Protein 2YVW (pdb70)

Radius of gyration: 21.41 Å; Cα contacts (8 Å, |Δi|>4): 1040; chains: 1; bounding box: 54×56×42 Å

B-factor: mean 23.6, std 7.64, range [12.97, 97.64]

Foldseek 3Di:
DKKWKKFFADFFFAEEFEFAFAQLLLLLLLLLQLLAQAKAKEASAFDFVQNVLSVVQQVVQPKDWDAPPRMIIIRNPGDHAERDPVSCQVPVLNCLNVQSSCLQPQWHKYAAHQQALLGRDHVVLLVVQLVQQVWDWDADPRIIITGHPDGDAGEEEGPAEDASSLSSNQSNLQSGQAKYKYHNYFDAPSSVSSVVSSVQQPKDWDDDDRMIIIHHHNHTYYYYYYGAGHVLVVLLVLLLNALSQYKYKYPRHAVVNCVQSQVVCVVQAKHWDQDPRIIIIGGHGAGAAEEAEDDGPVHHHPLCQLQVLLSLQAGAAKYKYFYPDSLSPCPSVVLQVVQVGDWDDDGRMIMGHHDNATAADEGEDRALRNSSNQVSNQNTHHGMHMYIDCSSVSNRGHCVVVSSVVRPTPMDMDDD

InterPro domains:
  IPR001986 Enolpyruvate transferase domain [PF00275] (16-412)
  IPR005750 UDP-N-acetylglucosamine 1-carboxyvinyltransferase [MF_00111] (10-422)
  IPR005750 UDP-N-acetylglucosamine 1-carboxyvinyltransferase [PTHR43783] (4-423)
  IPR005750 UDP-N-acetylglucosamine 1-carboxyvinyltransferase [TIGR01072] (11-421)
  IPR005750 UDP-N-acetylglucosamine 1-carboxyvinyltransferase [cd01555] (21-405)
  IPR013792 RNA 3'-terminal phosphate cyclase/enolpyruvate transferase, alpha/beta [SSF55205] (11-423)
  IPR036968 Enolpyruvate transferase domain superfamily [G3DSA:3.65.10.10] (13-420)
  IPR036968 Enolpyruvate transferase domain superfamily [G3DSA:3.65.10.10] (30-235)

Nearest PDB structures (foldseek):
  2yvw-assembly1_A  TM=1.002E+00  e=1.195E-94  Aquifex aeolicus VF5
  3swg-assembly1_A  TM=1.002E+00  e=1.050E-93  Aquifex aeolicus VF5
  6q0a-assembly1_A  TM=9.869E-01  e=6.889E-55  Clostridioides difficile 630
  6q03-assembly1_A  TM=9.867E-01  e=1.394E-54  Clostridioides difficile 630
  6q0y-assembly1_A  TM=9.868E-01  e=1.567E-54  Clostridioides difficile 630

CATH classification: 3.65.10.10 (+1 more: 3.65.10.10)

Sequence (416 aa):
YRDYFVIRGGKPLTGKVKISGAKNAALPIMFATILTEEPCTITNVPDLLDVRNTLLLLRELGAELEFLNNTVFINPSINSFITNQEIIRRMRASVLSLGPLLGRFGRAVVGLPGGCSIGARPIDQHLKFFKEAGADVEVREGYVYVNLKEKRRVHFKFDLVTVTGTENALLYLASVPEESILENIALEPEVMDLIEVLKKMGAHVKVEGRSAYVKGSENLKGFTHSVIPDRIEAGTFMVGAVLTDGEILLENARINHLRAVVEKLKLIGGEVVEENGNLRVFRKESLRACDIETQVYPGFPTDMQAQFMALLSVAKGKSRIKENIFEHRFHHAQELNRLGANITVRGNTAYVEGVERLYGSEVYSTDLRASASLVLAGLVAQGETVVRDVYHLDRGYEKLEEKLKKLGADIERVSE

Structure (mmCIF, N/CA/C/O backbone):
data_2YVW
#
_entry.id   2YVW
#
_cell.length_a   132.004
_cell.length_b   132.004
_cell.length_c   58.165
_cell.angle_alpha   90.00
_cell.angle_beta   90.00
_cell.angle_gamma   120.00
#
_symmetry.space_group_name_H-M   'P 62'
#
loop_
_entity.id
_entity.type
_entity.pdbx_description
1 polymer 'UDP-N-acetylglucosamine 1-carboxyvinyltransferase'
2 non-polymer 'PHOSPHATE ION'
3 non-polymer 'URIDINE-DIPHOSPHATE-2(N-ACETYLGLUCOSAMINYL) BUTYRIC ACID'
4 water water
#
loop_
_atom_site.group_PDB
_atom_site.id
_atom_site.type_symbol
_atom_site.label_atom_id
_atom_site.label_alt_id
_atom_site.label_comp_id
_atom_site.label_asym_id
_atom_site.label_entity_id
_atom_site.label_seq_id
_atom_site.pdbx_PDB_ins_code
_atom_site.Cartn_x
_atom_site.Cartn_y
_atom_site.Cartn_z
_atom_site.occupancy
_atom_site.B_iso_or_equiv
_atom_site.auth_seq_id
_atom_site.auth_comp_id
_atom_site.auth_asym_id
_atom_site.auth_atom_id
_atom_site.pdbx_PDB_model_num
ATOM 1 N N . TYR A 1 9 ? 92.809 52.020 -15.724 1.00 34.75 9 TYR A N 1
ATOM 2 C CA . TYR A 1 9 ? 91.882 52.914 -16.470 1.00 32.73 9 TYR A CA 1
ATOM 3 C C . TYR A 1 9 ? 91.421 54.082 -15.605 1.00 32.35 9 TYR A C 1
ATOM 4 O O . TYR A 1 9 ? 91.508 54.029 -14.378 1.00 30.99 9 TYR A O 1
ATOM 13 N N . ARG A 1 10 ? 90.931 55.138 -16.248 1.00 30.54 10 ARG A N 1
ATOM 14 C CA . ARG A 1 10 ? 90.491 56.324 -15.524 1.00 30.34 10 ARG A CA 1
ATOM 15 C C . ARG A 1 10 ? 88.977 56.485 -15.400 1.00 26.84 10 ARG A C 1
ATOM 16 O O . ARG A 1 10 ? 88.477 57.603 -15.295 1.00 25.79 10 ARG A O 1
ATOM 24 N N . ASP A 1 11 ? 88.254 55.370 -15.404 1.00 25.08 11 ASP A N 1
ATOM 25 C CA . ASP A 1 11 ? 86.800 55.407 -15.265 1.00 23.93 11 ASP A CA 1
ATOM 26 C C . ASP A 1 11 ? 86.437 56.198 -14.011 1.00 23.44 11 ASP A C 1
ATOM 27 O O . ASP A 1 11 ? 87.212 56.242 -13.052 1.00 22.33 11 ASP A O 1
ATOM 32 N N . TYR A 1 12 ? 85.264 56.821 -14.021 1.00 21.58 12 TYR A N 1
ATOM 33 C CA . TYR A 1 12 ? 84.803 57.577 -12.862 1.00 22.51 12 TYR A CA 1
ATOM 34 C C . TYR A 1 12 ? 83.281 57.557 -12.756 1.00 21.98 12 TYR A C 1
ATOM 35 O O . TYR A 1 12 ? 82.590 57.200 -13.716 1.00 21.48 12 TYR A O 1
ATOM 44 N N . PHE A 1 13 ? 82.767 57.906 -11.579 1.00 20.66 13 PHE A N 1
ATOM 45 C CA . PHE A 1 13 ? 81.323 57.951 -11.356 1.00 20.75 13 PHE A CA 1
ATOM 46 C C . PHE A 1 13 ? 80.831 59.385 -11.290 1.00 21.16 13 PHE A C 1
ATOM 47 O O . PHE A 1 13 ? 81.550 60.292 -10.865 1.00 20.94 13 PHE A O 1
ATOM 55 N N . VAL A 1 14 ? 79.592 59.580 -11.718 1.00 20.61 14 VAL A N 1
ATOM 56 C CA . VAL A 1 14 ? 78.944 60.874 -11.632 1.00 20.61 14 VAL A CA 1
ATOM 57 C C . VAL A 1 14 ? 77.721 60.538 -10.791 1.00 20.34 14 VAL A C 1
ATOM 58 O O . VAL A 1 14 ? 76.874 59.745 -11.205 1.00 21.35 14 VAL A O 1
ATOM 62 N N . ILE A 1 15 ? 77.655 61.109 -9.597 1.00 19.67 15 ILE A N 1
ATOM 63 C CA . ILE A 1 15 ? 76.545 60.852 -8.697 1.00 19.04 15 ILE A CA 1
ATOM 64 C C . ILE A 1 15 ? 75.747 62.128 -8.479 1.00 19.36 15 ILE A C 1
ATOM 65 O O . ILE A 1 15 ? 76.265 63.129 -7.984 1.00 19.17 15 ILE A O 1
ATOM 70 N N . ARG A 1 16 ? 74.481 62.093 -8.869 1.00 18.68 16 ARG A N 1
ATOM 71 C CA . ARG A 1 16 ? 73.612 63.242 -8.697 1.00 19.62 16 ARG A CA 1
ATOM 72 C C . ARG A 1 16 ? 72.761 62.934 -7.468 1.00 20.20 16 ARG A C 1
ATOM 73 O O . ARG A 1 16 ? 71.800 62.172 -7.529 1.00 19.13 16 ARG A O 1
ATOM 81 N N . GLY A 1 17 ? 73.148 63.526 -6.343 1.00 21.03 17 GLY A N 1
ATOM 82 C CA . GLY A 1 17 ? 72.469 63.267 -5.086 1.00 21.86 17 GLY A CA 1
ATOM 83 C C . GLY A 1 17 ? 71.027 63.689 -4.909 1.00 20.92 17 GLY A C 1
ATOM 84 O O . GLY A 1 17 ? 70.454 64.395 -5.742 1.00 20.98 17 GLY A O 1
ATOM 85 N N . GLY A 1 18 ? 70.436 63.230 -3.807 1.00 20.79 18 GLY A N 1
ATOM 86 C CA . GLY A 1 18 ? 69.065 63.590 -3.498 1.00 20.35 18 GLY A CA 1
ATOM 87 C C . GLY A 1 18 ? 68.017 62.498 -3.583 1.00 19.22 18 GLY A C 1
ATOM 88 O O . GLY A 1 18 ? 66.824 62.801 -3.584 1.00 20.10 18 GLY A O 1
ATOM 89 N N . LYS A 1 19 ? 68.440 61.239 -3.656 1.00 18.94 19 LYS A N 1
ATOM 90 C CA . LYS A 1 19 ? 67.491 60.130 -3.733 1.00 18.49 19 LYS A CA 1
ATOM 91 C C . LYS A 1 19 ? 67.662 59.141 -2.586 1.00 20.13 19 LYS A C 1
ATOM 92 O O . LYS A 1 19 ? 68.780 58.778 -2.227 1.00 21.00 19 LYS A O 1
ATOM 98 N N . PRO A 1 20 ? 66.551 58.704 -1.979 1.00 20.30 20 PRO A N 1
ATOM 99 C CA . PRO A 1 20 ? 66.674 57.737 -0.887 1.00 19.78 20 PRO A CA 1
ATOM 100 C C . PRO A 1 20 ? 66.852 56.359 -1.534 1.00 20.33 20 PRO A C 1
ATOM 101 O O . PRO A 1 20 ? 66.238 56.075 -2.563 1.00 20.44 20 PRO A O 1
ATOM 105 N N . LEU A 1 21 ? 67.705 55.514 -0.964 1.00 19.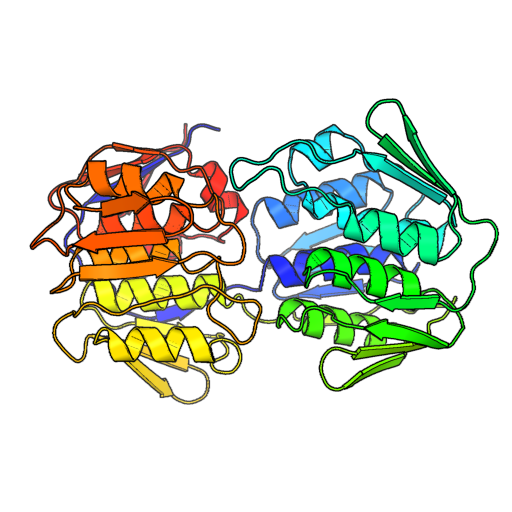09 21 LEU A N 1
ATOM 106 C CA . LEU A 1 21 ? 67.901 54.178 -1.519 1.00 20.32 21 LEU A CA 1
ATOM 107 C C . LEU A 1 21 ? 66.726 53.321 -1.057 1.00 21.01 21 LEU A C 1
ATOM 108 O O . LEU A 1 21 ? 66.434 53.253 0.137 1.00 21.73 21 LEU A O 1
ATOM 113 N N . THR A 1 22 ? 66.043 52.677 -1.996 1.00 21.16 22 THR A N 1
ATOM 114 C CA . THR A 1 22 ? 64.899 51.842 -1.642 1.00 21.94 22 THR A CA 1
ATOM 115 C C . THR A 1 22 ? 64.859 50.583 -2.488 1.00 20.30 22 THR A C 1
ATOM 116 O O . THR A 1 22 ? 65.155 50.618 -3.682 1.00 20.48 22 THR A O 1
ATOM 120 N N . GLY A 1 23 ? 64.491 49.470 -1.867 1.00 18.76 23 GLY A N 1
ATOM 121 C CA . GLY A 1 23 ? 64.410 48.224 -2.602 1.00 18.72 23 GLY A CA 1
ATOM 122 C C . GLY A 1 23 ? 65.339 47.127 -2.121 1.00 20.93 23 GLY A C 1
ATOM 123 O O . GLY A 1 23 ? 65.989 47.242 -1.075 1.00 19.37 23 GLY A O 1
ATOM 124 N N . LYS A 1 24 ? 65.394 46.055 -2.903 1.00 20.68 24 LYS A N 1
ATOM 125 C CA . LYS A 1 24 ? 66.228 44.904 -2.594 1.00 22.35 24 LYS A CA 1
ATOM 126 C C . LYS A 1 24 ? 67.596 45.004 -3.254 1.00 21.85 24 LYS A C 1
ATOM 127 O O . LYS A 1 24 ? 67.760 45.642 -4.296 1.00 20.95 24 LYS A O 1
ATOM 133 N N . VAL A 1 25 ? 68.572 44.353 -2.634 1.00 20.43 25 VAL A N 1
ATOM 134 C CA . VAL A 1 25 ? 69.931 44.295 -3.158 1.00 20.96 25 VAL A CA 1
ATOM 135 C C . VAL A 1 25 ? 70.502 42.952 -2.710 1.00 21.48 25 VAL A C 1
ATOM 136 O O . VAL A 1 25 ? 70.352 42.559 -1.552 1.00 18.88 25 VAL A O 1
ATOM 140 N N . LYS A 1 26 ? 71.132 42.243 -3.640 1.00 21.89 26 LYS A N 1
ATOM 141 C CA . LYS A 1 26 ? 71.720 40.940 -3.354 1.00 22.24 26 LYS A CA 1
ATOM 142 C C . LYS A 1 26 ? 73.204 41.121 -3.051 1.00 21.63 26 LYS A C 1
ATOM 143 O O . LYS A 1 26 ? 73.958 41.613 -3.889 1.00 20.82 26 LYS A O 1
ATOM 149 N N . ILE A 1 27 ? 73.615 40.727 -1.850 1.00 19.22 27 ILE A N 1
ATOM 150 C CA . ILE A 1 27 ? 75.006 40.853 -1.439 1.00 19.18 27 ILE A CA 1
ATOM 151 C C . ILE A 1 27 ? 75.859 39.760 -2.081 1.00 18.32 27 ILE A C 1
ATOM 152 O O . ILE A 1 27 ? 75.458 38.595 -2.137 1.00 18.67 27 ILE A O 1
ATOM 157 N N . SER A 1 28 ? 77.032 40.149 -2.569 1.00 18.26 28 SER A N 1
ATOM 158 C CA . SER A 1 28 ? 77.953 39.223 -3.223 1.00 18.01 28 SER A CA 1
ATOM 159 C C . SER A 1 28 ? 78.811 38.422 -2.245 1.00 18.46 28 SER A C 1
ATOM 160 O O . SER A 1 28 ? 78.792 38.666 -1.036 1.00 17.13 28 SER A O 1
ATOM 163 N N . GLY A 1 29 ? 79.561 37.462 -2.783 1.00 16.95 29 GLY A N 1
ATOM 164 C CA . GLY A 1 29 ? 80.436 36.649 -1.955 1.00 18.59 29 GLY A CA 1
ATOM 165 C C . GLY A 1 29 ? 81.580 37.493 -1.420 1.00 17.50 29 GLY A C 1
ATOM 166 O O . GLY A 1 29 ? 81.938 38.504 -2.021 1.00 16.40 29 GLY A O 1
ATOM 167 N N . ALA A 1 30 ? 82.158 37.076 -0.297 1.00 17.14 30 ALA A N 1
ATOM 168 C CA . ALA A 1 30 ? 83.252 37.813 0.334 1.00 16.69 30 ALA A CA 1
ATOM 169 C C . ALA A 1 30 ? 84.577 37.741 -0.417 1.00 16.11 30 ALA A C 1
ATOM 170 O O . ALA A 1 30 ? 85.182 36.678 -0.535 1.00 15.59 30 ALA A O 1
ATOM 172 N N . LYS A 1 31 ? 85.024 38.887 -0.913 1.00 17.03 31 LYS A N 1
ATOM 173 C CA . LYS A 1 31 ? 86.289 38.976 -1.631 1.00 17.73 31 LYS A CA 1
ATOM 174 C C . LYS A 1 31 ? 87.432 38.403 -0.789 1.00 17.93 31 LYS A C 1
ATOM 175 O O . LYS A 1 31 ? 88.243 37.612 -1.272 1.00 16.39 31 LYS A O 1
ATOM 181 N N . ASN A 1 32 ? 87.485 38.794 0.480 1.00 18.03 32 ASN A N 1
ATOM 182 C CA . ASN A 1 32 ? 88.567 38.342 1.341 1.00 16.93 32 ASN A CA 1
ATOM 183 C C . ASN A 1 32 ? 88.479 36.929 1.899 1.00 17.53 32 ASN A C 1
ATOM 184 O O . ASN A 1 32 ? 89.346 36.495 2.666 1.00 15.83 32 ASN A O 1
ATOM 189 N N . ALA A 1 33 ? 87.437 36.207 1.496 1.00 17.18 33 ALA A N 1
ATOM 190 C CA . ALA A 1 33 ? 87.288 34.809 1.879 1.00 17.01 33 ALA A CA 1
ATOM 191 C C . ALA A 1 33 ? 87.707 34.048 0.617 1.00 17.12 33 ALA A C 1
ATOM 192 O O . ALA A 1 33 ? 88.444 33.067 0.673 1.00 17.07 33 ALA A O 1
ATOM 194 N N . ALA A 1 34 ? 87.251 34.539 -0.531 1.00 17.54 34 ALA A N 1
ATOM 195 C CA . ALA A 1 34 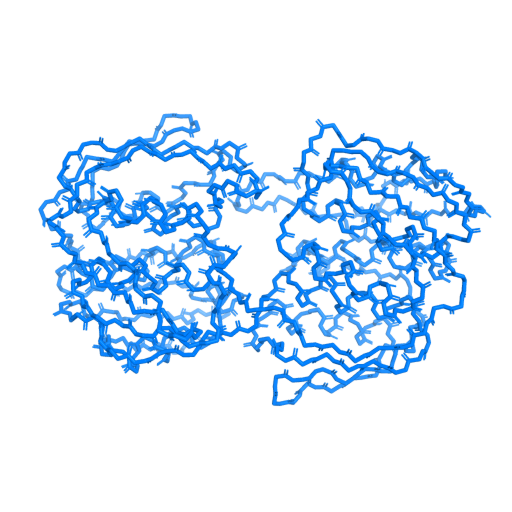? 87.565 33.916 -1.813 1.00 17.36 34 ALA A CA 1
ATOM 196 C C . ALA A 1 34 ? 89.067 33.891 -2.098 1.00 18.57 34 ALA A C 1
ATOM 197 O O . ALA A 1 34 ? 89.585 32.910 -2.636 1.00 17.86 34 ALA A O 1
ATOM 199 N N . LEU A 1 35 ? 89.764 34.968 -1.742 1.00 16.84 35 LEU A N 1
ATOM 200 C CA . LEU A 1 35 ? 91.200 35.042 -1.982 1.00 17.54 35 LEU A CA 1
ATOM 201 C C . LEU A 1 35 ? 91.977 33.916 -1.297 1.00 17.20 35 LEU A C 1
ATOM 202 O O . LEU A 1 35 ? 92.640 33.126 -1.965 1.00 17.27 35 LEU A O 1
ATOM 207 N N . PRO A 1 36 ? 91.911 33.826 0.042 1.00 16.38 36 PRO A N 1
ATOM 208 C CA . PRO A 1 36 ? 92.657 32.746 0.697 1.00 16.69 36 PRO A CA 1
ATOM 209 C C . PRO A 1 36 ? 92.191 31.346 0.291 1.00 17.04 36 PRO A C 1
ATOM 210 O O . PRO A 1 36 ? 92.996 30.417 0.214 1.00 17.86 36 PRO A O 1
ATOM 214 N N . ILE A 1 37 ? 90.897 31.202 0.035 1.00 17.12 37 ILE A N 1
ATOM 215 C CA . ILE A 1 37 ? 90.339 29.913 -0.369 1.00 17.97 37 ILE A CA 1
ATOM 216 C C . ILE A 1 37 ? 90.899 29.498 -1.730 1.00 17.76 37 ILE A C 1
ATOM 217 O O . ILE A 1 37 ? 91.190 28.324 -1.958 1.00 17.52 37 ILE A O 1
ATOM 222 N N . MET A 1 38 ? 91.052 30.459 -2.636 1.00 18.12 38 MET A N 1
ATOM 223 C CA . MET A 1 38 ? 91.607 30.149 -3.948 1.00 18.22 38 MET A CA 1
ATOM 224 C C . MET A 1 38 ? 93.070 29.737 -3.809 1.00 17.83 38 MET A C 1
ATOM 225 O O . MET A 1 38 ? 93.527 28.808 -4.473 1.00 18.24 38 MET A O 1
ATOM 230 N N . PHE A 1 39 ? 93.809 30.417 -2.940 1.00 17.64 39 PHE A N 1
ATOM 231 C CA . PHE A 1 39 ? 95.212 30.066 -2.750 1.00 18.33 39 PHE A CA 1
ATOM 232 C C . PHE A 1 39 ? 95.342 28.689 -2.112 1.00 17.64 39 PHE A C 1
ATOM 233 O O . PHE A 1 39 ? 96.339 27.999 -2.308 1.00 18.55 39 PHE A O 1
ATOM 241 N N . ALA A 1 40 ? 94.318 28.281 -1.369 1.00 18.32 40 ALA A N 1
ATOM 242 C CA . ALA A 1 40 ? 94.327 26.973 -0.719 1.00 18.38 40 ALA A CA 1
ATOM 243 C C . ALA A 1 40 ? 94.334 25.832 -1.740 1.00 17.64 40 ALA A C 1
ATOM 244 O O . ALA A 1 40 ? 94.806 24.737 -1.437 1.00 18.43 40 ALA A O 1
ATOM 246 N N . THR A 1 41 ? 93.821 26.084 -2.944 1.00 19.14 41 THR A N 1
ATOM 247 C CA . THR A 1 41 ? 93.783 25.045 -3.973 1.00 19.24 41 THR A CA 1
ATOM 248 C C . THR A 1 41 ? 95.186 24.583 -4.353 1.00 20.07 41 THR A C 1
ATOM 249 O O . THR A 1 41 ? 95.372 23.471 -4.844 1.00 20.01 41 THR A O 1
ATOM 253 N N . ILE A 1 42 ? 96.175 25.435 -4.113 1.00 20.57 42 ILE A N 1
ATOM 254 C CA . ILE A 1 42 ? 97.562 25.094 -4.415 1.00 20.34 42 ILE A CA 1
ATOM 255 C C . ILE A 1 42 ? 98.010 23.882 -3.592 1.00 21.22 42 ILE A C 1
ATOM 256 O O . ILE A 1 42 ? 98.903 23.137 -4.001 1.00 21.72 42 ILE A O 1
ATOM 261 N N . LEU A 1 43 ? 97.370 23.686 -2.442 1.00 20.59 43 LEU A N 1
ATOM 262 C CA . LEU A 1 43 ? 97.702 22.589 -1.535 1.00 20.59 43 LEU A CA 1
ATOM 263 C C . LEU A 1 43 ? 97.348 21.190 -2.033 1.00 21.48 43 LEU A C 1
ATOM 264 O O . LEU A 1 43 ? 97.811 20.198 -1.470 1.00 22.52 43 LEU A O 1
ATOM 269 N N . THR A 1 44 ? 96.533 21.098 -3.078 1.00 21.93 44 THR A N 1
ATOM 270 C CA . THR A 1 44 ? 96.138 19.789 -3.596 1.00 22.47 44 THR A CA 1
ATOM 271 C C . THR A 1 44 ? 96.362 19.679 -5.098 1.00 23.93 44 THR A C 1
ATOM 272 O O . THR A 1 44 ? 96.559 20.683 -5.776 1.00 23.81 44 THR A O 1
ATOM 276 N N . GLU A 1 45 ? 96.355 18.453 -5.612 1.00 26.13 45 GLU A N 1
ATOM 277 C CA . GLU A 1 45 ? 96.528 18.237 -7.044 1.00 28.15 45 GLU A CA 1
ATOM 278 C C . GLU A 1 45 ? 95.150 17.940 -7.615 1.00 27.33 45 GLU A C 1
ATOM 279 O O . GLU A 1 45 ? 94.965 17.869 -8.830 1.00 26.62 45 GLU A O 1
ATOM 285 N N . GLU A 1 46 ? 94.186 17.767 -6.717 1.00 25.84 46 GLU A N 1
ATOM 286 C CA . GLU A 1 46 ? 92.817 17.455 -7.099 1.00 26.55 46 GLU A CA 1
ATOM 287 C C . GLU A 1 46 ? 91.981 18.682 -7.450 1.00 25.36 46 GLU A C 1
ATOM 288 O O . GLU A 1 46 ? 92.200 19.776 -6.925 1.00 23.82 46 GLU A O 1
ATOM 294 N N . PRO A 1 47 ? 91.011 18.510 -8.361 1.00 25.25 47 PRO A N 1
ATOM 295 C CA . PRO A 1 47 ? 90.123 19.589 -8.807 1.00 24.54 47 PRO A CA 1
ATOM 296 C C . PRO A 1 47 ? 89.301 20.191 -7.667 1.00 23.66 47 PRO A C 1
ATOM 297 O O . PRO A 1 47 ? 88.863 19.479 -6.763 1.00 23.28 47 PRO A O 1
ATOM 301 N N . CYS A 1 48 ? 89.098 21.504 -7.718 1.00 22.66 48 CYS A N 1
ATOM 302 C CA . CYS A 1 48 ? 88.315 22.192 -6.696 1.00 22.22 48 CYS A CA 1
ATOM 303 C C . CYS A 1 48 ? 87.273 23.086 -7.346 1.00 21.70 48 CYS A C 1
ATOM 304 O O . CYS A 1 48 ? 87.471 23.576 -8.458 1.00 21.05 48 CYS A O 1
ATOM 307 N N . THR A 1 49 ? 86.165 23.297 -6.644 1.00 21.14 49 THR A N 1
ATOM 308 C CA . THR A 1 49 ? 85.099 24.153 -7.144 1.00 21.45 49 THR A CA 1
ATOM 309 C C . THR A 1 49 ? 84.727 25.141 -6.045 1.00 20.94 49 THR A C 1
ATOM 310 O O . THR A 1 49 ? 84.399 24.750 -4.926 1.00 19.62 49 THR A O 1
ATOM 314 N N . ILE A 1 50 ? 84.792 26.423 -6.373 1.00 19.61 50 ILE A N 1
ATOM 315 C CA . ILE A 1 50 ? 84.481 27.471 -5.415 1.00 20.21 50 ILE A CA 1
ATOM 316 C C . ILE A 1 50 ? 83.364 28.341 -5.967 1.00 20.30 50 ILE A C 1
ATOM 317 O O . ILE A 1 50 ? 83.528 28.976 -7.007 1.00 19.83 50 ILE A O 1
ATOM 322 N N . THR A 1 51 ? 82.229 28.376 -5.277 1.00 20.45 51 THR A N 1
ATOM 323 C CA . THR A 1 51 ? 81.117 29.182 -5.755 1.00 21.93 51 THR A CA 1
ATOM 324 C C . THR A 1 51 ? 80.872 30.410 -4.884 1.00 22.22 51 THR A C 1
ATOM 325 O O . THR A 1 51 ? 81.429 30.536 -3.791 1.00 20.66 51 THR A O 1
ATOM 329 N N . ASN A 1 52 ? 80.025 31.303 -5.388 1.00 20.32 52 ASN A N 1
ATOM 330 C CA . ASN A 1 52 ? 79.694 32.571 -4.740 1.00 20.16 52 ASN A CA 1
ATOM 331 C C . ASN A 1 52 ? 80.934 33.454 -4.680 1.00 19.50 52 ASN A C 1
ATOM 332 O O . ASN A 1 52 ? 81.120 34.235 -3.746 1.00 20.07 52 ASN A O 1
ATOM 337 N N . VAL A 1 53 ? 81.786 33.321 -5.689 1.00 19.74 53 VAL A N 1
ATOM 338 C CA . VAL A 1 53 ? 82.998 34.122 -5.778 1.00 18.88 53 VAL A CA 1
ATOM 339 C C . VAL A 1 53 ? 82.649 35.372 -6.584 1.00 19.17 53 VAL A C 1
ATOM 340 O O . VAL A 1 53 ? 82.169 35.280 -7.713 1.00 19.12 53 VAL A O 1
ATOM 344 N N . PRO A 1 54 ? 82.883 36.563 -6.008 1.00 19.09 54 PRO A N 1
ATOM 345 C CA . PRO A 1 54 ? 82.571 37.815 -6.699 1.00 18.93 54 PRO A CA 1
ATOM 346 C C . PRO A 1 54 ? 83.479 38.129 -7.873 1.00 20.21 54 PRO A C 1
ATOM 347 O O . PRO A 1 54 ? 84.679 37.853 -7.838 1.00 19.97 54 PRO A O 1
ATOM 351 N N . ASP A 1 55 ? 82.898 38.705 -8.919 1.00 20.22 55 ASP A N 1
ATOM 352 C CA . ASP A 1 55 ? 83.681 39.081 -10.080 1.00 20.97 55 ASP A CA 1
ATOM 353 C C . ASP A 1 55 ? 84.150 40.515 -9.881 1.00 20.65 55 ASP A C 1
ATOM 354 O O . ASP A 1 55 ? 83.445 41.472 -10.197 1.00 21.42 55 ASP A O 1
ATOM 359 N N . LEU A 1 56 ? 85.341 40.645 -9.315 1.00 20.30 56 LEU A N 1
ATOM 360 C CA . LEU A 1 56 ? 85.953 41.936 -9.065 1.00 20.11 56 LEU A CA 1
ATOM 361 C C . LEU A 1 56 ? 87.449 41.759 -9.290 1.00 18.86 56 LEU A C 1
ATOM 362 O O . LEU A 1 56 ? 87.959 40.642 -9.238 1.00 18.52 56 LEU A O 1
ATOM 367 N N . LEU A 1 57 ? 88.141 42.859 -9.554 1.00 20.23 57 LEU A N 1
ATOM 368 C CA . LEU A 1 57 ? 89.568 42.829 -9.865 1.00 19.51 57 LEU A CA 1
ATOM 369 C C . LEU A 1 57 ? 90.501 41.984 -9.002 1.00 18.58 57 LEU A C 1
ATOM 370 O O . LEU A 1 57 ? 91.377 41.313 -9.540 1.00 17.43 57 LEU A O 1
ATOM 375 N N . ASP A 1 58 ? 90.336 42.001 -7.683 1.00 18.47 58 ASP A N 1
ATOM 376 C CA . ASP A 1 58 ? 91.213 41.197 -6.830 1.00 18.41 58 ASP A CA 1
ATOM 377 C C . ASP A 1 58 ? 91.063 39.709 -7.126 1.00 17.92 58 ASP A C 1
ATOM 378 O O . ASP A 1 58 ? 92.047 38.967 -7.135 1.00 18.15 58 ASP A O 1
ATOM 383 N N . VAL A 1 59 ? 89.833 39.268 -7.364 1.00 17.82 59 VAL A N 1
ATOM 384 C CA . VAL A 1 59 ? 89.601 37.869 -7.686 1.00 18.59 59 VAL A CA 1
ATOM 385 C C . VAL A 1 59 ? 90.248 37.562 -9.033 1.00 18.56 59 VAL A C 1
ATOM 386 O O . VAL A 1 59 ? 90.933 36.553 -9.184 1.00 19.82 59 VAL A O 1
ATOM 390 N N . ARG A 1 60 ? 90.045 38.439 -10.009 1.00 20.05 60 ARG A N 1
ATOM 391 C CA . ARG A 1 60 ? 90.631 38.212 -11.321 1.00 21.82 60 ARG A CA 1
ATOM 392 C C . ARG A 1 60 ? 92.156 38.184 -11.275 1.00 21.94 60 ARG A C 1
ATOM 393 O O . ARG A 1 60 ? 92.779 37.366 -11.948 1.00 22.29 60 ARG A O 1
ATOM 401 N N . ASN A 1 61 ? 92.766 39.052 -10.474 1.00 21.75 61 ASN A N 1
ATOM 402 C CA . ASN A 1 61 ? 94.222 39.039 -10.371 1.00 22.09 61 ASN A CA 1
ATOM 403 C C . ASN A 1 61 ? 94.714 37.762 -9.697 1.00 21.14 61 ASN A C 1
ATOM 404 O O . ASN A 1 61 ? 95.779 37.247 -10.031 1.00 21.63 61 ASN A O 1
ATOM 409 N N . THR A 1 62 ? 93.938 37.245 -8.752 1.00 21.04 62 THR A N 1
ATOM 410 C CA . THR A 1 62 ? 94.313 36.012 -8.069 1.00 20.03 62 THR A CA 1
ATOM 411 C C . THR A 1 62 ? 94.274 34.863 -9.078 1.00 20.86 62 THR A C 1
ATOM 412 O O . THR A 1 62 ? 95.162 34.012 -9.101 1.00 19.99 62 THR A O 1
ATOM 416 N N . LEU A 1 63 ? 93.240 34.849 -9.913 1.00 20.43 63 LEU A N 1
ATOM 417 C CA . LEU A 1 63 ? 93.095 33.800 -10.917 1.00 23.56 63 LEU A CA 1
ATOM 418 C C . LEU A 1 63 ? 94.232 33.878 -11.926 1.00 24.67 63 LEU A C 1
ATOM 419 O O . LEU A 1 63 ? 94.711 32.856 -12.414 1.00 26.07 63 LEU A O 1
ATOM 424 N N . LEU A 1 64 ? 94.667 35.096 -12.232 1.00 24.76 64 LEU A N 1
ATOM 425 C CA . LEU A 1 64 ? 95.768 35.295 -13.169 1.00 25.48 64 LEU A CA 1
ATOM 426 C C . LEU A 1 64 ? 97.042 34.695 -12.572 1.00 24.88 64 LEU A C 1
ATOM 427 O O . LEU A 1 64 ? 97.810 34.026 -13.266 1.00 24.37 64 LEU A O 1
ATOM 432 N N . LEU A 1 65 ? 97.261 34.933 -11.281 1.00 22.98 65 LEU A N 1
ATOM 433 C CA . LEU A 1 65 ? 98.435 34.403 -10.598 1.00 22.09 65 LEU A CA 1
ATOM 434 C C . LEU A 1 65 ? 98.423 32.878 -10.604 1.00 22.57 65 LEU A C 1
ATOM 435 O O . LEU A 1 65 ? 99.444 32.240 -10.883 1.00 22.63 65 LEU A O 1
ATOM 440 N N . LEU A 1 66 ? 97.270 32.291 -10.299 1.00 21.99 66 LEU A N 1
ATOM 441 C CA . LEU A 1 66 ? 97.161 30.841 -10.276 1.00 21.65 66 LEU A CA 1
ATOM 442 C C . LEU A 1 66 ? 97.471 30.260 -11.653 1.00 22.17 66 LEU A C 1
ATOM 443 O O . LEU A 1 66 ? 98.128 29.226 -11.757 1.00 22.04 66 LEU A O 1
ATOM 448 N N . ARG A 1 67 ? 97.009 30.927 -12.708 1.00 24.53 67 ARG A N 1
ATOM 449 C CA . ARG A 1 67 ? 97.284 30.461 -14.066 1.00 26.22 67 ARG A CA 1
ATOM 450 C C . ARG A 1 67 ? 98.779 30.567 -14.341 1.00 26.53 67 ARG A C 1
ATOM 451 O O . ARG A 1 67 ? 99.368 29.686 -14.972 1.00 26.59 67 ARG A O 1
ATOM 459 N N . GLU A 1 68 ? 99.391 31.648 -13.864 1.00 26.08 68 GLU A N 1
ATOM 460 C CA . GLU A 1 68 ? 100.822 31.849 -14.044 1.00 26.81 68 GLU A CA 1
ATOM 461 C C . GLU A 1 68 ? 101.589 30.746 -13.316 1.00 25.25 68 GLU A C 1
ATOM 462 O O . GLU A 1 68 ? 102.653 30.317 -13.763 1.00 23.71 68 GLU A O 1
ATOM 468 N N . LEU A 1 69 ? 101.043 30.286 -12.194 1.00 23.60 69 LEU A N 1
ATOM 469 C CA . LEU A 1 69 ? 101.682 29.233 -11.416 1.00 23.87 69 LEU A CA 1
ATOM 470 C C . LEU A 1 69 ? 101.483 27.852 -12.044 1.00 23.85 69 LEU A C 1
ATOM 471 O O . LEU A 1 69 ? 102.039 26.864 -11.566 1.00 24.62 69 LEU A O 1
ATOM 476 N N . GLY A 1 70 ? 100.684 27.786 -13.106 1.00 24.60 70 GLY A N 1
ATOM 477 C CA . GLY A 1 70 ? 100.471 26.519 -13.788 1.00 24.10 70 GLY A CA 1
ATOM 478 C C . GLY A 1 70 ? 99.077 25.925 -13.740 1.00 25.32 70 GLY A C 1
ATOM 479 O O . GLY A 1 70 ? 98.795 24.945 -14.431 1.00 24.81 70 GLY A O 1
ATOM 480 N N . ALA A 1 71 ? 98.195 26.510 -12.937 1.00 24.83 71 ALA A N 1
ATOM 481 C CA . ALA A 1 71 ? 96.839 25.993 -12.817 1.00 25.13 71 ALA A CA 1
ATOM 482 C C . ALA A 1 71 ? 95.987 26.217 -14.063 1.00 26.11 71 ALA A C 1
ATOM 483 O O . ALA A 1 71 ? 96.202 27.159 -14.827 1.00 27.54 71 ALA A O 1
ATOM 485 N N . GLU A 1 72 ? 95.023 25.323 -14.254 1.00 26.74 72 GLU A N 1
ATOM 486 C CA . GLU A 1 72 ? 94.079 25.378 -15.363 1.00 27.92 72 GLU A CA 1
ATOM 487 C C . GLU A 1 72 ? 92.743 25.709 -14.707 1.00 26.43 72 GLU A C 1
ATOM 488 O O . GLU A 1 72 ? 92.293 24.977 -13.828 1.00 26.59 72 GLU A O 1
ATOM 494 N N . LEU A 1 73 ? 92.104 26.797 -15.123 1.00 25.06 73 LEU A N 1
ATOM 495 C CA . LEU A 1 73 ? 90.848 27.181 -14.490 1.00 26.14 73 LEU A CA 1
ATOM 496 C C . LEU A 1 73 ? 89.876 27.965 -15.357 1.00 26.23 73 LEU A C 1
ATOM 497 O O . LEU A 1 73 ? 90.227 28.466 -16.427 1.00 25.21 73 LEU A O 1
ATOM 502 N N . GLU A 1 74 ? 88.644 28.060 -14.867 1.00 26.04 74 GLU A N 1
ATOM 503 C CA . GLU A 1 74 ? 87.587 28.807 -15.531 1.00 26.89 74 GLU A CA 1
ATOM 504 C C . GLU A 1 74 ? 86.786 29.541 -14.469 1.00 25.68 74 GLU A C 1
ATOM 505 O O . GLU A 1 74 ? 86.603 29.043 -13.357 1.00 25.52 74 GLU A O 1
ATOM 511 N N . PHE A 1 75 ? 86.309 30.726 -14.822 1.00 24.19 75 PHE A N 1
ATOM 512 C CA . PHE A 1 75 ? 85.522 31.541 -13.910 1.00 25.06 75 PHE A CA 1
ATOM 513 C C . PHE A 1 75 ? 84.231 31.909 -14.627 1.00 25.44 75 PHE A C 1
ATOM 514 O O . PHE A 1 75 ? 84.221 32.776 -15.501 1.00 27.23 75 PHE A O 1
ATOM 522 N N . LEU A 1 76 ? 83.147 31.233 -14.254 1.00 27.44 76 LEU A N 1
ATOM 523 C CA . LEU A 1 76 ? 81.841 31.457 -14.868 1.00 28.03 76 LEU A CA 1
ATOM 524 C C . LEU A 1 76 ? 80.717 31.425 -13.835 1.00 27.84 76 LEU A C 1
ATOM 525 O O . LEU A 1 76 ? 80.719 30.587 -12.935 1.00 26.21 76 LEU A O 1
ATOM 530 N N . ASN A 1 77 ? 79.759 32.337 -13.981 1.00 27.91 77 ASN A N 1
ATOM 531 C CA . ASN A 1 77 ? 78.616 32.424 -13.074 1.00 28.75 77 ASN A CA 1
ATOM 532 C C . ASN A 1 77 ? 79.047 32.466 -11.611 1.00 27.04 77 ASN A C 1
ATOM 533 O O . ASN A 1 77 ? 78.493 31.754 -10.769 1.00 25.20 77 ASN A O 1
ATOM 538 N N . ASN A 1 78 ? 80.035 33.308 -11.320 1.00 25.02 78 ASN A N 1
ATOM 539 C CA . ASN A 1 78 ? 80.561 33.458 -9.967 1.00 24.21 78 ASN A CA 1
ATOM 540 C C . ASN A 1 78 ? 81.053 32.144 -9.382 1.00 23.01 78 ASN A C 1
ATOM 541 O O . ASN A 1 78 ? 80.959 31.912 -8.175 1.00 21.58 78 ASN A O 1
ATOM 546 N N . THR A 1 79 ? 81.582 31.283 -10.244 1.00 21.82 79 THR A N 1
ATOM 547 C CA . THR A 1 79 ? 82.102 29.997 -9.803 1.00 22.68 79 THR A CA 1
ATOM 548 C C . THR A 1 79 ? 83.473 29.739 -10.409 1.00 23.28 79 THR A C 1
ATOM 549 O O . THR A 1 79 ? 83.675 29.909 -11.615 1.00 22.95 79 THR A O 1
ATOM 553 N N . VAL A 1 80 ? 84.413 29.334 -9.560 1.00 22.86 80 VAL A N 1
ATOM 554 C CA . VAL A 1 80 ? 85.768 29.033 -10.000 1.00 24.05 80 VAL A CA 1
ATOM 555 C C . VAL A 1 80 ? 85.944 27.521 -10.067 1.00 24.14 80 VAL A C 1
ATOM 556 O O . VAL A 1 80 ? 85.725 26.815 -9.082 1.00 24.20 80 VAL A O 1
ATOM 560 N N . PHE A 1 81 ? 86.324 27.038 -11.245 1.00 24.52 81 PHE A N 1
ATOM 561 C CA . PHE A 1 81 ? 86.563 25.618 -11.486 1.00 25.02 81 PHE A CA 1
ATOM 562 C C . PHE A 1 81 ? 88.066 25.524 -11.702 1.00 24.54 81 PHE A C 1
ATOM 563 O O . PHE A 1 81 ? 88.583 26.038 -12.691 1.00 25.57 81 PHE A O 1
ATOM 571 N N . ILE A 1 82 ? 88.773 24.868 -10.790 1.00 23.58 82 ILE A N 1
ATOM 572 C CA . ILE A 1 82 ? 90.217 24.800 -10.924 1.00 25.82 82 ILE A CA 1
ATOM 573 C C . ILE A 1 82 ? 90.894 23.438 -10.820 1.00 25.17 82 ILE A C 1
ATOM 574 O O . ILE A 1 82 ? 90.558 22.612 -9.969 1.00 24.50 82 ILE A O 1
ATOM 579 N N . ASN A 1 83 ? 91.850 23.230 -11.720 1.00 24.25 83 ASN A N 1
ATOM 580 C CA . ASN A 1 83 ? 92.679 22.034 -11.745 1.00 26.09 83 ASN A CA 1
ATOM 581 C C . ASN A 1 83 ? 94.025 22.587 -11.289 1.00 26.02 83 ASN A C 1
ATOM 582 O O . ASN A 1 83 ? 94.764 23.176 -12.085 1.00 24.82 83 ASN A O 1
ATOM 587 N N . PRO A 1 84 ? 94.352 22.418 -9.994 1.00 26.12 84 PRO A N 1
ATOM 588 C CA . PRO A 1 84 ? 95.596 22.901 -9.388 1.00 26.62 84 PRO A CA 1
ATOM 589 C C . PRO A 1 84 ? 96.884 22.241 -9.861 1.00 26.60 84 PRO A C 1
ATOM 590 O O . PRO A 1 84 ? 97.640 21.700 -9.056 1.00 26.03 84 PRO A O 1
ATOM 594 N N . SER A 1 85 ? 97.136 22.308 -11.164 1.00 26.32 85 SER A N 1
ATOM 595 C CA . SER A 1 85 ? 98.343 21.730 -11.739 1.00 26.67 85 SER A CA 1
ATOM 596 C C . SER A 1 85 ? 99.491 22.733 -11.619 1.00 27.11 85 SER A C 1
ATOM 597 O O . SER A 1 85 ? 100.055 23.170 -12.622 1.00 26.13 85 SER A O 1
ATOM 600 N N . ILE A 1 86 ? 99.821 23.102 -10.383 1.00 26.32 86 ILE A N 1
ATOM 601 C CA . ILE A 1 86 ? 100.893 24.062 -10.127 1.00 26.76 86 ILE A CA 1
ATOM 602 C C . ILE A 1 86 ? 102.250 23.465 -10.482 1.00 26.00 86 ILE A C 1
ATOM 603 O O . ILE A 1 86 ? 102.580 22.362 -10.058 1.00 26.01 86 ILE A O 1
ATOM 608 N N . ASN A 1 87 ? 103.041 24.200 -11.256 1.00 26.51 87 ASN A N 1
ATOM 609 C CA . ASN A 1 87 ? 104.350 23.707 -11.667 1.00 27.62 87 ASN A CA 1
ATOM 610 C C . ASN A 1 87 ? 105.437 24.762 -11.487 1.00 27.43 87 ASN A C 1
ATOM 611 O O . ASN A 1 87 ? 106.509 24.679 -12.087 1.00 27.58 87 ASN A O 1
ATOM 616 N N . SER A 1 88 ? 105.153 25.754 -10.653 1.00 26.71 88 SER A N 1
ATOM 617 C CA . SER A 1 88 ? 106.102 26.828 -10.390 1.00 26.80 88 SER A CA 1
ATOM 618 C C . SER A 1 88 ? 105.855 27.373 -8.986 1.00 26.15 88 SER A C 1
ATOM 619 O O . SER A 1 88 ? 104.753 27.257 -8.458 1.00 26.10 88 SER A O 1
ATOM 622 N N . PHE A 1 89 ? 106.878 27.961 -8.376 1.00 25.50 89 PHE A N 1
ATOM 623 C CA . PHE A 1 89 ? 106.718 28.509 -7.037 1.00 24.82 89 PHE A CA 1
ATOM 624 C C . PHE A 1 89 ? 107.208 29.948 -6.947 1.00 23.35 89 PHE A C 1
ATOM 625 O O . PHE A 1 89 ? 107.655 30.404 -5.896 1.00 24.08 89 PHE A O 1
ATOM 633 N N . ILE A 1 90 ? 107.100 30.667 -8.060 1.00 23.53 90 ILE A N 1
ATOM 634 C CA . ILE A 1 90 ? 107.531 32.058 -8.118 1.00 24.08 90 ILE A CA 1
ATOM 635 C C . ILE A 1 90 ? 106.352 32.997 -8.332 1.00 22.98 90 ILE A C 1
ATOM 636 O O . ILE A 1 90 ? 105.672 32.928 -9.357 1.00 22.08 90 ILE A O 1
ATOM 641 N N . THR A 1 91 ? 106.109 33.863 -7.351 1.00 22.12 91 THR A N 1
ATOM 642 C CA . THR A 1 91 ? 105.036 34.850 -7.430 1.00 22.53 91 THR A CA 1
ATOM 643 C C . THR A 1 91 ? 105.748 36.168 -7.737 1.00 23.20 91 THR A C 1
ATOM 644 O O . THR A 1 91 ? 106.363 36.777 -6.854 1.00 21.13 91 THR A O 1
ATOM 648 N N . ASN A 1 92 ? 105.671 36.603 -8.993 1.00 24.75 92 ASN A N 1
ATOM 649 C CA . ASN A 1 92 ? 106.376 37.808 -9.417 1.00 26.25 92 ASN A CA 1
ATOM 650 C C . ASN A 1 92 ? 105.974 39.123 -8.766 1.00 26.03 92 ASN A C 1
ATOM 651 O O . ASN A 1 92 ? 104.846 39.300 -8.293 1.00 23.65 92 ASN A O 1
ATOM 656 N N . GLN A 1 93 ? 106.935 40.041 -8.762 1.00 25.58 93 GLN A N 1
ATOM 657 C CA . GLN A 1 93 ? 106.789 41.365 -8.174 1.00 27.06 93 GLN A CA 1
ATOM 658 C C . GLN A 1 93 ? 105.632 42.174 -8.740 1.00 27.04 93 GLN A C 1
ATOM 659 O O . GLN A 1 93 ? 104.967 42.912 -8.009 1.00 26.96 93 GLN A O 1
ATOM 665 N N . GLU A 1 94 ? 105.400 42.045 -10.041 1.00 27.06 94 GLU A N 1
ATOM 666 C CA . GLU A 1 94 ? 104.324 42.778 -10.698 1.00 28.49 94 GLU A CA 1
ATOM 667 C C . GLU A 1 94 ? 102.977 42.461 -10.058 1.00 27.66 94 GLU A C 1
ATOM 668 O O . GLU A 1 94 ? 102.193 43.359 -9.752 1.00 27.26 94 GLU A O 1
ATOM 674 N N . ILE A 1 95 ? 102.715 41.175 -9.861 1.00 25.43 95 ILE A N 1
ATOM 675 C CA . ILE A 1 95 ? 101.466 40.736 -9.260 1.00 25.88 95 ILE A CA 1
ATOM 676 C C . ILE A 1 95 ? 101.373 41.204 -7.807 1.00 23.57 95 ILE A C 1
ATOM 677 O O . ILE A 1 95 ? 100.312 41.624 -7.350 1.00 23.42 95 ILE A O 1
ATOM 682 N N . ILE A 1 96 ? 102.489 41.141 -7.091 1.00 22.18 96 ILE A N 1
ATOM 683 C CA . ILE A 1 96 ? 102.535 41.585 -5.700 1.00 22.11 96 ILE A CA 1
ATOM 684 C C . ILE A 1 96 ? 102.267 43.088 -5.595 1.00 23.50 96 ILE A C 1
ATOM 685 O O . ILE A 1 96 ? 101.563 43.544 -4.693 1.00 21.61 96 ILE A O 1
ATOM 690 N N . ARG A 1 97 ? 102.833 43.860 -6.519 1.00 24.18 97 ARG A N 1
ATOM 691 C CA . ARG A 1 97 ? 102.651 45.308 -6.507 1.00 26.13 97 ARG A CA 1
ATOM 692 C C . ARG A 1 97 ? 101.192 45.648 -6.845 1.00 26.50 97 ARG A C 1
ATOM 693 O O . ARG A 1 97 ? 100.657 46.667 -6.409 1.00 26.47 97 ARG A O 1
ATOM 701 N N . ARG A 1 98 ? 100.544 44.771 -7.601 1.00 26.25 98 ARG A N 1
ATOM 702 C CA . ARG A 1 98 ? 99.154 44.971 -7.991 1.00 27.75 98 ARG A CA 1
ATOM 703 C C . ARG A 1 98 ? 98.177 44.545 -6.888 1.00 25.87 98 ARG A C 1
ATOM 704 O O . ARG A 1 98 ? 97.072 45.076 -6.787 1.00 26.82 98 ARG A O 1
ATOM 712 N N . MET A 1 99 ? 98.593 43.595 -6.056 1.00 23.41 99 MET A N 1
ATOM 713 C CA . MET A 1 99 ? 97.755 43.105 -4.963 1.00 21.27 99 MET A CA 1
ATOM 714 C C . MET A 1 99 ? 98.653 42.439 -3.920 1.00 18.39 99 MET A C 1
ATOM 715 O O . MET A 1 99 ? 99.024 41.283 -4.075 1.00 17.53 99 MET A O 1
ATOM 720 N N . ARG A 1 100 ? 98.995 43.168 -2.857 1.00 17.24 100 ARG A N 1
ATOM 721 C CA . ARG A 1 100 ? 99.890 42.636 -1.831 1.00 15.87 100 ARG A CA 1
ATOM 722 C C . ARG A 1 100 ? 99.389 41.348 -1.182 1.00 16.45 100 ARG A C 1
ATOM 723 O O . ARG A 1 100 ? 100.180 40.573 -0.640 1.00 17.42 100 ARG A O 1
ATOM 731 N N . ALA A 1 101 ? 98.083 41.113 -1.234 1.00 16.59 101 ALA A N 1
ATOM 732 C CA . ALA A 1 101 ? 97.524 39.901 -0.652 1.00 17.94 101 ALA A CA 1
ATOM 733 C C . ALA A 1 101 ? 98.024 38.656 -1.398 1.00 17.92 101 ALA A C 1
ATOM 734 O O . ALA A 1 101 ? 97.782 37.529 -0.969 1.00 16.25 101 ALA A O 1
ATOM 736 N N . SER A 1 102 ? 98.726 38.861 -2.512 1.00 17.42 102 SER A N 1
ATOM 737 C CA . SER A 1 102 ? 99.270 37.735 -3.273 1.00 17.98 102 SER A CA 1
ATOM 738 C C . SER A 1 102 ? 100.297 36.999 -2.408 1.00 17.82 102 SER A C 1
ATOM 739 O O . SER A 1 102 ? 100.741 35.902 -2.742 1.00 17.40 102 SER A O 1
ATOM 742 N N . VAL A 1 103 ? 100.679 37.625 -1.301 1.00 16.86 103 VAL A N 1
ATOM 743 C CA . VAL A 1 103 ? 101.625 37.033 -0.366 1.00 17.36 103 VAL A CA 1
ATOM 744 C C . VAL A 1 103 ? 101.029 35.751 0.214 1.00 17.88 103 VAL A C 1
ATOM 745 O O . VAL A 1 103 ? 101.746 34.918 0.771 1.00 17.44 103 VAL A O 1
ATOM 749 N N . LEU A 1 104 ? 99.713 35.597 0.078 1.00 17.79 104 LEU A N 1
ATOM 750 C CA . LEU A 1 104 ? 99.025 34.406 0.575 1.00 17.87 104 LEU A CA 1
ATOM 751 C C . LEU A 1 104 ? 99.445 33.147 -0.189 1.00 19.06 104 LEU A C 1
ATOM 752 O O . LEU A 1 104 ? 99.116 32.02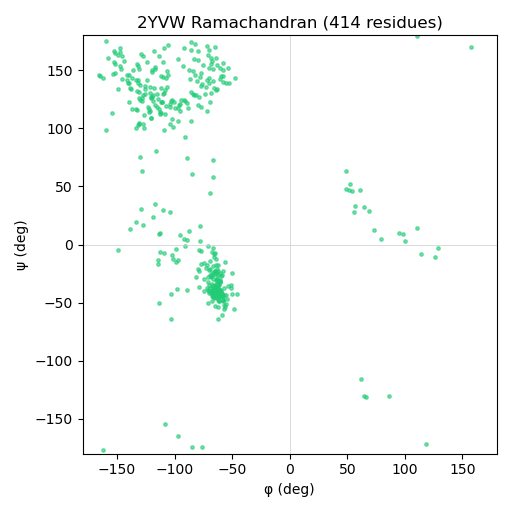9 0.214 1.00 18.94 104 LEU A O 1
ATOM 757 N N . SER A 1 105 ? 100.169 33.334 -1.291 1.00 19.03 105 SER A N 1
ATOM 758 C CA . SER A 1 105 ? 100.655 32.209 -2.092 1.00 18.83 105 SER A CA 1
ATOM 759 C C . SER A 1 105 ? 101.865 31.557 -1.420 1.00 19.57 105 SER A C 1
ATOM 760 O O . SER A 1 105 ? 102.232 30.423 -1.738 1.00 18.55 105 SER A O 1
ATOM 763 N N . LEU A 1 106 ? 102.476 32.275 -0.481 1.00 18.95 106 LEU A N 1
ATOM 764 C CA . LEU A 1 106 ? 103.661 31.786 0.216 1.00 19.41 106 LEU A CA 1
ATOM 765 C C . LEU A 1 106 ? 103.420 30.514 1.026 1.00 19.46 106 LEU A C 1
ATOM 766 O O . LEU A 1 106 ? 104.121 29.517 0.848 1.00 18.88 106 LEU A O 1
ATOM 771 N N . GLY A 1 107 ? 102.429 30.542 1.909 1.00 19.70 107 GLY A N 1
ATOM 772 C CA . GLY A 1 107 ? 102.136 29.368 2.718 1.00 19.46 107 GLY A CA 1
ATOM 773 C C . GLY A 1 107 ? 101.872 28.111 1.899 1.00 20.47 107 GLY A C 1
ATOM 774 O O . GLY A 1 107 ? 102.477 27.070 2.154 1.00 20.31 107 GLY A O 1
ATOM 775 N N . PRO A 1 108 ? 100.965 28.172 0.909 1.00 19.99 108 PRO A N 1
ATOM 776 C CA . PRO A 1 108 ? 100.624 27.028 0.052 1.00 20.72 108 PRO A CA 1
ATOM 777 C C . PRO A 1 108 ? 101.809 26.505 -0.766 1.00 19.68 108 PRO A C 1
ATOM 778 O O . PRO A 1 108 ? 102.065 25.301 -0.802 1.00 19.60 108 PRO A O 1
ATOM 782 N N . LEU A 1 109 ? 102.522 27.409 -1.429 1.00 20.26 109 LEU A N 1
ATOM 783 C CA . LEU A 1 109 ? 103.671 27.013 -2.239 1.00 20.86 109 LEU A CA 1
ATOM 784 C C . LEU A 1 109 ? 104.733 26.310 -1.399 1.00 22.04 109 LEU A C 1
ATOM 785 O O . LEU A 1 109 ? 105.333 25.326 -1.837 1.00 21.22 109 LEU A O 1
ATOM 790 N N . LEU A 1 110 ? 104.960 26.813 -0.190 1.00 21.29 110 LEU A N 1
ATOM 791 C CA . LEU A 1 110 ? 105.949 26.212 0.694 1.00 22.83 110 LEU A CA 1
ATOM 792 C C . LEU A 1 110 ? 105.489 24.817 1.118 1.00 23.87 110 LEU A C 1
ATOM 793 O O . LEU A 1 110 ? 106.290 23.882 1.201 1.00 24.32 110 LEU A O 1
ATOM 798 N N . GLY A 1 111 ? 104.193 24.680 1.382 1.00 23.44 111 GLY A N 1
ATOM 799 C CA . GLY A 1 111 ? 103.664 23.394 1.794 1.00 23.22 111 GLY A CA 1
ATOM 800 C C . GLY A 1 111 ? 103.694 22.369 0.676 1.00 25.24 111 GLY A C 1
ATOM 801 O O . GLY A 1 111 ? 103.791 21.165 0.922 1.00 25.57 111 GLY A O 1
ATOM 802 N N . ARG A 1 112 ? 103.637 22.845 -0.562 1.00 24.87 112 ARG A N 1
ATOM 803 C CA . ARG A 1 112 ? 103.637 21.955 -1.714 1.00 25.88 112 ARG A CA 1
ATOM 804 C C . ARG A 1 112 ? 105.017 21.602 -2.256 1.00 26.58 112 ARG A C 1
ATOM 805 O O . ARG A 1 112 ? 105.257 20.458 -2.649 1.00 26.62 112 ARG A O 1
ATOM 813 N N . PHE A 1 113 ? 105.922 22.575 -2.268 1.00 25.89 113 PHE A N 1
ATOM 814 C CA . PHE A 1 113 ? 107.262 22.361 -2.806 1.00 26.30 113 PHE A CA 1
ATOM 815 C C . PHE A 1 113 ? 108.401 22.450 -1.796 1.00 26.71 113 PHE A C 1
ATOM 816 O O . PHE A 1 113 ? 109.514 21.999 -2.076 1.00 26.22 113 PHE A O 1
ATOM 824 N N . GLY A 1 114 ? 108.132 23.030 -0.631 1.00 25.64 114 GLY A N 1
ATOM 825 C CA . GLY A 1 114 ? 109.180 23.180 0.362 1.00 26.51 114 GLY A CA 1
ATOM 826 C C . GLY A 1 114 ? 110.053 24.368 -0.006 1.00 26.80 114 GLY A C 1
ATOM 827 O O . GLY A 1 114 ? 111.073 24.637 0.633 1.00 26.80 114 GLY A O 1
ATOM 828 N N . ARG A 1 115 ? 109.648 25.074 -1.058 1.00 27.50 115 ARG A N 1
ATOM 829 C CA . ARG A 1 115 ? 110.364 26.253 -1.535 1.00 28.35 115 ARG A CA 1
ATOM 830 C C . ARG A 1 115 ? 109.393 27.260 -2.134 1.00 25.77 115 ARG A C 1
ATOM 831 O O . ARG A 1 115 ? 108.325 26.892 -2.622 1.00 24.97 115 ARG A O 1
ATOM 839 N N . ALA A 1 116 ? 109.774 28.532 -2.102 1.00 24.43 116 ALA A N 1
ATOM 840 C CA . ALA A 1 116 ? 108.943 29.593 -2.647 1.00 23.27 116 ALA A CA 1
ATOM 841 C C . ALA A 1 116 ? 109.747 30.876 -2.832 1.00 23.32 116 ALA A C 1
ATOM 842 O O . ALA A 1 116 ? 110.653 31.175 -2.051 1.00 24.63 116 ALA A O 1
ATOM 844 N N . VAL A 1 117 ? 109.413 31.618 -3.881 1.00 21.45 117 VAL A N 1
ATOM 845 C CA . VAL A 1 117 ? 110.062 32.886 -4.178 1.00 21.95 117 VAL A CA 1
ATOM 846 C C . VAL A 1 117 ? 108.908 33.853 -4.420 1.00 21.35 117 VAL A C 1
ATOM 847 O O . VAL A 1 117 ? 108.270 33.825 -5.474 1.00 21.53 117 VAL A O 1
ATOM 851 N N . VAL A 1 118 ? 108.639 34.701 -3.434 1.00 19.97 118 VAL A N 1
ATOM 852 C CA . VAL A 1 118 ? 107.528 35.643 -3.517 1.00 19.56 118 VAL A CA 1
ATOM 853 C C . VAL A 1 118 ? 107.977 37.093 -3.385 1.00 18.83 118 VAL A C 1
ATOM 854 O O . VAL A 1 118 ? 108.711 37.442 -2.464 1.00 18.23 118 VAL A O 1
ATOM 858 N N . GLY A 1 119 ? 107.536 37.936 -4.312 1.00 18.24 119 GLY A N 1
ATOM 859 C CA . GLY A 1 119 ? 107.908 39.337 -4.254 1.00 18.68 119 GLY A CA 1
ATOM 860 C C . GLY A 1 119 ? 107.474 39.964 -2.943 1.00 19.46 119 GLY A C 1
ATOM 861 O O . GLY A 1 119 ? 106.389 39.666 -2.433 1.00 18.53 119 GLY A O 1
ATOM 862 N N . LEU A 1 120 ? 108.319 40.820 -2.378 1.00 18.78 120 LEU A N 1
ATOM 863 C CA . LEU A 1 120 ? 107.976 41.476 -1.124 1.00 19.30 120 LEU A CA 1
ATOM 864 C C . LEU A 1 120 ? 107.117 42.699 -1.421 1.00 17.71 120 LEU A C 1
ATOM 865 O O . LEU A 1 120 ? 107.465 43.525 -2.263 1.00 18.09 120 LEU A O 1
ATOM 870 N N . PRO A 1 121 ? 105.968 42.823 -0.743 1.00 18.54 121 PRO A N 1
ATOM 871 C CA . PRO A 1 121 ? 105.095 43.976 -0.976 1.00 18.77 121 PRO A CA 1
ATOM 872 C C . PRO A 1 121 ? 105.811 45.301 -0.711 1.00 18.36 121 PRO A C 1
ATOM 873 O O . PRO A 1 121 ? 106.721 45.371 0.116 1.00 18.58 121 PRO A O 1
ATOM 877 N N . GLY A 1 122 ? 105.406 46.343 -1.426 1.00 18.29 122 GLY A N 1
ATOM 878 C CA . GLY A 1 122 ? 105.983 47.656 -1.204 1.00 18.11 122 GLY A CA 1
ATOM 879 C C . GLY A 1 122 ? 105.011 48.363 -0.275 1.00 18.11 122 GLY A C 1
ATOM 880 O O . GLY A 1 122 ? 104.169 47.704 0.337 1.00 18.21 122 GLY A O 1
ATOM 881 N N . GLY A 1 123 ? 105.117 49.682 -0.152 1.00 18.38 123 GLY A N 1
ATOM 882 C CA . GLY A 1 123 ? 104.186 50.405 0.697 1.00 18.39 123 GLY A CA 1
ATOM 883 C C . GLY A 1 123 ? 102.804 50.405 0.056 1.00 17.81 123 GLY A C 1
ATOM 884 O O . GLY A 1 123 ? 102.659 50.051 -1.114 1.00 18.43 123 GLY A O 1
ATOM 885 N N . CYS A 1 124 ? 101.791 50.796 0.821 1.00 16.90 124 CYS A N 1
ATOM 886 C CA . CYS A 1 124 ? 100.409 50.840 0.343 1.00 16.12 124 CYS A CA 1
ATOM 887 C C . CYS A 1 124 ? 99.821 52.188 0.762 1.00 16.11 124 CYS A C 1
ATOM 888 O O . CYS A 1 124 ? 100.284 52.794 1.725 1.00 16.56 124 CYS A O 1
ATOM 891 N N . SER A 1 125 ? 98.811 52.667 0.047 1.00 15.72 125 SER A N 1
ATOM 892 C CA . SER A 1 125 ? 98.222 53.955 0.399 1.00 17.40 125 SER A CA 1
ATOM 893 C C . SER A 1 125 ? 97.551 53.893 1.770 1.00 16.95 125 SER A C 1
ATOM 894 O O . SER A 1 125 ? 97.375 54.918 2.423 1.00 15.77 125 SER A O 1
ATOM 897 N N . ILE A 1 126 ? 97.191 52.688 2.202 1.00 16.22 126 ILE A N 1
ATOM 898 C CA . ILE A 1 126 ? 96.543 52.482 3.501 1.00 18.26 126 ILE A CA 1
ATOM 899 C C . ILE A 1 126 ? 97.567 52.505 4.639 1.00 19.18 126 ILE A C 1
ATOM 900 O O . ILE A 1 126 ? 97.216 52.732 5.801 1.00 19.63 126 ILE A O 1
ATOM 905 N N . GLY A 1 127 ? 98.827 52.260 4.293 1.00 17.45 127 GLY A N 1
ATOM 906 C CA . GLY A 1 127 ? 99.895 52.254 5.279 1.00 17.58 127 GLY A CA 1
ATOM 907 C C . GLY A 1 127 ? 101.089 51.441 4.808 1.00 17.94 127 GLY A C 1
ATOM 908 O O . GLY A 1 127 ? 101.003 50.737 3.800 1.00 16.27 127 GLY A O 1
ATOM 909 N N . ALA A 1 128 ? 102.206 51.536 5.529 1.00 16.81 128 ALA A N 1
ATOM 910 C CA . ALA A 1 128 ? 103.413 50.791 5.173 1.00 17.47 128 ALA A CA 1
ATOM 911 C C . ALA A 1 128 ? 103.051 49.306 5.084 1.00 16.19 128 ALA A C 1
ATOM 912 O O . ALA A 1 128 ? 103.462 48.608 4.159 1.00 14.85 128 ALA A O 1
ATOM 914 N N . ARG A 1 129 ? 102.276 48.842 6.060 1.00 16.07 129 ARG A N 1
ATOM 915 C CA . ARG A 1 129 ? 101.810 47.459 6.111 1.00 16.09 129 ARG A CA 1
ATOM 916 C C . ARG A 1 129 ? 102.883 46.391 5.906 1.00 17.05 129 ARG A C 1
ATOM 917 O O . ARG A 1 129 ? 102.850 45.619 4.939 1.00 16.29 129 ARG A O 1
ATOM 925 N N . PRO A 1 130 ? 103.857 46.330 6.823 1.00 16.65 130 PRO A N 1
ATOM 926 C CA . PRO A 1 130 ? 104.914 45.325 6.690 1.00 17.57 130 PRO A CA 1
ATOM 927 C C . PRO A 1 130 ? 104.358 43.932 6.982 1.00 17.85 130 PRO A C 1
ATOM 928 O O . PRO A 1 130 ? 103.273 43.799 7.554 1.00 17.89 130 PRO A O 1
ATOM 932 N N . ILE A 1 131 ? 105.091 42.900 6.580 1.00 17.21 131 ILE A N 1
ATOM 933 C CA . ILE A 1 131 ? 104.647 41.528 6.816 1.00 17.96 131 ILE A CA 1
ATOM 934 C C . ILE A 1 131 ? 105.621 40.789 7.722 1.00 17.76 131 ILE A C 1
ATOM 935 O O . ILE A 1 131 ? 105.836 39.583 7.573 1.00 17.80 131 ILE A O 1
ATOM 940 N N . ASP A 1 132 ? 106.207 41.515 8.670 1.00 17.40 132 ASP A N 1
ATOM 941 C CA . ASP A 1 132 ? 107.163 40.912 9.590 1.00 17.97 132 ASP A CA 1
ATOM 942 C C . ASP A 1 132 ? 106.598 39.685 10.292 1.00 18.10 132 ASP A C 1
ATOM 943 O O . ASP A 1 132 ? 107.324 38.727 10.552 1.00 18.95 132 ASP A O 1
ATOM 948 N N . GLN A 1 133 ? 105.305 39.709 10.600 1.00 18.50 133 GLN A N 1
ATOM 949 C CA . GLN A 1 133 ? 104.673 38.582 11.279 1.00 18.48 133 GLN A CA 1
ATOM 950 C C . GLN A 1 133 ? 104.612 37.344 10.383 1.00 19.21 133 GLN A C 1
ATOM 951 O O . GLN A 1 133 ? 104.749 36.218 10.867 1.00 18.47 133 GLN A O 1
ATOM 957 N N . HIS A 1 134 ? 104.405 37.548 9.084 1.00 16.97 134 HIS A N 1
ATOM 958 C CA . HIS A 1 134 ? 104.363 36.423 8.151 1.00 18.59 134 HIS A CA 1
ATOM 959 C C . HIS A 1 134 ? 105.745 35.780 8.114 1.00 18.67 134 HIS A C 1
ATOM 960 O O . HIS A 1 134 ? 105.890 34.570 8.289 1.00 18.86 134 HIS A O 1
ATOM 967 N N . LEU A 1 135 ? 106.760 36.605 7.871 1.00 18.41 135 LEU A N 1
ATOM 968 C CA . LEU A 1 135 ? 108.127 36.120 7.788 1.00 19.28 135 LEU A CA 1
ATOM 969 C C . LEU A 1 135 ? 108.591 35.520 9.111 1.00 19.66 135 LEU A C 1
ATOM 970 O O . LEU A 1 135 ? 109.305 34.518 9.125 1.00 20.05 135 LEU A O 1
ATOM 975 N N . LYS A 1 136 ? 108.182 36.125 10.220 1.00 19.75 136 LYS A N 1
ATOM 976 C CA . LYS A 1 136 ? 108.566 35.611 11.529 1.00 21.82 136 LYS A CA 1
ATOM 977 C C . LYS A 1 136 ? 107.996 34.206 11.731 1.00 22.04 136 LYS A C 1
ATOM 978 O O . LYS A 1 136 ? 108.674 33.328 12.264 1.00 21.55 136 LYS A O 1
ATOM 984 N N . PHE A 1 137 ? 106.756 33.987 11.302 1.00 20.89 137 PHE A N 1
ATOM 985 C CA . PHE A 1 137 ? 106.142 32.668 11.451 1.00 21.71 137 PHE A CA 1
ATOM 986 C C . PHE A 1 137 ? 106.920 31.604 10.687 1.00 22.08 137 PHE A C 1
ATOM 987 O O . PHE A 1 137 ? 107.231 30.539 11.226 1.00 22.07 137 PHE A O 1
ATOM 995 N N . PHE A 1 138 ? 107.225 31.886 9.425 1.00 21.21 138 PHE A N 1
ATOM 996 C CA . PHE A 1 138 ? 107.948 30.916 8.614 1.00 22.13 138 PHE A CA 1
ATOM 997 C C . PHE A 1 138 ? 109.344 30.614 9.145 1.00 22.47 138 PHE A C 1
ATOM 998 O O . PHE A 1 138 ? 109.842 29.500 8.985 1.00 23.72 138 PHE A O 1
ATOM 1006 N N . LYS A 1 139 ? 109.974 31.593 9.785 1.00 23.26 139 LYS A N 1
ATOM 1007 C CA . LYS A 1 139 ? 111.295 31.359 10.358 1.00 24.13 139 LYS A CA 1
ATOM 1008 C C . LYS A 1 139 ? 111.114 30.430 11.555 1.00 25.79 139 LYS A C 1
ATOM 1009 O O . LYS A 1 139 ? 111.895 29.497 11.760 1.00 25.92 139 LYS A O 1
ATOM 1015 N N . GLU A 1 140 ? 110.069 30.682 12.336 1.00 25.78 140 GLU A N 1
ATOM 1016 C CA . GLU A 1 140 ? 109.761 29.861 13.502 1.00 28.17 140 GLU A CA 1
ATOM 1017 C C . GLU A 1 140 ? 109.378 28.452 13.050 1.00 28.06 140 GLU A C 1
ATOM 1018 O O . GLU A 1 140 ? 109.506 27.492 13.809 1.00 28.00 140 GLU A O 1
ATOM 1024 N N . ALA A 1 141 ? 108.914 28.335 11.809 1.00 26.68 141 ALA A N 1
ATOM 1025 C CA . ALA A 1 141 ? 108.523 27.042 11.253 1.00 27.36 141 ALA A CA 1
ATOM 1026 C C . ALA A 1 141 ? 109.757 26.255 10.810 1.00 27.39 141 ALA A C 1
ATOM 1027 O O . ALA A 1 141 ? 109.654 25.102 10.380 1.00 26.74 141 ALA A O 1
ATOM 1029 N N . GLY A 1 142 ? 110.920 26.891 10.907 1.00 27.26 142 GLY A N 1
ATOM 1030 C CA . GLY A 1 142 ? 112.158 26.233 10.531 1.00 29.01 142 GLY A CA 1
ATOM 1031 C C . GLY A 1 142 ? 112.624 26.491 9.111 1.00 29.26 142 GLY A C 1
ATOM 1032 O O . GLY A 1 142 ? 113.552 25.840 8.629 1.00 29.46 142 GLY A O 1
ATOM 1033 N N . ALA A 1 143 ? 111.991 27.438 8.431 1.00 28.62 143 ALA A N 1
ATOM 1034 C CA . ALA A 1 143 ? 112.376 27.745 7.062 1.00 29.41 143 ALA A CA 1
ATOM 1035 C C . ALA A 1 143 ? 113.498 28.776 7.001 1.00 29.93 143 ALA A C 1
ATOM 1036 O O . ALA A 1 143 ? 113.635 29.616 7.887 1.00 28.31 143 ALA A O 1
ATOM 1038 N N . ASP A 1 144 ? 114.311 28.692 5.955 1.00 30.45 144 ASP A N 1
ATOM 1039 C CA . ASP A 1 144 ? 115.389 29.649 5.759 1.00 31.77 144 ASP A CA 1
ATOM 1040 C C . ASP A 1 144 ? 114.755 30.773 4.947 1.00 31.35 144 ASP A C 1
ATOM 1041 O O . ASP A 1 144 ? 114.221 30.535 3.863 1.00 30.70 144 ASP A O 1
ATOM 1046 N N . VAL A 1 145 ? 114.799 31.990 5.481 1.00 30.37 145 VAL A N 1
ATOM 1047 C CA . VAL A 1 145 ? 114.196 33.137 4.811 1.00 30.20 145 VAL A CA 1
ATOM 1048 C C . VAL A 1 145 ? 115.221 34.219 4.509 1.00 30.94 145 VAL A C 1
ATOM 1049 O O . VAL A 1 145 ? 115.922 34.688 5.405 1.00 30.55 145 VAL A O 1
ATOM 1053 N N . GLU A 1 146 ? 115.295 34.618 3.244 1.00 30.44 146 GLU A N 1
ATOM 1054 C CA . GLU A 1 146 ? 116.243 35.642 2.823 1.00 31.27 146 GLU A CA 1
ATOM 1055 C C . GLU A 1 146 ? 115.607 36.581 1.806 1.00 29.76 146 GLU A C 1
ATOM 1056 O O . GLU A 1 146 ? 114.873 36.143 0.919 1.00 29.51 146 GLU A O 1
ATOM 1062 N N . VAL A 1 147 ? 115.887 37.873 1.941 1.00 28.11 147 VAL A N 1
ATOM 1063 C CA . VAL A 1 147 ? 115.347 38.869 1.023 1.00 26.46 147 VAL A CA 1
ATOM 1064 C C . VAL A 1 147 ? 116.442 39.309 0.056 1.00 26.71 147 VAL A C 1
ATOM 1065 O O . VAL A 1 147 ? 117.468 39.848 0.470 1.00 27.25 147 VAL A O 1
ATOM 1069 N N . ARG A 1 148 ? 116.220 39.065 -1.231 1.00 25.96 148 ARG A N 1
ATOM 1070 C CA . ARG A 1 148 ? 117.180 39.420 -2.273 1.00 26.06 148 ARG A CA 1
ATOM 1071 C C . ARG A 1 148 ? 116.416 39.822 -3.528 1.00 24.16 148 ARG A C 1
ATOM 1072 O O . ARG A 1 148 ? 115.391 39.226 -3.846 1.00 23.64 148 ARG A O 1
ATOM 1080 N N . GLU A 1 149 ? 116.914 40.825 -4.242 1.00 23.65 149 GLU A N 1
ATOM 1081 C CA . GLU A 1 149 ? 116.266 41.271 -5.471 1.00 25.10 149 GLU A CA 1
ATOM 1082 C C . GLU A 1 149 ? 114.804 41.653 -5.239 1.00 23.77 149 GLU A C 1
ATOM 1083 O O . GLU A 1 149 ? 113.981 41.553 -6.152 1.00 23.99 149 GLU A O 1
ATOM 1089 N N . GLY A 1 150 ? 114.484 42.082 -4.023 1.00 21.65 150 GLY A N 1
ATOM 1090 C CA . GLY A 1 150 ? 113.117 42.463 -3.716 1.00 20.13 150 GLY A CA 1
ATOM 1091 C C . GLY A 1 150 ? 112.166 41.283 -3.594 1.00 20.43 150 GLY A C 1
ATOM 1092 O O . GLY A 1 150 ? 110.946 41.457 -3.568 1.00 19.81 150 GLY A O 1
ATOM 1093 N N . TYR A 1 151 ? 112.722 40.079 -3.526 1.00 20.29 151 TYR A N 1
ATOM 1094 C CA . TYR A 1 151 ? 111.927 38.863 -3.394 1.00 20.94 151 TYR A CA 1
ATOM 1095 C C . TYR A 1 151 ? 112.253 38.174 -2.082 1.00 21.12 151 TYR A C 1
ATOM 1096 O O . TYR A 1 151 ? 113.365 38.293 -1.573 1.00 22.22 151 TYR A O 1
ATOM 1105 N N . VAL A 1 152 ? 111.281 37.460 -1.529 1.00 21.66 152 VAL A N 1
ATOM 1106 C CA . VAL A 1 152 ? 111.528 36.719 -0.305 1.00 22.08 152 VAL A CA 1
ATOM 1107 C C . VAL A 1 152 ? 111.757 35.278 -0.740 1.00 22.80 152 VAL A C 1
ATOM 1108 O O . VAL A 1 152 ? 110.883 34.649 -1.339 1.00 21.31 152 VAL A O 1
ATOM 1112 N N . TYR A 1 153 ? 112.960 34.783 -0.476 1.00 22.75 153 TYR A N 1
ATOM 1113 C CA . TYR A 1 153 ? 113.333 33.418 -0.819 1.00 23.81 153 TYR A CA 1
ATOM 1114 C C . TYR A 1 153 ? 113.142 32.560 0.417 1.00 23.90 153 TYR A C 1
ATOM 1115 O O . TYR A 1 153 ? 113.795 32.775 1.437 1.00 23.06 153 TYR A O 1
ATOM 1124 N N . VAL A 1 154 ? 112.240 31.590 0.324 1.00 25.06 154 VAL A N 1
ATOM 1125 C CA . VAL A 1 154 ? 111.964 30.710 1.444 1.00 25.50 154 VAL A CA 1
ATOM 1126 C C . VAL A 1 154 ? 112.271 29.265 1.070 1.00 27.06 154 VAL A C 1
ATOM 1127 O O . VAL A 1 154 ? 111.792 28.752 0.055 1.00 26.06 154 VAL A O 1
ATOM 1131 N N . ASN A 1 155 ? 113.086 28.622 1.895 1.00 28.14 155 ASN A N 1
ATOM 1132 C CA . ASN A 1 155 ? 113.475 27.240 1.667 1.00 31.33 155 ASN A CA 1
ATOM 1133 C C . ASN A 1 155 ? 113.274 26.451 2.953 1.00 31.07 155 ASN A C 1
ATOM 1134 O O . ASN A 1 155 ? 113.694 26.876 4.031 1.00 29.95 155 ASN A O 1
ATOM 1139 N N . LEU A 1 156 ? 112.618 25.304 2.832 1.00 32.86 156 LEU A N 1
ATOM 1140 C CA . LEU A 1 156 ? 112.336 24.451 3.978 1.00 34.95 156 LEU A CA 1
ATOM 1141 C C . LEU A 1 156 ? 113.042 23.107 3.829 1.00 36.43 156 LEU A C 1
ATOM 1142 O O . LEU A 1 156 ? 112.793 22.373 2.874 1.00 36.56 156 LEU A O 1
ATOM 1147 N N . LYS A 1 157 ? 113.922 22.788 4.773 1.00 38.41 157 LYS A N 1
ATOM 1148 C CA . LYS A 1 157 ? 114.652 21.523 4.732 1.00 40.26 157 LYS A CA 1
ATOM 1149 C C . LYS A 1 157 ? 113.722 20.349 5.019 1.00 39.84 157 LYS A C 1
ATOM 1150 O O . LYS A 1 157 ? 113.829 19.295 4.392 1.00 39.73 157 LYS A O 1
ATOM 1156 N N . GLU A 1 158 ? 112.812 20.538 5.969 1.00 39.38 158 GLU A N 1
ATOM 1157 C CA . GLU A 1 158 ? 111.854 19.499 6.329 1.00 39.51 158 GLU A CA 1
ATOM 1158 C C . GLU A 1 158 ? 110.711 20.070 7.165 1.00 38.01 158 GLU A C 1
ATOM 1159 O O . GLU A 1 158 ? 110.908 20.997 7.952 1.00 37.74 158 GLU A O 1
ATOM 1165 N N . LYS A 1 159 ? 109.516 19.515 6.986 1.00 35.48 159 LYS A N 1
ATOM 1166 C CA . LYS A 1 159 ? 108.350 19.967 7.734 1.00 33.78 159 LYS A CA 1
ATOM 1167 C C . LYS A 1 159 ? 108.403 19.432 9.157 1.00 33.63 159 LYS A C 1
ATOM 1168 O O . LYS A 1 159 ? 108.756 18.274 9.385 1.00 33.91 159 LYS A O 1
ATOM 1174 N N . ARG A 1 160 ? 108.055 20.282 10.113 1.00 32.28 160 ARG A N 1
ATOM 1175 C CA . ARG A 1 160 ? 108.053 19.893 11.514 1.00 33.24 160 ARG A CA 1
ATOM 1176 C C . ARG A 1 160 ? 106.918 20.622 12.215 1.00 32.58 160 ARG A C 1
ATOM 1177 O O . ARG A 1 160 ? 106.395 21.610 11.696 1.00 31.64 160 ARG A O 1
ATOM 1185 N N . ARG A 1 161 ? 106.529 20.131 13.387 1.00 31.77 161 ARG A N 1
ATOM 1186 C CA . ARG A 1 161 ? 105.460 20.768 14.142 1.00 31.47 161 ARG A CA 1
ATOM 1187 C C . ARG A 1 161 ? 105.891 22.194 14.453 1.00 29.71 161 ARG A C 1
ATOM 1188 O O . ARG A 1 161 ? 107.085 22.484 14.548 1.00 28.63 161 ARG A O 1
ATOM 1196 N N . VAL A 1 162 ? 104.919 23.083 14.606 1.00 27.48 162 VAL A N 1
ATOM 1197 C CA . VAL A 1 162 ? 105.218 24.474 14.898 1.00 27.00 162 VAL A CA 1
ATOM 1198 C C . VAL A 1 162 ? 104.342 25.002 16.023 1.00 26.00 162 VAL A C 1
ATOM 1199 O O . VAL A 1 162 ? 103.170 24.652 16.127 1.00 26.06 162 VAL A O 1
ATOM 1203 N N . HIS A 1 163 ? 104.930 25.828 16.876 1.00 26.19 163 HIS A N 1
ATOM 1204 C CA . HIS A 1 163 ? 104.194 26.457 17.961 1.00 26.84 163 HIS A CA 1
ATOM 1205 C C . HIS A 1 163 ? 104.567 27.928 17.846 1.00 25.99 163 HIS A C 1
ATOM 1206 O O . HIS A 1 163 ? 105.675 28.325 18.201 1.00 26.31 163 HIS A O 1
ATOM 1213 N N . PHE A 1 164 ? 103.639 28.731 17.336 1.00 23.84 164 PHE A N 1
ATOM 1214 C CA . PHE A 1 164 ? 103.896 30.151 17.128 1.00 23.11 164 PHE A CA 1
ATOM 1215 C C . PHE A 1 164 ? 102.802 31.072 17.655 1.00 23.62 164 PHE A C 1
ATOM 1216 O O . PHE A 1 164 ? 101.612 30.793 17.507 1.00 23.83 164 PHE A O 1
ATOM 1224 N N . LYS A 1 165 ? 103.217 32.177 18.265 1.00 23.02 165 LYS A N 1
ATOM 1225 C CA . LYS A 1 165 ? 102.281 33.164 18.784 1.00 23.23 165 LYS A CA 1
ATOM 1226 C C . LYS A 1 165 ? 102.529 34.491 18.072 1.00 21.87 165 LYS A C 1
ATOM 1227 O O . LYS A 1 165 ? 103.645 35.011 18.086 1.00 19.42 165 LYS A O 1
ATOM 1233 N N . PHE A 1 166 ? 101.492 35.031 17.439 1.00 21.09 166 PHE A N 1
ATOM 1234 C CA . PHE A 1 166 ? 101.609 36.306 16.738 1.00 21.10 166 PHE A CA 1
ATOM 1235 C C . PHE A 1 166 ? 101.779 37.447 17.743 1.00 21.77 166 PHE A C 1
ATOM 1236 O O . PHE A 1 166 ? 101.122 37.463 18.784 1.00 21.14 166 PHE A O 1
ATOM 1244 N N . ASP A 1 167 ? 102.662 38.394 17.432 1.00 22.03 167 ASP A N 1
ATOM 1245 C CA . ASP A 1 167 ? 102.899 39.540 18.310 1.00 23.82 167 ASP A CA 1
ATOM 1246 C C . ASP A 1 167 ? 101.720 40.504 18.247 1.00 23.46 167 ASP A C 1
ATOM 1247 O O . ASP A 1 167 ? 101.528 41.338 19.135 1.00 23.22 167 ASP A O 1
ATOM 1252 N N . LEU A 1 168 ? 100.942 40.384 17.177 1.00 21.67 168 LEU A N 1
ATOM 1253 C CA . LEU A 1 168 ? 99.774 41.224 16.951 1.00 20.38 168 LEU A CA 1
ATOM 1254 C C . LEU A 1 168 ? 98.798 40.427 16.088 1.00 20.53 168 LEU A C 1
ATOM 1255 O O . LEU A 1 168 ? 99.207 39.503 15.381 1.00 20.43 168 LEU A O 1
ATOM 1260 N N . VAL A 1 169 ? 97.516 40.773 16.149 1.00 19.61 169 VAL A N 1
ATOM 1261 C CA . VAL A 1 169 ? 96.514 40.053 15.369 1.00 18.82 169 VAL A CA 1
ATOM 1262 C C . VAL A 1 169 ? 96.559 40.473 13.904 1.00 19.22 169 VAL A C 1
ATOM 1263 O O . VAL A 1 169 ? 96.343 41.640 13.570 1.00 18.56 169 VAL A O 1
ATOM 1267 N N . THR A 1 170 ? 96.855 39.514 13.033 1.00 18.73 170 THR A N 1
ATOM 1268 C CA . THR A 1 170 ? 96.933 39.774 11.603 1.00 17.57 170 THR A CA 1
ATOM 1269 C C . THR A 1 170 ? 96.082 38.778 10.827 1.00 17.98 170 THR A C 1
ATOM 1270 O O . THR A 1 170 ? 96.225 37.565 10.976 1.00 17.58 170 THR A O 1
ATOM 1274 N N . VAL A 1 171 ? 95.195 39.307 9.995 1.00 16.79 171 VAL A N 1
ATOM 1275 C CA . VAL A 1 171 ? 94.302 38.484 9.200 1.00 17.01 171 VAL A CA 1
ATOM 1276 C C . VAL A 1 171 ? 95.039 37.579 8.222 1.00 17.22 171 VAL A C 1
ATOM 1277 O O . VAL A 1 171 ? 94.971 36.357 8.348 1.00 17.54 171 VAL A O 1
ATOM 1281 N N . THR A 1 172 ? 95.740 38.157 7.250 1.00 16.47 172 THR A N 1
ATOM 1282 C CA . THR A 1 172 ? 96.440 37.320 6.279 1.00 15.15 172 THR A CA 1
ATOM 1283 C C . THR A 1 172 ? 97.629 36.586 6.885 1.00 15.89 172 THR A C 1
ATOM 1284 O O . THR A 1 172 ? 98.073 35.573 6.348 1.00 15.05 172 THR A O 1
ATOM 1288 N N . GLY A 1 173 ? 98.145 37.097 7.998 1.00 15.96 173 GLY A N 1
ATOM 1289 C CA . GLY A 1 173 ? 99.254 36.427 8.655 1.00 15.45 173 GLY A CA 1
ATOM 1290 C C . GLY A 1 173 ? 98.737 35.105 9.191 1.00 16.59 173 GLY A C 1
ATOM 1291 O O . GLY A 1 173 ? 99.379 34.059 9.065 1.00 16.94 173 GLY A O 1
ATOM 1292 N N . THR A 1 174 ? 97.559 35.156 9.800 1.00 16.45 174 THR A N 1
ATOM 1293 C CA . THR A 1 174 ? 96.928 33.958 10.335 1.00 15.93 174 THR A CA 1
ATOM 1294 C C . THR A 1 174 ? 96.623 32.985 9.193 1.00 16.31 174 THR A C 1
ATOM 1295 O O . THR A 1 174 ? 96.864 31.781 9.302 1.00 16.52 174 THR A O 1
ATOM 1299 N N . GLU A 1 175 ? 96.098 33.513 8.093 1.00 14.64 175 GLU A N 1
ATOM 1300 C CA . GLU A 1 175 ? 95.749 32.676 6.949 1.00 16.15 175 GLU A CA 1
ATOM 1301 C C . GLU A 1 175 ? 96.974 32.019 6.315 1.00 15.49 175 GLU A C 1
ATOM 1302 O O . GLU A 1 175 ? 96.945 30.836 5.972 1.00 15.40 175 GLU A O 1
ATOM 1308 N N . ASN A 1 176 ? 98.052 32.779 6.161 1.00 16.68 176 ASN A N 1
ATOM 1309 C CA . ASN A 1 176 ? 99.264 32.230 5.566 1.00 17.39 176 ASN A CA 1
ATOM 1310 C C . ASN A 1 176 ? 99.779 31.078 6.429 1.00 18.52 176 ASN A C 1
ATOM 1311 O O . ASN A 1 176 ? 100.199 30.040 5.913 1.00 17.27 176 ASN A O 1
ATOM 1316 N N . ALA A 1 177 ? 99.737 31.261 7.747 1.00 18.08 177 ALA A N 1
ATOM 1317 C CA . ALA A 1 177 ? 100.204 30.230 8.670 1.00 18.46 177 ALA A CA 1
ATOM 1318 C C . ALA A 1 177 ? 99.329 28.981 8.583 1.00 18.18 177 ALA A C 1
ATOM 1319 O O . ALA A 1 177 ? 99.836 27.862 8.521 1.00 18.26 177 ALA A O 1
ATOM 1321 N N . LEU A 1 178 ? 98.015 29.176 8.580 1.00 17.91 178 LEU A N 1
ATOM 1322 C CA . LEU A 1 178 ? 97.080 28.058 8.494 1.00 18.46 178 LEU A CA 1
ATOM 1323 C C . LEU A 1 178 ? 97.265 27.289 7.184 1.00 18.39 178 LEU A C 1
ATOM 1324 O O . LEU A 1 178 ? 97.234 26.061 7.165 1.00 17.48 178 LEU A O 1
ATOM 1329 N N . LEU A 1 179 ? 97.458 28.021 6.091 1.00 18.39 179 LEU A N 1
ATOM 1330 C CA . LEU A 1 179 ? 97.650 27.406 4.782 1.00 18.08 179 LEU A CA 1
ATOM 1331 C C . LEU A 1 179 ? 98.857 26.471 4.791 1.00 19.72 179 LEU A C 1
ATOM 1332 O O . LEU A 1 179 ? 98.804 25.365 4.248 1.00 20.28 179 LEU A O 1
ATOM 1337 N N . TYR A 1 180 ? 99.946 26.916 5.408 1.00 19.01 180 TYR A N 1
ATOM 1338 C CA . TYR A 1 180 ? 101.141 26.096 5.475 1.00 18.70 180 TYR A CA 1
ATOM 1339 C C . TYR A 1 180 ? 100.966 24.906 6.419 1.00 19.12 180 TYR A C 1
ATOM 1340 O O . TYR A 1 180 ? 101.262 23.770 6.054 1.00 18.92 180 TYR A O 1
ATOM 1349 N N . LEU A 1 181 ? 100.490 25.175 7.631 1.00 17.78 181 LEU A N 1
ATOM 1350 C CA . LEU A 1 181 ? 100.316 24.123 8.629 1.00 19.41 181 LEU A CA 1
ATOM 1351 C C . LEU A 1 181 ? 99.373 23.015 8.186 1.00 18.84 181 LEU A C 1
ATOM 1352 O O . LEU A 1 181 ? 99.490 21.874 8.635 1.00 20.02 181 LEU A O 1
ATOM 1357 N N . ALA A 1 182 ? 98.437 23.350 7.306 1.00 18.99 182 ALA A N 1
ATOM 1358 C CA . ALA A 1 182 ? 97.488 22.365 6.802 1.00 18.48 182 ALA A CA 1
ATOM 1359 C C . ALA A 1 182 ? 98.219 21.284 6.001 1.00 19.04 182 ALA A C 1
ATOM 1360 O O . ALA A 1 182 ? 97.681 20.201 5.773 1.00 20.68 182 ALA A O 1
ATOM 1362 N N . SER A 1 183 ? 99.446 21.581 5.585 1.00 20.18 183 SER A N 1
ATOM 1363 C CA . SER A 1 183 ? 100.241 20.638 4.799 1.00 20.25 183 SER A CA 1
ATOM 1364 C C . SER A 1 183 ? 101.259 19.871 5.642 1.00 20.86 183 SER A C 1
ATOM 1365 O O . SER A 1 183 ? 101.953 18.989 5.128 1.00 20.99 183 SER A O 1
ATOM 1368 N N . VAL A 1 184 ? 101.354 20.209 6.926 1.00 21.18 184 VAL A N 1
ATOM 1369 C CA . VAL A 1 184 ? 102.309 19.562 7.826 1.00 22.46 184 VAL A CA 1
ATOM 1370 C C . VAL A 1 184 ? 101.662 18.414 8.604 1.00 23.82 184 VAL A C 1
ATOM 1371 O O . VAL A 1 184 ? 100.779 18.633 9.432 1.00 22.64 184 VAL A O 1
ATOM 1375 N N . PRO A 1 185 ? 102.113 17.172 8.352 1.00 25.63 185 PRO A N 1
ATOM 1376 C CA . PRO A 1 185 ? 101.589 15.968 9.006 1.00 26.21 185 PRO A CA 1
ATOM 1377 C C . PRO A 1 185 ? 101.919 15.824 10.487 1.00 28.39 185 PRO A C 1
ATOM 1378 O O . PRO A 1 185 ? 102.289 14.744 10.945 1.00 28.49 185 PRO A O 1
ATOM 1382 N N . GLU A 1 186 ? 101.776 16.916 11.229 1.00 27.92 186 GLU A N 1
ATOM 1383 C CA . GLU A 1 186 ? 102.035 16.916 12.662 1.00 30.10 186 GLU A CA 1
ATOM 1384 C C . GLU A 1 186 ? 101.099 17.905 13.349 1.00 29.47 186 GLU A C 1
ATOM 1385 O O . GLU A 1 186 ? 100.418 18.687 12.682 1.00 28.40 186 GLU A O 1
ATOM 1391 N N . GLU A 1 187 ? 101.056 17.858 14.676 1.00 28.85 187 GLU A N 1
ATOM 1392 C CA . GLU A 1 187 ? 100.192 18.748 15.441 1.00 29.79 187 GLU A CA 1
ATOM 1393 C C . GLU A 1 187 ? 100.897 20.062 15.774 1.00 28.57 187 GLU A C 1
ATOM 1394 O O . GLU A 1 187 ? 101.908 20.077 16.474 1.00 27.78 187 GLU A O 1
ATOM 1400 N N . SER A 1 188 ? 100.356 21.163 15.262 1.00 26.19 188 SER A N 1
ATOM 1401 C CA . SER A 1 188 ? 100.932 22.483 15.493 1.00 24.38 188 SER A CA 1
ATOM 1402 C C . SER A 1 188 ? 99.955 23.392 16.234 1.00 23.77 188 SER A C 1
ATOM 1403 O O . SER A 1 188 ? 98.768 23.082 16.346 1.00 21.23 188 SER A O 1
ATOM 1406 N N . ILE A 1 189 ? 100.464 24.513 16.741 1.00 24.16 189 ILE A N 1
ATOM 1407 C CA . ILE A 1 189 ? 99.636 25.459 17.480 1.00 24.17 189 ILE A CA 1
ATOM 1408 C C . ILE A 1 189 ? 99.922 26.916 17.137 1.00 24.52 189 ILE A C 1
ATOM 1409 O O . ILE A 1 189 ? 101.078 27.338 17.076 1.00 24.51 189 ILE A O 1
ATOM 1414 N N . LEU A 1 190 ? 98.855 27.678 16.921 1.00 23.02 190 LEU A N 1
ATOM 1415 C CA . LEU A 1 190 ? 98.967 29.102 16.636 1.00 22.00 190 LEU A CA 1
ATOM 1416 C C . LEU A 1 190 ? 98.243 29.826 17.757 1.00 21.36 190 LEU A C 1
ATOM 1417 O O . LEU A 1 190 ? 97.144 29.425 18.150 1.00 23.11 190 LEU A O 1
ATOM 1422 N N . GLU A 1 191 ? 98.863 30.878 18.278 1.00 20.41 191 GLU A N 1
ATOM 1423 C CA . GLU A 1 191 ? 98.256 31.668 19.343 1.00 20.43 191 GLU A CA 1
ATOM 1424 C C . GLU A 1 191 ? 98.069 33.106 18.876 1.00 19.44 191 GLU A C 1
ATOM 1425 O O . GLU A 1 191 ? 98.832 33.602 18.049 1.00 19.17 191 GLU A O 1
ATOM 1431 N N . ASN A 1 192 ? 97.042 33.759 19.413 1.00 19.58 192 ASN A N 1
ATOM 1432 C CA . ASN A 1 192 ? 96.710 35.142 19.086 1.00 19.70 192 ASN A CA 1
ATOM 1433 C C . ASN A 1 192 ? 96.389 35.325 17.603 1.00 20.01 192 ASN A C 1
ATOM 1434 O O . ASN A 1 192 ? 96.872 36.262 16.960 1.00 18.78 192 ASN A O 1
ATOM 1439 N N . ILE A 1 193 ? 95.553 34.432 17.070 1.00 20.32 193 ILE A N 1
ATOM 1440 C CA . ILE A 1 193 ? 95.157 34.489 15.664 1.00 19.16 193 ILE A CA 1
ATOM 1441 C C . ILE A 1 193 ? 93.969 35.419 15.450 1.00 19.58 193 ILE A C 1
ATOM 1442 O O . ILE A 1 193 ? 93.312 35.844 16.406 1.00 18.42 193 ILE A O 1
ATOM 1447 N N . ALA A 1 194 ? 93.706 35.726 14.182 1.00 18.55 194 ALA A N 1
ATOM 1448 C CA . ALA A 1 194 ? 92.580 36.567 13.792 1.00 18.54 194 ALA A CA 1
ATOM 1449 C C . ALA A 1 194 ? 91.351 35.663 13.741 1.00 18.22 194 ALA A C 1
ATOM 1450 O O . ALA A 1 194 ? 91.458 34.493 13.366 1.00 18.53 194 ALA A O 1
ATOM 1452 N N . LEU A 1 195 ? 90.191 36.207 14.102 1.00 17.46 195 LEU A N 1
ATOM 1453 C CA . LEU A 1 195 ? 88.942 35.447 14.121 1.00 18.02 195 LEU A CA 1
ATOM 1454 C C . LEU A 1 195 ? 87.933 35.905 13.065 1.00 18.07 195 LEU A C 1
ATOM 1455 O O . LEU A 1 195 ? 86.773 35.477 13.073 1.00 16.65 195 LEU A O 1
ATOM 1460 N N . GLU A 1 196 ? 88.379 36.770 12.160 1.00 17.04 196 GLU A N 1
ATOM 1461 C CA . GLU A 1 196 ? 87.521 37.282 11.094 1.00 16.94 196 GLU A CA 1
ATOM 1462 C C . GLU A 1 196 ? 86.761 36.150 10.397 1.00 17.63 196 GLU A C 1
ATOM 1463 O O . GLU A 1 196 ? 87.292 35.053 10.214 1.00 17.68 196 GLU A O 1
ATOM 1469 N N . PRO A 1 197 ? 85.499 36.401 10.003 1.00 17.71 197 PRO A N 1
ATOM 1470 C CA . PRO A 1 197 ? 84.679 35.391 9.324 1.00 17.82 197 PRO A CA 1
ATOM 1471 C C . PRO A 1 197 ? 85.372 34.744 8.126 1.00 16.80 197 PRO A C 1
ATOM 1472 O O . PRO A 1 197 ? 85.172 33.560 7.852 1.00 16.12 197 PRO A O 1
ATOM 1476 N N . GLU A 1 198 ? 86.174 35.530 7.412 1.00 16.16 198 GLU A N 1
ATOM 1477 C CA . GLU A 1 198 ? 86.891 35.030 6.244 1.00 16.06 198 GLU A CA 1
ATOM 1478 C C . GLU A 1 198 ? 87.929 33.991 6.650 1.00 16.70 198 GLU A C 1
ATOM 1479 O O . GLU A 1 198 ? 88.179 33.028 5.922 1.00 17.24 198 GLU A O 1
ATOM 1485 N N . VAL A 1 199 ? 88.543 34.192 7.811 1.00 15.79 199 VAL A N 1
ATOM 1486 C CA . VAL A 1 199 ? 89.530 33.245 8.310 1.00 15.82 199 VAL A CA 1
ATOM 1487 C C . VAL A 1 199 ? 88.806 31.943 8.652 1.00 14.75 199 VAL A C 1
ATOM 1488 O O . VAL A 1 199 ? 89.301 30.852 8.364 1.00 14.79 199 VAL A O 1
ATOM 1492 N N . MET A 1 200 ? 87.629 32.062 9.266 1.00 14.68 200 MET A N 1
ATOM 1493 C CA . MET A 1 200 ? 86.851 30.885 9.639 1.00 15.83 200 MET A CA 1
ATOM 1494 C C . MET A 1 200 ? 86.387 30.120 8.396 1.00 15.72 200 MET A C 1
ATOM 1495 O O . MET A 1 200 ? 86.305 28.896 8.414 1.00 16.22 200 MET A O 1
ATOM 1500 N N . ASP A 1 201 ? 86.083 30.849 7.325 1.00 16.02 201 ASP A N 1
ATOM 1501 C CA . ASP A 1 201 ? 85.634 30.236 6.073 1.00 16.08 201 ASP A CA 1
ATOM 1502 C C . ASP A 1 201 ? 86.815 29.457 5.468 1.00 14.90 201 ASP A C 1
ATOM 1503 O O . ASP A 1 201 ? 86.645 28.343 4.967 1.00 15.76 201 ASP A O 1
ATOM 1508 N N . LEU A 1 202 ? 88.008 30.044 5.520 1.00 15.70 202 LEU A N 1
ATOM 1509 C CA . LEU A 1 202 ? 89.201 29.374 5.002 1.00 16.30 202 LEU A CA 1
ATOM 1510 C C . LEU A 1 202 ? 89.410 28.091 5.798 1.00 17.34 202 LEU A C 1
ATOM 1511 O O . LEU A 1 202 ? 89.743 27.047 5.239 1.00 15.81 202 LEU A O 1
ATOM 1516 N N . ILE A 1 203 ? 89.211 28.183 7.109 1.00 16.63 203 ILE A N 1
ATOM 1517 C CA . ILE A 1 203 ? 89.377 27.029 7.982 1.00 17.26 203 ILE A CA 1
ATOM 1518 C C . ILE A 1 203 ? 88.467 25.875 7.577 1.00 16.71 203 ILE A C 1
ATOM 1519 O O . ILE A 1 203 ? 88.911 24.723 7.530 1.00 16.35 203 ILE A O 1
ATOM 1524 N N . GLU A 1 204 ? 87.198 26.158 7.285 1.00 16.99 204 GLU A N 1
ATOM 1525 C CA . GLU A 1 204 ? 86.312 25.074 6.878 1.00 17.61 204 GLU A CA 1
ATOM 1526 C C . GLU A 1 204 ? 86.878 24.412 5.625 1.00 17.80 204 GLU A C 1
ATOM 1527 O O . GLU A 1 204 ? 86.899 23.187 5.527 1.00 18.50 204 GLU A O 1
ATOM 1533 N N . VAL A 1 205 ? 87.340 25.217 4.672 1.00 16.69 205 VAL A N 1
ATOM 1534 C CA . VAL A 1 205 ? 87.911 24.666 3.439 1.00 17.03 205 VAL A CA 1
ATOM 1535 C C . VAL A 1 205 ? 89.122 23.769 3.718 1.00 16.84 205 VAL A C 1
ATOM 1536 O O . VAL A 1 205 ? 89.245 22.683 3.147 1.00 17.17 205 VAL A O 1
ATOM 1540 N N . LEU A 1 206 ? 90.010 24.207 4.602 1.00 17.07 206 LEU A N 1
ATOM 1541 C CA . LEU A 1 206 ? 91.183 23.403 4.920 1.00 17.85 206 LEU A CA 1
ATOM 1542 C C . LEU A 1 206 ? 90.765 22.070 5.541 1.00 18.54 206 LEU A C 1
ATOM 1543 O O . LEU A 1 206 ? 91.397 21.037 5.301 1.00 18.41 206 LEU A O 1
ATOM 1548 N N . LYS A 1 207 ? 89.693 22.089 6.327 1.00 17.86 207 LYS A N 1
ATOM 1549 C CA . LYS A 1 207 ? 89.207 20.862 6.944 1.00 18.80 207 LYS A CA 1
ATOM 1550 C C . LYS A 1 207 ? 88.582 19.971 5.874 1.00 18.96 207 LYS A C 1
ATOM 1551 O O . LYS A 1 207 ? 88.749 18.751 5.898 1.00 19.58 207 LYS A O 1
ATOM 1557 N N . LYS A 1 208 ? 87.869 20.578 4.929 1.00 18.59 208 LYS A N 1
ATOM 1558 C CA . LYS A 1 208 ? 87.263 19.810 3.844 1.00 19.76 208 LYS A CA 1
ATOM 1559 C C . LYS A 1 208 ? 88.361 19.098 3.058 1.00 20.78 208 LYS A C 1
ATOM 1560 O O . LYS A 1 208 ? 88.156 17.999 2.537 1.00 20.64 208 LYS A O 1
ATOM 1566 N N . MET A 1 209 ? 89.527 19.733 2.978 1.00 19.88 209 MET A N 1
ATOM 1567 C CA . MET A 1 209 ? 90.660 19.165 2.252 1.00 20.73 209 MET A CA 1
ATOM 1568 C C . MET A 1 209 ? 91.322 18.024 3.012 1.00 21.36 209 MET A C 1
ATOM 1569 O O . MET A 1 209 ? 92.090 17.250 2.433 1.00 20.76 209 MET A O 1
ATOM 1574 N N . GLY A 1 210 ? 91.031 17.920 4.305 1.00 20.33 210 GLY A N 1
ATOM 1575 C CA . GLY A 1 210 ? 91.599 16.839 5.089 1.00 20.27 210 GLY A CA 1
ATOM 1576 C C . GLY A 1 210 ? 92.342 17.235 6.347 1.00 20.92 210 GLY A C 1
ATOM 1577 O O . GLY A 1 210 ? 92.684 16.377 7.158 1.00 20.98 210 GLY A O 1
ATOM 1578 N N . ALA A 1 211 ? 92.608 18.524 6.519 1.00 19.91 211 ALA A N 1
ATOM 1579 C CA . ALA A 1 211 ? 93.319 18.975 7.709 1.00 21.37 211 ALA A CA 1
ATOM 1580 C C . ALA A 1 211 ? 92.367 19.059 8.896 1.00 20.83 211 ALA A C 1
ATOM 1581 O O . ALA A 1 211 ? 91.154 19.137 8.725 1.00 22.54 211 ALA A O 1
ATOM 1583 N N . HIS A 1 212 ? 92.927 19.018 10.098 1.00 21.59 212 HIS A N 1
ATOM 1584 C CA . HIS A 1 212 ? 92.141 19.136 11.315 1.00 22.22 212 HIS A CA 1
ATOM 1585 C C . HIS A 1 212 ? 92.478 20.500 11.894 1.00 21.55 212 HIS A C 1
ATOM 1586 O O . HIS A 1 212 ? 93.649 20.860 12.005 1.00 20.33 212 HIS A O 1
ATOM 1593 N N . VAL A 1 213 ? 91.451 21.268 12.239 1.00 20.79 213 VAL A N 1
ATOM 1594 C CA . VAL A 1 213 ? 91.658 22.591 12.807 1.00 20.91 213 VAL A CA 1
ATOM 1595 C C . VAL A 1 213 ? 90.663 22.843 13.926 1.00 21.52 213 VAL A C 1
ATOM 1596 O O . VAL A 1 213 ? 89.452 22.760 13.724 1.00 22.83 213 VAL A O 1
ATOM 1600 N N . LYS A 1 214 ? 91.183 23.144 15.109 1.00 22.60 214 LYS A N 1
ATOM 1601 C CA . LYS A 1 214 ? 90.337 23.434 16.256 1.00 23.53 214 LYS A CA 1
ATOM 1602 C C . LYS A 1 214 ? 90.620 24.852 16.719 1.00 21.43 214 LYS A C 1
ATOM 1603 O O . LYS A 1 214 ? 91.775 25.226 16.926 1.00 22.39 214 LYS A O 1
ATOM 1609 N N . VAL A 1 215 ? 89.562 25.638 16.872 1.00 21.12 215 VAL A N 1
ATOM 1610 C CA . VAL A 1 215 ? 89.685 27.021 17.316 1.00 20.98 215 VAL A CA 1
ATOM 1611 C C . VAL A 1 215 ? 89.083 27.184 18.711 1.00 22.26 215 VAL A C 1
ATOM 1612 O O . VAL A 1 215 ? 87.917 26.867 18.934 1.00 22.52 215 VAL A O 1
ATOM 1616 N N . GLU A 1 216 ? 89.898 27.656 19.650 1.00 24.39 216 GLU A N 1
ATOM 1617 C CA . GLU A 1 216 ? 89.457 27.898 21.021 1.00 26.75 216 GLU A CA 1
ATOM 1618 C C . GLU A 1 216 ? 90.060 29.238 21.423 1.00 24.82 216 GLU A C 1
ATOM 1619 O O . GLU A 1 216 ? 91.279 29.376 21.494 1.00 24.84 216 GLU A O 1
ATOM 1625 N N . GLY A 1 217 ? 89.208 30.223 21.688 1.00 25.10 217 GLY A N 1
ATOM 1626 C CA . GLY A 1 217 ? 89.714 31.540 22.028 1.00 24.60 217 GLY A CA 1
ATOM 1627 C C . GLY A 1 217 ? 90.436 32.017 20.783 1.00 23.48 217 GLY A C 1
ATOM 1628 O O . GLY A 1 217 ? 89.879 31.949 19.690 1.00 23.64 217 GLY A O 1
ATOM 1629 N N . ARG A 1 218 ? 91.669 32.491 20.926 1.00 23.04 218 ARG A N 1
ATOM 1630 C CA . ARG A 1 218 ? 92.422 32.925 19.758 1.00 23.12 218 ARG A CA 1
ATOM 1631 C C . ARG A 1 218 ? 93.570 31.967 19.464 1.00 22.48 218 ARG A C 1
ATOM 1632 O O . ARG A 1 218 ? 94.604 32.356 18.927 1.00 22.56 218 ARG A O 1
ATOM 1640 N N . SER A 1 219 ? 93.368 30.701 19.823 1.00 21.97 219 SER A N 1
ATOM 1641 C CA . SER A 1 219 ? 94.357 29.658 19.574 1.00 22.53 219 SER A CA 1
ATOM 1642 C C . SER A 1 219 ? 93.813 28.729 18.490 1.00 22.42 219 SER A C 1
ATOM 1643 O O . SER A 1 219 ? 92.610 28.474 18.424 1.00 23.05 219 SER A O 1
ATOM 1646 N N . ALA A 1 220 ? 94.700 28.242 17.634 1.00 22.11 220 ALA A N 1
ATOM 1647 C CA . ALA A 1 220 ? 94.310 27.325 16.577 1.00 22.16 220 ALA A CA 1
ATOM 1648 C C . ALA A 1 220 ? 95.214 26.105 16.653 1.00 22.68 220 ALA A C 1
ATOM 1649 O O . ALA A 1 220 ? 96.439 26.223 16.605 1.00 22.80 220 ALA A O 1
ATOM 1651 N N . TYR A 1 221 ? 94.603 24.936 16.791 1.00 22.23 221 TYR A N 1
ATOM 1652 C CA . TYR A 1 221 ? 95.348 23.689 16.852 1.00 24.05 221 TYR A CA 1
ATOM 1653 C C . TYR A 1 221 ? 95.202 23.060 15.480 1.00 22.61 221 TYR A C 1
ATOM 1654 O O . TYR A 1 221 ? 94.090 22.865 14.994 1.00 22.21 221 TYR A O 1
ATOM 1663 N N . VAL A 1 222 ? 96.330 22.764 14.847 1.00 22.49 222 VAL A N 1
ATOM 1664 C CA . VAL A 1 222 ? 96.303 22.200 13.507 1.00 21.58 222 VAL A CA 1
ATOM 1665 C C . VAL A 1 222 ? 97.033 20.872 13.372 1.00 23.07 222 VAL A C 1
ATOM 1666 O O . VAL A 1 222 ? 98.082 20.653 13.979 1.00 24.11 222 VAL A O 1
ATOM 1670 N N . LYS A 1 223 ? 96.446 19.991 12.569 1.00 22.70 223 LYS A N 1
ATOM 1671 C CA . LYS A 1 223 ? 97.009 18.686 12.260 1.00 24.01 223 LYS A CA 1
ATOM 1672 C C . LYS A 1 223 ? 96.888 18.605 10.741 1.00 23.05 223 LYS A C 1
ATOM 1673 O O . LYS A 1 223 ? 95.799 18.377 10.206 1.00 22.38 223 LYS A O 1
ATOM 1679 N N . GLY A 1 224 ? 98.008 18.806 10.053 1.00 21.83 224 GLY A N 1
ATOM 1680 C CA . GLY A 1 224 ? 98.002 18.794 8.601 1.00 23.26 224 GLY A CA 1
ATOM 1681 C C . GLY A 1 224 ? 98.128 17.435 7.944 1.00 24.52 224 GLY A C 1
ATOM 1682 O O . GLY A 1 224 ? 98.138 16.401 8.615 1.00 23.15 224 GLY A O 1
ATOM 1683 N N . SER A 1 225 ? 98.234 17.448 6.618 1.00 24.67 225 SER A N 1
ATOM 1684 C CA . SER A 1 225 ? 98.350 16.223 5.838 1.00 27.22 225 SER A CA 1
ATOM 1685 C C . SER A 1 225 ? 99.127 16.461 4.547 1.00 27.37 225 SER A C 1
ATOM 1686 O O . SER A 1 225 ? 99.055 17.538 3.957 1.00 26.05 225 SER A O 1
ATOM 1689 N N . GLU A 1 226 ? 99.864 15.446 4.104 1.00 28.86 226 GLU A N 1
ATOM 1690 C CA . GLU A 1 226 ? 100.643 15.560 2.880 1.00 31.93 226 GLU A CA 1
ATOM 1691 C C . GLU A 1 226 ? 99.851 15.098 1.659 1.00 32.77 226 GLU A C 1
ATOM 1692 O O . GLU A 1 226 ? 100.347 15.154 0.532 1.00 33.58 226 GLU A O 1
ATOM 1698 N N . ASN A 1 227 ? 98.621 14.643 1.889 1.00 31.77 227 ASN A N 1
ATOM 1699 C CA . ASN A 1 227 ? 97.754 14.185 0.804 1.00 32.48 227 ASN A CA 1
ATOM 1700 C C . ASN A 1 227 ? 96.398 14.878 0.901 1.00 31.03 227 ASN A C 1
ATOM 1701 O O . ASN A 1 227 ? 95.372 14.226 1.106 1.00 30.22 227 ASN A O 1
ATOM 1706 N N . LEU A 1 228 ? 96.399 16.199 0.757 1.00 28.40 228 LEU A N 1
ATOM 1707 C CA . LEU A 1 228 ? 95.167 16.976 0.832 1.00 26.61 228 LEU A CA 1
ATOM 1708 C C . LEU A 1 228 ? 94.285 16.755 -0.396 1.00 25.98 228 LEU A C 1
ATOM 1709 O O . LEU A 1 228 ? 94.776 16.654 -1.518 1.00 25.73 228 LEU A O 1
ATOM 1714 N N . LYS A 1 229 ? 92.978 16.688 -0.163 1.00 25.01 229 LYS A N 1
ATOM 1715 C CA . LYS A 1 229 ? 91.993 16.444 -1.213 1.00 25.28 229 LYS A CA 1
ATOM 1716 C C . LYS A 1 229 ? 91.432 17.710 -1.845 1.00 23.91 229 LYS A C 1
ATOM 1717 O O . LYS A 1 229 ? 91.633 18.814 -1.341 1.00 24.19 229 LYS A O 1
ATOM 1723 N N . GLY A 1 230 ? 90.715 17.531 -2.950 1.00 23.09 230 GLY A N 1
ATOM 1724 C CA . GLY A 1 230 ? 90.083 18.650 -3.623 1.00 21.59 230 GLY A CA 1
ATOM 1725 C C . GLY A 1 230 ? 88.806 18.957 -2.861 1.00 22.68 230 GLY A C 1
ATOM 1726 O O . GLY A 1 230 ? 88.371 18.144 -2.044 1.00 22.06 230 GLY A O 1
ATOM 1727 N N . PHE A 1 231 ? 88.189 20.104 -3.123 1.00 21.75 231 PHE A N 1
ATOM 1728 C CA . PHE A 1 231 ? 86.977 20.472 -2.397 1.00 21.75 231 PHE A CA 1
ATOM 1729 C C . PHE A 1 231 ? 85.982 21.276 -3.219 1.00 20.95 231 PHE A C 1
ATOM 1730 O O . PHE A 1 231 ? 86.309 21.801 -4.283 1.00 20.12 231 PHE A O 1
ATOM 1738 N N . THR A 1 232 ? 84.763 21.357 -2.696 1.00 19.71 232 THR A N 1
ATOM 1739 C CA . THR A 1 232 ? 83.679 22.132 -3.287 1.00 21.28 232 THR A CA 1
ATOM 1740 C C . THR A 1 232 ? 83.226 23.033 -2.141 1.00 20.99 232 THR A C 1
ATOM 1741 O O . THR A 1 232 ? 82.978 22.551 -1.033 1.00 20.90 232 THR A O 1
ATOM 1745 N N . HIS A 1 233 ? 83.120 24.333 -2.392 1.00 20.87 233 HIS A N 1
ATOM 1746 C CA . HIS A 1 233 ? 82.746 25.255 -1.325 1.00 20.86 233 HIS A CA 1
ATOM 1747 C C . HIS A 1 233 ? 82.059 26.524 -1.823 1.00 21.74 233 HIS A C 1
ATOM 1748 O O . HIS A 1 233 ? 82.363 27.025 -2.909 1.00 21.55 233 HIS A O 1
ATOM 1755 N N . SER A 1 234 ? 81.130 27.032 -1.016 1.00 20.79 234 SER A N 1
ATOM 1756 C CA . SER A 1 234 ? 80.426 28.272 -1.321 1.00 20.81 234 SER A CA 1
ATOM 1757 C C . SER A 1 234 ? 80.896 29.272 -0.269 1.00 21.02 234 SER A C 1
ATOM 1758 O O . SER A 1 234 ? 80.624 29.101 0.925 1.00 20.38 234 SER A O 1
ATOM 1761 N N . VAL A 1 235 ? 81.604 30.306 -0.708 1.00 19.89 235 VAL A N 1
ATOM 1762 C CA . VAL A 1 235 ? 82.131 31.305 0.215 1.00 21.04 235 VAL A CA 1
ATOM 1763 C C . VAL A 1 235 ? 81.050 32.125 0.907 1.00 19.33 235 VAL A C 1
ATOM 1764 O O . VAL A 1 235 ? 79.961 32.341 0.366 1.00 18.78 235 VAL A O 1
ATOM 1768 N N . ILE A 1 236 ? 81.360 32.582 2.116 1.00 17.47 236 ILE A N 1
ATOM 1769 C CA . ILE A 1 236 ? 80.419 33.385 2.884 1.00 17.43 236 ILE A CA 1
ATOM 1770 C C . ILE A 1 236 ? 80.144 34.702 2.167 1.00 17.65 236 ILE A C 1
ATOM 1771 O O . ILE A 1 236 ? 80.906 35.117 1.292 1.00 17.38 236 ILE A O 1
ATOM 1776 N N . PRO A 1 237 ? 79.032 35.365 2.518 1.00 17.44 237 PRO A N 1
ATOM 1777 C CA . PRO A 1 237 ? 78.670 36.646 1.906 1.00 17.20 237 PRO A CA 1
ATOM 1778 C C . PRO A 1 237 ? 79.679 37.705 2.350 1.00 17.24 237 PRO A C 1
ATOM 1779 O O . PRO A 1 237 ? 80.360 37.528 3.361 1.00 16.29 237 PRO A O 1
ATOM 1783 N N . ASP A 1 238 ? 79.765 38.804 1.609 1.00 16.96 238 ASP A N 1
ATOM 1784 C CA . ASP A 1 238 ? 80.697 39.872 1.948 1.00 16.05 238 ASP A CA 1
ATOM 1785 C C . ASP A 1 238 ? 80.080 40.831 2.966 1.00 16.06 238 ASP A C 1
ATOM 1786 O O . ASP A 1 238 ? 79.211 41.631 2.624 1.00 14.88 238 ASP A O 1
ATOM 1791 N N . ARG A 1 239 ? 80.541 40.758 4.214 1.00 15.24 239 ARG A N 1
ATOM 1792 C CA . ARG A 1 239 ? 80.009 41.612 5.280 1.00 15.88 239 ARG A CA 1
ATOM 1793 C C . ARG A 1 239 ? 80.336 43.095 5.107 1.00 16.23 239 ARG A C 1
ATOM 1794 O O . ARG A 1 239 ? 79.629 43.955 5.632 1.00 14.94 239 ARG A O 1
ATOM 1802 N N . ILE A 1 240 ? 81.408 43.406 4.386 1.00 15.45 240 ILE A N 1
ATOM 1803 C CA . ILE A 1 240 ? 81.762 44.807 4.196 1.00 15.07 240 ILE A CA 1
ATOM 1804 C C . ILE A 1 240 ? 80.799 45.432 3.190 1.00 15.34 240 ILE A C 1
ATOM 1805 O O . ILE A 1 240 ? 80.359 46.563 3.365 1.00 15.33 240 ILE A O 1
ATOM 1810 N N . GLU A 1 241 ? 80.458 44.693 2.140 1.00 15.95 241 GLU A N 1
ATOM 1811 C CA . GLU A 1 241 ? 79.515 45.223 1.165 1.00 16.54 241 GLU A CA 1
ATOM 1812 C C . GLU A 1 241 ? 78.167 45.389 1.863 1.00 14.97 241 GLU A C 1
ATOM 1813 O O . GLU A 1 241 ? 77.492 46.402 1.699 1.00 14.59 241 GLU A O 1
ATOM 1819 N N . ALA A 1 242 ? 77.779 44.387 2.647 1.00 14.29 242 ALA A N 1
ATOM 1820 C CA . ALA A 1 242 ? 76.512 44.444 3.366 1.00 14.44 242 ALA A CA 1
ATOM 1821 C C . ALA A 1 242 ? 76.460 45.674 4.274 1.00 15.07 242 ALA A C 1
ATOM 1822 O O . ALA A 1 242 ? 75.477 46.411 4.270 1.00 15.35 242 ALA A O 1
ATOM 1824 N N . GLY A 1 243 ? 77.519 45.899 5.046 1.00 14.98 243 GLY A N 1
ATOM 1825 C CA . GLY A 1 243 ? 77.545 47.050 5.937 1.00 13.57 243 GLY A CA 1
ATOM 1826 C C . GLY A 1 243 ? 77.481 48.368 5.184 1.00 14.66 243 GLY A C 1
ATOM 1827 O O . GLY A 1 243 ? 76.880 49.344 5.638 1.00 13.65 243 GLY A O 1
ATOM 1828 N N . THR A 1 244 ? 78.107 48.394 4.015 1.00 14.43 244 THR A N 1
ATOM 1829 C CA . THR A 1 244 ? 78.128 49.592 3.191 1.00 15.77 244 THR A CA 1
ATOM 1830 C C . THR A 1 244 ? 76.730 49.978 2.729 1.00 16.00 244 THR A C 1
ATOM 1831 O O . THR A 1 244 ? 76.366 51.151 2.768 1.00 16.53 244 THR A O 1
ATOM 1835 N N . PHE A 1 245 ? 75.942 49.000 2.292 1.00 16.68 245 PHE A N 1
ATOM 1836 C CA . PHE A 1 245 ? 74.586 49.304 1.854 1.00 16.11 245 PHE A CA 1
ATOM 1837 C C . PHE A 1 245 ? 73.708 49.671 3.046 1.00 16.43 245 PHE A C 1
ATOM 1838 O O . PHE A 1 245 ? 72.801 50.488 2.919 1.00 15.69 245 PHE A O 1
ATOM 1846 N N . MET A 1 246 ? 73.980 49.076 4.205 1.00 15.06 246 MET A N 1
ATOM 1847 C CA . MET A 1 246 ? 73.209 49.402 5.404 1.00 16.20 246 MET A CA 1
ATOM 1848 C C . MET A 1 246 ? 73.413 50.881 5.712 1.00 16.26 246 MET A C 1
ATOM 1849 O O . MET A 1 246 ? 72.464 51.607 6.020 1.00 15.49 246 MET A O 1
ATOM 1854 N N . VAL A 1 247 ? 74.663 51.328 5.630 1.00 16.62 247 VAL A N 1
ATOM 1855 C CA . VAL A 1 247 ? 74.967 52.727 5.889 1.00 16.62 247 VAL A CA 1
ATOM 1856 C C . VAL A 1 247 ? 74.247 53.580 4.853 1.00 16.51 247 VAL A C 1
ATOM 1857 O O . VAL A 1 247 ? 73.682 54.623 5.179 1.00 15.61 247 VAL A O 1
ATOM 1861 N N . GLY A 1 248 ? 74.264 53.122 3.605 1.00 16.47 248 GLY A N 1
ATOM 1862 C CA . GLY A 1 248 ? 73.600 53.853 2.540 1.00 17.11 248 GLY A CA 1
ATOM 1863 C C . GLY A 1 248 ? 72.126 54.090 2.817 1.00 17.39 248 GLY A C 1
ATOM 1864 O O . GLY A 1 248 ? 71.610 55.187 2.586 1.00 17.77 248 GLY A O 1
ATOM 1865 N N . ALA A 1 249 ? 71.442 53.063 3.314 1.00 17.29 249 ALA A N 1
ATOM 1866 C CA . ALA A 1 249 ? 70.019 53.177 3.616 1.00 17.17 249 ALA A CA 1
ATOM 1867 C C . ALA A 1 249 ? 69.750 54.222 4.693 1.00 16.76 249 ALA A C 1
ATOM 1868 O O . ALA A 1 249 ? 68.858 55.059 4.548 1.00 17.75 249 ALA A O 1
ATOM 1870 N N . VAL A 1 250 ? 70.517 54.165 5.778 1.00 15.77 250 VAL A N 1
ATOM 1871 C CA . VAL A 1 250 ? 70.339 55.102 6.883 1.00 16.26 250 VAL A CA 1
ATOM 1872 C C . VAL A 1 250 ? 70.703 56.532 6.483 1.00 17.45 250 VAL A C 1
ATOM 1873 O O . VAL A 1 250 ? 69.972 57.480 6.788 1.00 17.90 250 VAL A O 1
ATOM 1877 N N . LEU A 1 251 ? 71.827 56.682 5.790 1.00 16.02 251 LEU A N 1
ATOM 1878 C CA . LEU A 1 251 ? 72.288 57.994 5.351 1.00 16.15 251 LEU A CA 1
ATOM 1879 C C . LEU A 1 251 ? 71.304 58.698 4.410 1.00 16.60 251 LEU A C 1
ATOM 1880 O O . LEU A 1 251 ? 71.063 59.900 4.544 1.00 16.50 251 LEU A O 1
ATOM 1885 N N . THR A 1 252 ? 70.743 57.954 3.460 1.00 16.69 252 THR A N 1
ATOM 1886 C CA . THR A 1 252 ? 69.804 58.530 2.500 1.00 19.17 252 THR A CA 1
ATOM 1887 C C . THR A 1 252 ? 68.359 58.482 2.986 1.00 19.78 252 THR A C 1
ATOM 1888 O O . THR A 1 252 ? 67.448 58.872 2.260 1.00 20.00 252 THR A O 1
ATOM 1892 N N . ASP A 1 253 ? 68.161 58.011 4.216 1.00 20.62 253 ASP A N 1
ATOM 1893 C CA . ASP A 1 253 ? 66.825 57.904 4.802 1.00 22.13 253 ASP A CA 1
ATOM 1894 C C . ASP A 1 253 ? 65.896 57.103 3.888 1.00 23.00 253 ASP A C 1
ATOM 1895 O O . ASP A 1 253 ? 64.755 57.493 3.624 1.00 23.35 253 ASP A O 1
ATOM 1900 N N . GLY A 1 254 ? 66.403 55.972 3.405 1.00 21.97 254 GLY A N 1
ATOM 1901 C CA . GLY A 1 254 ? 65.615 55.117 2.537 1.00 20.87 254 GLY A CA 1
ATOM 1902 C C . GLY A 1 254 ? 65.205 53.858 3.276 1.00 19.96 254 GLY A C 1
ATOM 1903 O O . GLY A 1 254 ? 65.103 53.855 4.502 1.00 21.25 254 GLY A O 1
ATOM 1904 N N . GLU A 1 255 ? 64.967 52.789 2.528 1.00 19.71 255 GLU A N 1
ATOM 1905 C CA . GLU A 1 255 ? 64.582 51.512 3.114 1.00 18.81 255 GLU A CA 1
ATOM 1906 C C . GLU A 1 255 ? 65.012 50.421 2.150 1.00 19.19 255 GLU A C 1
ATOM 1907 O O . GLU A 1 255 ? 64.480 50.314 1.045 1.00 19.96 255 GLU A O 1
ATOM 1913 N N . ILE A 1 256 ? 65.982 49.613 2.558 1.00 17.94 256 ILE A N 1
ATOM 1914 C CA . ILE A 1 256 ? 66.454 48.551 1.690 1.00 18.80 256 ILE A CA 1
ATOM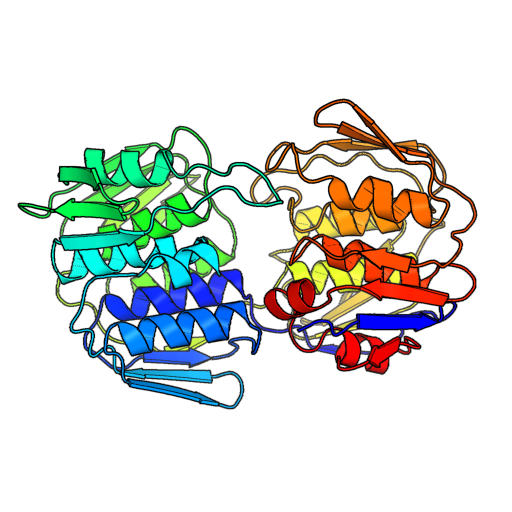 1915 C C . ILE A 1 256 ? 66.359 47.189 2.358 1.00 18.96 256 ILE A C 1
ATOM 1916 O O . ILE A 1 256 ? 66.327 47.080 3.585 1.00 19.52 256 ILE A O 1
ATOM 1921 N N . LEU A 1 257 ? 66.311 46.155 1.532 1.00 17.56 257 LEU A N 1
ATOM 1922 C CA . LEU A 1 257 ? 66.248 44.788 2.023 1.00 17.66 257 LEU A CA 1
ATOM 1923 C C . LEU A 1 257 ? 67.463 44.052 1.475 1.00 17.84 257 LEU A C 1
ATOM 1924 O O . LEU A 1 257 ? 67.543 43.781 0.277 1.00 17.16 257 LEU A O 1
ATOM 1929 N N . LEU A 1 258 ? 68.422 43.745 2.342 1.00 17.54 258 LEU A N 1
ATOM 1930 C CA . LEU A 1 258 ? 69.611 43.030 1.896 1.00 19.28 258 LEU A CA 1
ATOM 1931 C C . LEU A 1 258 ? 69.335 41.536 1.844 1.00 19.78 258 LEU A C 1
ATOM 1932 O O . LEU A 1 258 ? 68.849 40.950 2.815 1.00 20.00 258 LEU A O 1
ATOM 1937 N N . GLU A 1 259 ? 69.638 40.929 0.703 1.00 19.06 259 GLU A N 1
ATOM 1938 C CA . GLU A 1 259 ? 69.451 39.496 0.524 1.00 21.12 259 GLU A CA 1
ATOM 1939 C C . GLU A 1 259 ? 70.807 38.800 0.512 1.00 20.27 259 GLU A C 1
ATOM 1940 O O . GLU A 1 259 ? 71.785 39.335 -0.010 1.00 18.11 259 GLU A O 1
ATOM 1946 N N . ASN A 1 260 ? 70.857 37.608 1.096 1.00 21.80 260 ASN A N 1
ATOM 1947 C CA . ASN A 1 260 ? 72.074 36.809 1.121 1.00 23.58 260 ASN A CA 1
ATOM 1948 C C . ASN A 1 260 ? 73.199 37.354 1.986 1.00 22.96 260 ASN A C 1
ATOM 1949 O O . ASN A 1 260 ? 74.370 37.128 1.693 1.00 23.00 260 ASN A O 1
ATOM 1954 N N . ALA A 1 261 ? 72.843 38.081 3.038 1.00 21.74 261 ALA A N 1
ATOM 1955 C CA . ALA A 1 261 ? 73.835 38.610 3.967 1.00 21.15 261 ALA A CA 1
ATOM 1956 C C . ALA A 1 261 ? 73.736 37.759 5.228 1.00 21.20 261 ALA A C 1
ATOM 1957 O O . ALA A 1 261 ? 72.832 36.928 5.349 1.00 21.29 261 ALA A O 1
ATOM 1959 N N . ARG A 1 262 ? 74.664 37.955 6.160 1.00 20.42 262 ARG A N 1
ATOM 1960 C CA . ARG A 1 262 ? 74.665 37.195 7.406 1.00 19.83 262 ARG A CA 1
ATOM 1961 C C . ARG A 1 262 ? 74.710 38.148 8.590 1.00 19.01 262 ARG A C 1
ATOM 1962 O O . ARG A 1 262 ? 75.721 38.812 8.827 1.00 17.42 262 ARG A O 1
ATOM 1970 N N . ILE A 1 263 ? 73.617 38.210 9.340 1.00 18.51 263 ILE A N 1
ATOM 1971 C CA . ILE A 1 263 ? 73.564 39.092 10.491 1.00 17.70 263 ILE A CA 1
ATOM 1972 C C . ILE A 1 263 ? 74.636 38.725 11.519 1.00 17.37 263 ILE A C 1
ATOM 1973 O O . ILE A 1 263 ? 75.155 39.598 12.217 1.00 17.59 263 ILE A O 1
ATOM 1978 N N . ASN A 1 264 ? 74.987 37.444 11.599 1.00 16.26 264 ASN A N 1
ATOM 1979 C CA . ASN A 1 264 ? 75.986 37.009 12.577 1.00 16.31 264 ASN A CA 1
ATOM 1980 C C . ASN A 1 264 ? 77.428 37.429 12.288 1.00 17.16 264 ASN A C 1
ATOM 1981 O O . ASN A 1 264 ? 78.338 37.140 13.070 1.00 17.38 264 ASN A O 1
ATOM 1986 N N . HIS A 1 265 ? 77.636 38.125 11.174 1.00 17.65 265 HIS A N 1
ATOM 1987 C CA . HIS A 1 265 ? 78.967 38.612 10.824 1.00 16.85 265 HIS A CA 1
ATOM 1988 C C . HIS A 1 265 ? 78.947 40.139 10.887 1.00 16.94 265 HIS A C 1
ATOM 1989 O O . HIS A 1 265 ? 79.912 40.792 10.495 1.00 16.78 265 HIS A O 1
ATOM 1996 N N . LEU A 1 266 ? 77.855 40.695 11.407 1.00 16.20 266 LEU A N 1
ATOM 1997 C CA . LEU A 1 266 ? 77.676 42.144 11.460 1.00 16.74 266 LEU A CA 1
ATOM 1998 C C . LEU A 1 266 ? 77.321 42.749 12.819 1.00 17.64 266 LEU A C 1
ATOM 1999 O O . LEU A 1 266 ? 76.868 43.890 12.881 1.00 17.04 266 LEU A O 1
ATOM 2004 N N . ARG A 1 267 ? 77.531 42.014 13.905 1.00 16.91 267 ARG A N 1
ATOM 2005 C CA . ARG A 1 267 ? 77.161 42.535 15.221 1.00 17.06 267 ARG A CA 1
ATOM 2006 C C . ARG A 1 267 ? 77.627 43.955 15.550 1.00 17.05 267 ARG A C 1
ATOM 2007 O O . ARG A 1 267 ? 76.812 44.811 15.900 1.00 16.76 267 ARG A O 1
ATOM 2015 N N . ALA A 1 268 ? 78.928 44.205 15.450 1.00 16.39 268 ALA A N 1
ATOM 2016 C CA . ALA A 1 268 ? 79.470 45.522 15.770 1.00 17.24 268 ALA A CA 1
ATOM 2017 C C . ALA A 1 268 ? 78.933 46.617 14.855 1.00 17.42 268 ALA A C 1
ATOM 2018 O O . ALA A 1 268 ? 78.696 47.738 15.295 1.00 18.33 268 ALA A O 1
ATOM 2020 N N . VAL A 1 269 ? 78.743 46.290 13.581 1.00 16.81 269 VAL A N 1
ATOM 2021 C CA . VAL A 1 269 ? 78.227 47.257 12.618 1.00 17.13 269 VAL A CA 1
ATOM 2022 C C . VAL A 1 269 ? 76.772 4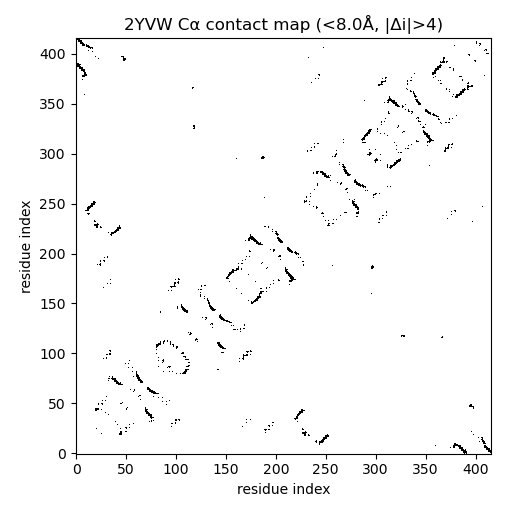7.632 12.930 1.00 17.45 269 VAL A C 1
ATOM 2023 O O . VAL A 1 269 ? 76.421 48.810 12.962 1.00 16.76 269 VAL A O 1
ATOM 2027 N N . VAL A 1 270 ? 75.929 46.630 13.160 1.00 16.76 270 VAL A N 1
ATOM 2028 C CA . VAL A 1 270 ? 74.524 46.876 13.479 1.00 17.70 270 VAL A CA 1
ATOM 2029 C C . VAL A 1 270 ? 74.408 47.682 14.771 1.00 17.12 270 VAL A C 1
ATOM 2030 O O . VAL A 1 270 ? 73.576 48.577 14.884 1.00 16.98 270 VAL A O 1
ATOM 2034 N N . GLU A 1 271 ? 75.258 47.362 15.739 1.00 17.98 271 GLU A N 1
ATOM 2035 C CA . GLU A 1 271 ? 75.258 48.053 17.026 1.00 20.11 271 GLU A CA 1
ATOM 2036 C C . GLU A 1 271 ? 75.464 49.558 16.858 1.00 19.69 271 GLU A C 1
ATOM 2037 O O . GLU A 1 271 ? 74.687 50.363 17.376 1.00 18.93 271 GLU A O 1
ATOM 2043 N N . LYS A 1 272 ? 76.510 49.938 16.131 1.00 19.20 272 LYS A N 1
ATOM 2044 C CA . LYS A 1 272 ? 76.803 51.348 15.904 1.00 19.35 272 LYS A CA 1
ATOM 2045 C C . LYS A 1 272 ? 75.727 52.008 15.045 1.00 18.90 272 LYS A C 1
ATOM 2046 O O . LYS A 1 272 ? 75.351 53.158 15.282 1.00 18.92 272 LYS A O 1
ATOM 2052 N N . LEU A 1 273 ? 75.228 51.280 14.051 1.00 17.18 273 LEU A N 1
ATOM 2053 C CA . LEU A 1 273 ? 74.207 51.830 13.167 1.00 18.22 273 LEU A CA 1
ATOM 2054 C C . LEU A 1 273 ? 72.957 52.228 13.955 1.00 18.72 273 LEU A C 1
ATOM 2055 O O . LEU A 1 273 ? 72.351 53.268 13.693 1.00 17.56 273 LEU A O 1
ATOM 2060 N N . LYS A 1 274 ? 72.573 51.398 14.921 1.00 19.25 274 LYS A N 1
ATOM 2061 C CA . LYS A 1 274 ? 71.401 51.688 15.737 1.00 19.44 274 LYS A CA 1
ATOM 2062 C C . LYS A 1 274 ? 71.651 52.874 16.660 1.00 19.78 274 LYS A C 1
ATOM 2063 O O . LYS A 1 274 ? 70.751 53.676 16.902 1.00 20.28 274 LYS A O 1
ATOM 2069 N N . LEU A 1 275 ? 72.868 52.981 17.183 1.00 20.79 275 LEU A N 1
ATOM 2070 C CA . LEU A 1 275 ? 73.207 54.095 18.065 1.00 22.51 275 LEU A CA 1
ATOM 2071 C C . LEU A 1 275 ? 73.112 55.418 17.314 1.00 22.18 275 LEU A C 1
ATOM 2072 O O . LEU A 1 275 ? 72.792 56.454 17.896 1.00 21.68 275 LEU A O 1
ATOM 2077 N N . ILE A 1 276 ? 73.384 55.373 16.014 1.00 21.24 276 ILE A N 1
ATOM 2078 C CA . ILE A 1 276 ? 73.343 56.569 15.176 1.00 21.34 276 ILE A CA 1
ATOM 2079 C C . ILE A 1 276 ? 71.918 56.956 14.796 1.00 21.27 276 ILE A C 1
ATOM 2080 O O . ILE A 1 276 ? 71.650 58.113 14.466 1.00 21.22 276 ILE A O 1
ATOM 2085 N N . GLY A 1 277 ? 71.005 55.990 14.842 1.00 19.56 277 GLY A N 1
ATOM 2086 C CA . GLY A 1 277 ? 69.624 56.282 14.500 1.00 20.98 277 GLY A CA 1
ATOM 2087 C C . GLY A 1 277 ? 69.009 55.342 13.481 1.00 19.95 277 GLY A C 1
ATOM 2088 O O . GLY A 1 277 ? 67.829 55.462 13.152 1.00 21.79 277 GLY A O 1
ATOM 2089 N N . GLY A 1 278 ? 69.801 54.407 12.972 1.00 20.12 278 GLY A N 1
ATOM 2090 C CA . GLY A 1 278 ? 69.279 53.471 11.995 1.00 20.42 278 GLY A CA 1
ATOM 2091 C C . GLY A 1 278 ? 68.611 52.287 12.670 1.00 22.38 278 GLY A C 1
ATOM 2092 O O . GLY A 1 278 ? 68.646 52.161 13.895 1.00 20.45 278 GLY A O 1
ATOM 2093 N N . GLU A 1 279 ? 67.985 51.427 11.875 1.00 21.15 279 GLU A N 1
ATOM 2094 C CA . GLU A 1 279 ? 67.337 50.235 12.413 1.00 21.88 279 GLU A CA 1
ATOM 2095 C C . GLU A 1 279 ? 67.557 49.081 11.451 1.00 21.34 279 GLU A C 1
ATOM 2096 O O . GLU A 1 279 ? 67.612 49.273 10.235 1.00 19.88 279 GLU A O 1
ATOM 2102 N N . VAL A 1 280 ? 67.691 47.883 12.006 1.00 21.34 280 VAL A N 1
ATOM 2103 C CA . VAL A 1 280 ? 67.903 46.684 11.211 1.00 22.20 280 VAL A CA 1
ATOM 2104 C C . VAL A 1 280 ? 66.952 45.599 11.698 1.00 24.95 280 VAL A C 1
ATOM 2105 O O . VAL A 1 280 ? 67.042 45.153 12.845 1.00 24.01 280 VAL A O 1
ATOM 2109 N N . VAL A 1 281 ? 66.040 45.184 10.824 1.00 25.23 281 VAL A N 1
ATOM 2110 C CA . VAL A 1 281 ? 65.071 44.149 11.160 1.00 27.17 281 VAL A CA 1
ATOM 2111 C C . VAL A 1 281 ? 65.314 42.911 10.309 1.00 27.02 281 VAL A C 1
ATOM 2112 O O . VAL A 1 281 ? 65.346 42.985 9.079 1.00 24.29 281 VAL A O 1
ATOM 2116 N N . GLU A 1 282 ? 65.482 41.773 10.972 1.00 26.82 282 GLU A N 1
ATOM 2117 C CA . GLU A 1 282 ? 65.719 40.530 10.267 1.00 27.08 282 GLU A CA 1
ATOM 2118 C C . GLU A 1 282 ? 64.394 39.888 9.861 1.00 28.17 282 GLU A C 1
ATOM 2119 O O . GLU A 1 282 ? 63.465 39.783 10.665 1.00 27.12 282 GLU A O 1
ATOM 2125 N N . GLU A 1 283 ? 64.309 39.491 8.595 1.00 27.41 283 GLU A N 1
ATOM 2126 C CA . GLU A 1 283 ? 63.127 38.840 8.040 1.00 29.50 283 GLU A CA 1
ATOM 2127 C C . GLU A 1 283 ? 63.687 37.570 7.429 1.00 31.21 283 GLU A C 1
ATOM 2128 O O . GLU A 1 283 ? 64.238 37.596 6.326 1.00 29.69 283 GLU A O 1
ATOM 2134 N N . ASN A 1 284 ? 63.549 36.459 8.149 1.00 32.98 284 ASN A N 1
ATOM 2135 C CA . ASN A 1 284 ? 64.119 35.195 7.698 1.00 33.81 284 ASN A CA 1
ATOM 2136 C C . ASN A 1 284 ? 65.621 35.460 7.645 1.00 32.52 284 ASN A C 1
ATOM 2137 O O . ASN A 1 284 ? 66.237 35.739 8.672 1.00 34.48 284 ASN A O 1
ATOM 2142 N N . GLY A 1 285 ? 66.207 35.399 6.456 1.00 30.74 285 GLY A N 1
ATOM 2143 C CA . GLY A 1 285 ? 67.629 35.663 6.331 1.00 29.08 285 GLY A CA 1
ATOM 2144 C C . GLY A 1 285 ? 67.893 37.088 5.866 1.00 26.87 285 GLY A C 1
ATOM 2145 O O . GLY A 1 285 ? 69.011 37.602 5.977 1.00 27.56 285 GLY A O 1
ATOM 2146 N N . ASN A 1 286 ? 66.852 37.739 5.362 1.00 24.47 286 ASN A N 1
ATOM 2147 C CA . ASN A 1 286 ? 66.976 39.101 4.857 1.00 22.28 286 ASN A CA 1
ATOM 2148 C C . ASN A 1 286 ? 67.083 40.152 5.950 1.00 20.89 286 ASN A C 1
ATOM 2149 O O . ASN A 1 286 ? 66.607 39.959 7.067 1.00 20.18 286 ASN A O 1
ATOM 2154 N N . LEU A 1 287 ? 67.707 41.274 5.615 1.00 19.61 287 LEU A N 1
ATOM 2155 C CA . LEU A 1 287 ? 67.872 42.363 6.569 1.00 19.65 287 LEU A CA 1
ATOM 2156 C C . LEU A 1 287 ? 67.248 43.643 6.026 1.00 20.21 287 LEU A C 1
ATOM 2157 O O . LEU A 1 287 ? 67.712 44.183 5.018 1.00 19.09 287 LEU A O 1
ATOM 2162 N N . ARG A 1 288 ? 66.191 44.117 6.684 1.00 18.42 288 ARG A N 1
ATOM 2163 C CA . ARG A 1 288 ? 65.528 45.351 6.264 1.00 19.60 288 ARG A CA 1
ATOM 2164 C C . ARG A 1 288 ? 66.179 46.482 7.049 1.00 20.23 288 ARG A C 1
ATOM 2165 O O . ARG A 1 288 ? 66.217 46.453 8.281 1.00 20.73 288 ARG A O 1
ATOM 2173 N N . VAL A 1 289 ? 66.694 47.477 6.336 1.00 17.64 289 VAL A N 1
ATOM 2174 C CA . VAL A 1 289 ? 67.382 48.583 6.984 1.00 18.27 289 VAL A CA 1
ATOM 2175 C C . VAL A 1 289 ? 66.809 49.937 6.601 1.00 18.08 289 VAL A C 1
ATOM 2176 O O . VAL A 1 289 ? 66.529 50.195 5.431 1.00 19.69 289 VAL A O 1
ATOM 2180 N N . PHE A 1 290 ? 66.646 50.801 7.598 1.00 18.56 290 PHE A N 1
ATOM 2181 C CA . PHE A 1 290 ? 66.096 52.132 7.383 1.00 19.07 290 PHE A CA 1
ATOM 2182 C C . PHE A 1 290 ? 66.491 53.041 8.537 1.00 19.78 290 PHE A C 1
ATOM 2183 O O . PHE A 1 290 ? 67.113 52.590 9.499 1.00 18.86 290 PHE A O 1
ATOM 2191 N N . ARG A 1 291 ? 66.151 54.323 8.430 1.00 20.56 291 ARG A N 1
ATOM 2192 C CA . ARG A 1 291 ? 66.472 55.275 9.488 1.00 21.73 291 ARG A CA 1
ATOM 2193 C C . ARG A 1 291 ? 65.259 55.378 10.407 1.00 22.99 291 ARG A C 1
ATOM 2194 O O . ARG A 1 291 ? 64.156 55.674 9.951 1.00 23.41 291 ARG A O 1
ATOM 2202 N N . LYS A 1 292 ? 65.467 55.133 11.696 1.00 23.98 292 LYS A N 1
ATOM 2203 C CA . LYS A 1 292 ? 64.377 55.187 12.670 1.00 25.66 292 LYS A CA 1
ATOM 2204 C C . LYS A 1 292 ? 64.320 56.513 13.425 1.00 26.36 292 LYS A C 1
ATOM 2205 O O . LYS A 1 292 ? 63.235 57.027 13.713 1.00 25.58 292 LYS A O 1
ATOM 2211 N N . GLU A 1 293 ? 65.490 57.057 13.750 1.00 25.23 293 GLU A N 1
ATOM 2212 C CA . GLU A 1 293 ? 65.581 58.321 14.480 1.00 26.66 293 GLU A CA 1
ATOM 2213 C C . GLU A 1 293 ? 66.499 59.289 13.735 1.00 25.38 293 GLU A C 1
ATOM 2214 O O . GLU A 1 293 ? 67.281 58.874 12.879 1.00 24.11 293 GLU A O 1
ATOM 2220 N N . SER A 1 294 ? 66.407 60.575 14.062 1.00 25.58 294 SER A N 1
ATOM 2221 C CA . SER A 1 294 ? 67.264 61.576 13.428 1.00 25.57 294 SER A CA 1
ATOM 2222 C C . SER A 1 294 ? 68.714 61.189 13.720 1.00 23.53 294 SER A C 1
ATOM 2223 O O . SER A 1 294 ? 69.020 60.669 14.795 1.00 22.97 294 SER A O 1
ATOM 2226 N N . LEU A 1 295 ? 69.606 61.442 12.767 1.00 22.29 295 LEU A N 1
ATOM 2227 C CA . LEU A 1 295 ? 71.011 61.081 12.926 1.00 21.72 295 LEU A CA 1
ATOM 2228 C C . LEU A 1 295 ? 71.727 61.799 14.069 1.00 21.44 295 LEU A C 1
ATOM 2229 O O . LEU A 1 295 ? 71.616 63.015 14.221 1.00 20.95 295 LEU A O 1
ATOM 2234 N N . ARG A 1 296 ? 72.476 61.038 14.861 1.00 21.65 296 ARG A N 1
ATOM 2235 C CA . ARG A 1 296 ? 73.216 61.606 15.982 1.00 24.48 296 ARG A CA 1
ATOM 2236 C C . ARG A 1 296 ? 74.631 61.052 16.072 1.00 23.08 296 ARG A C 1
ATOM 2237 O O . ARG A 1 296 ? 74.894 59.914 15.683 1.00 23.41 296 ARG A O 1
ATOM 2245 N N . ALA A 1 297 ? 75.532 61.872 16.599 1.00 22.65 297 ALA A N 1
ATOM 2246 C CA . ALA A 1 297 ? 76.934 61.509 16.760 1.00 22.57 297 ALA A CA 1
ATOM 2247 C C . ALA A 1 297 ? 77.124 60.261 17.617 1.00 23.36 297 ALA A C 1
ATOM 2248 O O . ALA A 1 297 ? 76.281 59.924 18.445 1.00 21.54 297 ALA A O 1
ATOM 2250 N N . CYS A 1 298 ? 78.251 59.590 17.420 1.00 23.37 298 CYS A N 1
ATOM 2251 C CA . CYS A 1 298 ? 78.571 58.383 18.166 1.00 26.20 298 CYS A CA 1
ATOM 2252 C C . CYS A 1 298 ? 80.065 58.133 18.033 1.00 26.61 298 CYS A C 1
ATOM 2253 O O . CYS A 1 298 ? 80.649 58.401 16.984 1.00 28.10 298 CYS A O 1
ATOM 2256 N N . ASP A 1 299 ? 80.686 57.639 19.097 1.00 25.35 299 ASP A N 1
ATOM 2257 C CA . ASP A 1 299 ? 82.113 57.352 19.061 1.00 25.28 299 ASP A CA 1
ATOM 2258 C C . ASP A 1 299 ? 82.343 55.950 18.507 1.00 23.83 299 ASP A C 1
ATOM 2259 O O . ASP A 1 299 ? 81.578 55.026 18.783 1.00 24.17 299 ASP A O 1
ATOM 2264 N N . ILE A 1 300 ? 83.398 55.804 17.717 1.00 21.23 300 ILE A N 1
ATOM 2265 C CA . ILE A 1 300 ? 83.729 54.524 17.108 1.00 21.61 300 ILE A CA 1
ATOM 2266 C C . ILE A 1 300 ? 85.224 54.246 17.147 1.00 20.25 300 ILE A C 1
ATOM 2267 O O . ILE A 1 300 ? 86.036 55.117 16.846 1.00 21.01 300 ILE A O 1
ATOM 2272 N N . GLU A 1 301 ? 85.578 53.025 17.524 1.00 20.25 301 GLU A N 1
ATOM 2273 C CA . GLU A 1 301 ? 86.970 52.605 17.540 1.00 19.52 301 GLU A CA 1
ATOM 2274 C C . GLU A 1 301 ? 87.049 51.314 16.739 1.00 19.00 301 GLU A C 1
ATOM 2275 O O . GLU A 1 301 ? 86.276 50.381 16.972 1.00 18.11 301 GLU A O 1
ATOM 2281 N N . THR A 1 302 ? 87.959 51.262 15.773 1.00 17.54 302 THR A N 1
ATOM 2282 C CA . THR A 1 302 ? 88.093 50.053 14.979 1.00 17.71 302 THR A CA 1
ATOM 2283 C C . THR A 1 302 ? 88.850 49.011 15.797 1.00 19.11 302 THR A C 1
ATOM 2284 O O . THR A 1 302 ? 89.709 49.350 16.612 1.00 19.23 302 THR A O 1
ATOM 2288 N N . GLN A 1 303 ? 88.515 47.744 15.580 1.00 19.16 303 GLN A N 1
ATOM 2289 C CA . GLN A 1 303 ? 89.147 46.634 16.286 1.00 19.13 303 GLN A CA 1
ATOM 2290 C C . GLN A 1 303 ? 89.095 45.400 15.399 1.00 19.03 303 GLN A C 1
ATOM 2291 O O . GLN A 1 303 ? 88.342 45.357 14.426 1.00 15.35 303 GLN A O 1
ATOM 2297 N N . VAL A 1 304 ? 89.894 44.393 15.737 1.00 17.84 304 VAL A N 1
ATOM 2298 C CA . VAL A 1 304 ? 89.871 43.156 14.974 1.00 18.32 304 VAL A CA 1
ATOM 2299 C C . VAL A 1 304 ? 88.504 42.529 15.247 1.00 17.62 304 VAL A C 1
ATOM 2300 O O . VAL A 1 304 ? 87.862 42.841 16.256 1.00 16.96 304 VAL A O 1
ATOM 2304 N N . TYR A 1 305 ? 88.053 41.664 14.347 1.00 15.02 305 TYR A N 1
ATOM 2305 C CA . TYR A 1 305 ? 86.762 41.005 14.499 1.00 16.45 305 TYR A CA 1
ATOM 2306 C C . TYR A 1 305 ? 86.783 40.240 15.830 1.00 16.56 305 TYR A C 1
ATOM 2307 O O . TYR A 1 305 ? 87.813 39.664 16.194 1.00 15.33 305 TYR A O 1
ATOM 2316 N N . PRO A 1 306 ? 85.639 40.168 16.543 1.00 17.23 306 PRO A N 1
ATOM 2317 C CA . PRO A 1 306 ? 84.298 40.701 16.275 1.00 18.42 306 PRO A CA 1
ATOM 2318 C C . PRO A 1 306 ? 84.035 42.188 16.530 1.00 19.68 306 PRO A C 1
ATOM 2319 O O . PRO A 1 306 ? 82.872 42.600 16.606 1.00 20.39 306 PRO A O 1
ATOM 2323 N N . GLY A 1 307 ? 85.095 42.980 16.669 1.00 18.13 307 GLY A N 1
ATOM 2324 C CA . GLY A 1 307 ? 84.935 44.410 16.886 1.00 19.33 307 GLY A CA 1
ATOM 2325 C C . GLY A 1 307 ? 84.561 45.125 15.595 1.00 18.62 307 GLY A C 1
ATOM 2326 O O . GLY A 1 307 ? 84.325 44.477 14.570 1.00 18.29 307 GLY A O 1
ATOM 2327 N N . PHE A 1 308 ? 84.509 46.454 15.640 1.00 15.82 308 PHE A N 1
ATOM 2328 C CA . PHE A 1 308 ? 84.156 47.269 14.475 1.00 17.36 308 PHE A CA 1
ATOM 2329 C C . PHE A 1 308 ? 85.263 47.222 13.414 1.00 15.90 308 PHE A C 1
ATOM 2330 O O . PHE A 1 308 ? 86.404 47.589 13.684 1.00 15.87 308 PHE A O 1
ATOM 2338 N N . PRO A 1 309 ? 84.924 46.805 12.182 1.00 15.40 309 PRO A N 1
ATOM 2339 C CA . PRO A 1 309 ? 85.876 46.692 11.067 1.00 14.91 309 PRO A CA 1
ATOM 2340 C C . PRO A 1 309 ? 86.484 47.995 10.566 1.00 14.45 309 PRO A C 1
ATOM 2341 O O . PRO A 1 309 ? 85.775 48.978 10.362 1.00 14.84 309 PRO A O 1
ATOM 2345 N N . THR A 1 310 ? 87.796 47.995 10.346 1.00 14.93 310 THR A N 1
ATOM 2346 C CA . THR A 1 310 ? 88.444 49.179 9.805 1.00 15.18 310 THR A CA 1
ATOM 2347 C C . THR A 1 310 ? 87.862 49.379 8.401 1.00 15.27 310 THR A C 1
ATOM 2348 O O . THR A 1 310 ? 87.739 50.508 7.924 1.00 14.49 310 THR A O 1
ATOM 2352 N N . ASP A 1 311 ? 87.486 48.277 7.752 1.00 14.97 311 ASP A N 1
ATOM 2353 C CA . ASP A 1 311 ? 86.912 48.353 6.408 1.00 16.06 311 ASP A CA 1
ATOM 2354 C C . ASP A 1 311 ? 85.535 49.024 6.356 1.00 16.41 311 ASP A C 1
ATOM 2355 O O . ASP A 1 311 ? 84.999 49.250 5.269 1.00 14.27 311 ASP A O 1
ATOM 2360 N N . MET A 1 312 ? 84.966 49.342 7.521 1.00 14.55 312 MET A N 1
ATOM 2361 C CA . MET A 1 312 ? 83.668 50.020 7.592 1.00 15.44 312 MET A CA 1
ATOM 2362 C C . MET A 1 312 ? 83.808 51.441 8.152 1.00 15.51 312 MET A C 1
ATOM 2363 O O . MET A 1 312 ? 82.847 52.208 8.174 1.00 15.21 312 MET A O 1
ATOM 2368 N N . GLN A 1 313 ? 85.011 51.783 8.597 1.00 15.32 313 GLN A N 1
ATOM 2369 C CA . GLN A 1 313 ? 85.282 53.086 9.198 1.00 16.15 313 GLN A CA 1
ATOM 2370 C C . GLN A 1 313 ? 84.932 54.308 8.332 1.00 16.11 313 GLN A C 1
ATOM 2371 O O . GLN A 1 313 ? 84.199 55.196 8.773 1.00 14.60 313 GLN A O 1
ATOM 2377 N N . ALA A 1 314 ? 85.442 54.354 7.106 1.00 15.34 314 ALA A N 1
ATOM 2378 C CA . ALA A 1 314 ? 85.162 55.477 6.217 1.00 15.18 314 ALA A CA 1
ATOM 2379 C C . ALA A 1 314 ? 83.662 55.635 5.951 1.00 15.00 314 ALA A C 1
ATOM 2380 O O . ALA A 1 314 ? 83.134 56.751 5.955 1.00 15.24 314 ALA A O 1
ATOM 2382 N N . GLN A 1 315 ? 82.980 54.520 5.719 1.00 15.55 315 GLN A N 1
ATOM 2383 C CA . GLN A 1 315 ? 81.550 54.559 5.442 1.00 15.07 315 GLN A CA 1
ATOM 2384 C C . GLN A 1 315 ? 80.780 55.197 6.599 1.00 16.16 315 GLN A C 1
ATOM 2385 O O . GLN A 1 315 ? 79.888 56.017 6.380 1.00 12.97 315 GLN A O 1
ATOM 2391 N N . PHE A 1 316 ? 81.121 54.834 7.833 1.00 16.40 316 PHE A N 1
ATOM 2392 C CA . PHE A 1 316 ? 80.434 55.432 8.975 1.00 17.33 316 PHE A CA 1
ATOM 2393 C C . PHE A 1 316 ? 80.838 56.893 9.149 1.00 16.58 316 PHE A C 1
ATOM 2394 O O . PHE A 1 316 ? 80.069 57.699 9.670 1.00 16.27 316 PHE A O 1
ATOM 2402 N N . MET A 1 317 ? 82.045 57.242 8.719 1.00 16.30 317 MET A N 1
ATOM 2403 C CA . MET A 1 317 ? 82.476 58.626 8.839 1.00 16.14 317 MET A CA 1
ATOM 2404 C C . MET A 1 317 ? 81.603 59.491 7.924 1.00 15.38 317 MET A C 1
ATOM 2405 O O . MET A 1 317 ? 81.246 60.613 8.274 1.00 16.04 317 MET A O 1
ATOM 2410 N N . ALA A 1 318 ? 81.250 58.960 6.755 1.00 16.20 318 ALA A N 1
ATOM 2411 C CA . ALA A 1 318 ? 80.405 59.690 5.813 1.00 17.09 318 ALA A CA 1
ATOM 2412 C C . ALA A 1 318 ? 79.010 59.860 6.413 1.00 16.56 318 ALA A C 1
ATOM 2413 O O . ALA A 1 318 ? 78.391 60.915 6.293 1.00 16.16 318 ALA A O 1
ATOM 2415 N N . LEU A 1 319 ? 78.518 58.808 7.059 1.00 16.51 319 LEU A N 1
ATOM 2416 C CA . LEU A 1 319 ? 77.205 58.853 7.695 1.00 16.67 319 LEU A CA 1
ATOM 2417 C C . LEU A 1 319 ? 77.222 59.886 8.820 1.00 16.92 319 LEU A C 1
ATOM 2418 O O . LEU A 1 319 ? 76.303 60.689 8.960 1.00 16.74 319 LEU A O 1
ATOM 2423 N N . LEU A 1 320 ? 78.280 59.862 9.620 1.00 15.97 320 LEU A N 1
ATOM 2424 C CA . LEU A 1 320 ? 78.401 60.788 10.738 1.00 16.52 320 LEU A CA 1
ATOM 2425 C C . LEU A 1 320 ? 78.690 62.233 10.338 1.00 16.99 320 LEU A C 1
ATOM 2426 O O . LEU A 1 320 ? 78.489 63.151 11.141 1.00 16.52 320 LEU A O 1
ATOM 2431 N N . SER A 1 321 ? 79.151 62.446 9.106 1.00 16.02 321 SER A N 1
ATOM 2432 C CA . SER A 1 321 ? 79.460 63.801 8.657 1.00 17.09 321 SER A CA 1
ATOM 2433 C C . SER A 1 321 ? 78.211 64.678 8.628 1.00 17.96 321 SER A C 1
ATOM 2434 O O . SER A 1 321 ? 78.312 65.904 8.655 1.00 18.02 321 SER A O 1
ATOM 2437 N N . VAL A 1 322 ? 77.036 64.055 8.565 1.00 17.42 322 VAL A N 1
ATOM 2438 C CA . VAL A 1 322 ? 75.789 64.814 8.560 1.00 18.70 322 VAL A CA 1
ATOM 2439 C C . VAL A 1 322 ? 74.896 64.482 9.754 1.00 20.27 322 VAL A C 1
ATOM 2440 O O . VAL A 1 322 ? 73.680 64.676 9.705 1.00 20.97 322 VAL A O 1
ATOM 2444 N N . ALA A 1 323 ? 75.505 63.984 10.828 1.00 19.92 323 ALA A N 1
ATOM 2445 C CA . ALA A 1 323 ? 74.762 63.646 12.042 1.00 20.99 323 ALA A CA 1
ATOM 2446 C C . ALA A 1 323 ? 74.880 64.802 13.026 1.00 21.54 323 ALA A C 1
ATOM 2447 O O . ALA A 1 323 ? 75.793 65.622 12.922 1.00 22.07 323 ALA A O 1
ATOM 2449 N N . LYS A 1 324 ? 73.965 64.869 13.988 1.00 22.61 324 LYS A N 1
ATOM 2450 C CA . LYS A 1 324 ? 74.012 65.945 14.971 1.00 22.87 324 LYS A CA 1
ATOM 2451 C C . LYS A 1 324 ? 75.048 6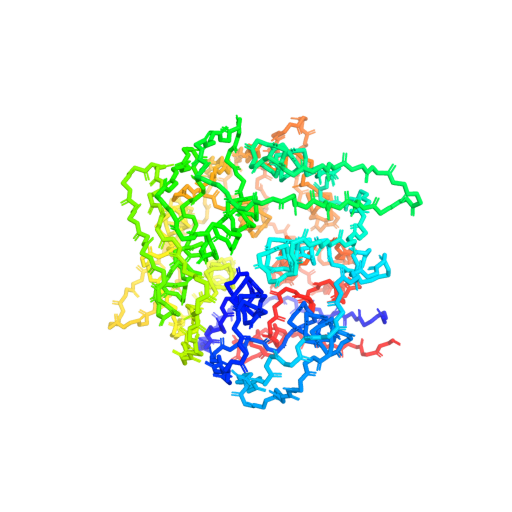5.674 16.052 1.00 22.50 324 LYS A C 1
ATOM 2452 O O . LYS A 1 324 ? 74.973 64.675 16.765 1.00 21.45 324 LYS A O 1
ATOM 2458 N N . GLY A 1 325 ? 76.018 66.573 16.174 1.00 22.08 325 GLY A N 1
ATOM 2459 C CA . GLY A 1 325 ? 77.033 66.405 17.193 1.00 22.60 325 GLY A CA 1
ATOM 2460 C C . GLY A 1 325 ? 78.417 66.076 16.678 1.00 21.90 325 GLY A C 1
ATOM 2461 O O . GLY A 1 325 ? 78.648 65.939 15.471 1.00 21.70 325 GLY A O 1
ATOM 2462 N N . LYS A 1 326 ? 79.342 65.940 17.619 1.00 21.00 326 LYS A N 1
ATOM 2463 C CA . LYS A 1 326 ? 80.732 65.640 17.317 1.00 21.77 326 LYS A CA 1
ATOM 2464 C C . LYS A 1 326 ? 81.033 64.173 17.614 1.00 21.45 326 LYS A C 1
ATOM 2465 O O . LYS A 1 326 ? 80.857 63.711 18.740 1.00 22.12 326 LYS A O 1
ATOM 2471 N N . SER A 1 327 ? 81.469 63.442 16.594 1.00 20.71 327 SER A N 1
ATOM 2472 C CA . SER A 1 327 ? 81.803 62.029 16.743 1.00 19.58 327 SER A CA 1
ATOM 2473 C C . SER A 1 327 ? 83.312 61.827 16.727 1.00 20.54 327 SER A C 1
ATOM 2474 O O . SER A 1 327 ? 84.034 62.542 16.031 1.00 20.04 327 SER A O 1
ATOM 2477 N N . ARG A 1 328 ? 83.781 60.853 17.502 1.00 20.31 328 ARG A N 1
ATOM 2478 C CA . ARG A 1 328 ? 85.201 60.528 17.561 1.00 21.20 328 ARG A CA 1
ATOM 2479 C C . ARG A 1 328 ? 85.379 59.163 16.902 1.00 20.37 328 ARG A C 1
ATOM 2480 O O . ARG A 1 328 ? 84.754 58.185 17.310 1.00 19.31 328 ARG A O 1
ATOM 2488 N N . ILE A 1 329 ? 86.222 59.107 15.875 1.00 18.94 329 ILE A N 1
ATOM 2489 C CA . ILE A 1 329 ? 86.473 57.857 15.163 1.00 18.89 329 ILE A CA 1
ATOM 2490 C C . ILE A 1 329 ? 87.959 57.552 15.266 1.00 18.92 329 ILE A C 1
ATOM 2491 O O . ILE A 1 329 ? 88.786 58.225 14.646 1.00 19.41 329 ILE A O 1
ATOM 2496 N N . LYS A 1 330 ? 88.293 56.537 16.055 1.00 17.79 330 LYS A N 1
ATOM 2497 C CA . LYS A 1 330 ? 89.682 56.155 16.258 1.00 18.63 330 LYS A CA 1
ATOM 2498 C C . LYS A 1 330 ? 90.051 54.866 15.549 1.00 17.45 330 LYS A C 1
ATOM 2499 O O . LYS A 1 330 ? 89.321 53.881 15.604 1.00 18.27 330 LYS A O 1
ATOM 2505 N N . GLU A 1 331 ? 91.202 54.878 14.894 1.00 16.79 331 GLU A N 1
ATOM 2506 C CA . GLU A 1 331 ? 91.677 53.702 14.187 1.00 17.94 331 GLU A CA 1
ATOM 2507 C C . GLU A 1 331 ? 92.740 52.978 15.018 1.00 18.36 331 GLU A C 1
ATOM 2508 O O . GLU A 1 331 ? 93.751 53.571 15.398 1.00 17.50 331 GLU A O 1
ATOM 2514 N N . ASN A 1 332 ? 92.494 51.703 15.314 1.00 17.16 332 ASN A N 1
ATOM 2515 C CA . ASN A 1 332 ? 93.439 50.887 16.073 1.00 18.30 332 ASN A CA 1
ATOM 2516 C C . ASN A 1 332 ? 94.074 49.857 15.137 1.00 19.08 332 ASN A C 1
ATOM 2517 O O . ASN A 1 332 ? 95.002 49.143 15.526 1.00 19.10 332 ASN A O 1
ATOM 2522 N N . ILE A 1 333 ? 93.572 49.783 13.905 1.00 16.80 333 ILE A N 1
ATOM 2523 C CA . ILE A 1 333 ? 94.067 48.809 12.931 1.00 17.58 333 ILE A CA 1
ATOM 2524 C C . ILE A 1 333 ? 94.992 49.442 11.889 1.00 17.46 333 ILE A C 1
ATOM 2525 O O . ILE A 1 333 ? 96.166 49.092 11.809 1.00 17.96 333 ILE A O 1
ATOM 2530 N N . PHE A 1 334 ? 94.451 50.353 11.085 1.00 16.72 334 PHE A N 1
ATOM 2531 C CA . PHE A 1 334 ? 95.230 51.069 10.073 1.00 19.31 334 PHE A CA 1
ATOM 2532 C C . PHE A 1 334 ? 95.190 52.541 10.491 1.00 20.57 334 PHE A C 1
ATOM 2533 O O . PHE A 1 334 ? 94.400 53.324 9.967 1.00 20.66 334 PHE A O 1
ATOM 2541 N N . GLU A 1 335 ? 96.040 52.912 11.442 1.00 23.14 335 GLU A N 1
ATOM 2542 C CA . GLU A 1 335 ? 96.058 54.277 11.969 1.00 26.85 335 GLU A CA 1
ATOM 2543 C C . GLU A 1 335 ? 96.257 55.407 10.961 1.00 27.59 335 GLU A C 1
ATOM 2544 O O . GLU A 1 335 ? 95.998 56.569 11.262 1.00 31.98 335 GLU A O 1
ATOM 2550 N N . HIS A 1 336 ? 96.698 55.071 9.760 1.00 28.97 336 HIS A N 1
ATOM 2551 C CA . HIS A 1 336 ? 96.951 56.081 8.743 1.00 31.06 336 HIS A CA 1
ATOM 2552 C C . HIS A 1 336 ? 95.774 56.238 7.778 1.00 27.01 336 HIS A C 1
ATOM 2553 O O . HIS A 1 336 ? 95.678 57.228 7.063 1.00 26.27 336 HIS A O 1
ATOM 2560 N N . ARG A 1 337 ? 94.848 55.287 7.827 1.00 22.82 337 ARG A N 1
ATOM 2561 C CA . ARG A 1 337 ? 93.686 55.257 6.939 1.00 19.18 337 ARG A CA 1
ATOM 2562 C C . ARG A 1 337 ? 92.631 56.366 7.101 1.00 18.23 337 ARG A C 1
ATOM 2563 O O . ARG A 1 337 ? 91.525 56.113 7.585 1.00 17.53 337 ARG A O 1
ATOM 2571 N N . PHE A 1 338 ? 92.960 57.584 6.672 1.00 15.81 338 PHE A N 1
ATOM 2572 C CA . PHE A 1 338 ? 92.030 58.713 6.776 1.00 15.82 338 PHE A CA 1
ATOM 2573 C C . PHE A 1 338 ? 92.005 59.620 5.541 1.00 15.81 338 PHE A C 1
ATOM 2574 O O . PHE A 1 338 ? 91.473 60.731 5.594 1.00 16.14 338 PHE A O 1
ATOM 2582 N N . HIS A 1 339 ? 92.582 59.163 4.436 1.00 15.23 339 HIS A N 1
ATOM 2583 C CA . HIS A 1 339 ? 92.601 59.977 3.219 1.00 15.75 339 HIS A CA 1
ATOM 2584 C C . HIS A 1 339 ? 91.193 60.487 2.895 1.00 16.27 339 HIS A C 1
ATOM 2585 O O . HIS A 1 339 ? 91.005 61.655 2.547 1.00 15.26 339 HIS A O 1
ATOM 2592 N N . HIS A 1 340 ? 90.206 59.608 3.035 1.00 15.23 340 HIS A N 1
ATOM 2593 C CA . HIS A 1 340 ? 88.816 59.954 2.755 1.00 16.18 340 HIS A CA 1
ATOM 2594 C C . HIS A 1 340 ? 88.279 61.114 3.595 1.00 15.02 340 HIS A C 1
ATOM 2595 O O . HIS A 1 340 ? 87.349 61.804 3.177 1.00 16.06 340 HIS A O 1
ATOM 2602 N N . ALA A 1 341 ? 88.843 61.326 4.780 1.00 15.46 341 ALA A N 1
ATOM 2603 C CA . ALA A 1 341 ? 88.369 62.417 5.633 1.00 15.38 341 ALA A CA 1
ATOM 2604 C C . ALA A 1 341 ? 88.486 63.772 4.939 1.00 16.48 341 ALA A C 1
ATOM 2605 O O . ALA A 1 341 ? 87.563 64.588 4.993 1.00 16.67 341 ALA A O 1
ATOM 2607 N N . GLN A 1 342 ? 89.618 64.017 4.287 1.00 15.71 342 GLN A N 1
ATOM 2608 C CA . GLN A 1 342 ? 89.804 65.299 3.614 1.00 14.96 342 GLN A CA 1
ATOM 2609 C C . GLN A 1 342 ? 88.985 65.370 2.328 1.00 16.83 342 GLN A C 1
ATOM 2610 O O . GLN A 1 342 ? 88.561 66.455 1.921 1.00 17.07 342 GLN A O 1
ATOM 2616 N N . GLU A 1 343 ? 88.756 64.227 1.682 1.00 16.75 343 GLU A N 1
ATOM 2617 C CA . GLU A 1 343 ? 87.936 64.242 0.473 1.00 17.15 343 GLU A CA 1
ATOM 2618 C C . GLU A 1 343 ? 86.515 64.602 0.922 1.00 17.82 343 GLU A C 1
ATOM 2619 O O . GLU A 1 343 ? 85.809 65.346 0.243 1.00 18.10 343 GLU A O 1
ATOM 2625 N N . LEU A 1 344 ? 86.093 64.077 2.072 1.00 16.39 344 LEU A N 1
ATOM 2626 C CA . LEU A 1 344 ? 84.761 64.398 2.577 1.00 16.85 344 LEU A CA 1
ATOM 2627 C C . LEU A 1 344 ? 84.704 65.890 2.912 1.00 17.01 344 LEU A C 1
ATOM 2628 O O . LEU A 1 344 ? 83.672 66.538 2.719 1.00 17.62 344 LEU A O 1
ATOM 2633 N N . ASN A 1 345 ? 85.814 66.438 3.402 1.00 16.51 345 ASN A N 1
ATOM 2634 C CA . ASN A 1 345 ? 85.860 67.862 3.718 1.00 18.07 345 ASN A CA 1
ATOM 2635 C C . ASN A 1 345 ? 85.663 68.676 2.443 1.00 18.04 345 ASN A C 1
ATOM 2636 O O . ASN A 1 345 ? 85.150 69.795 2.490 1.00 18.86 345 ASN A O 1
ATOM 2641 N N . ARG A 1 346 ? 86.074 68.121 1.304 1.00 18.44 346 ARG A N 1
ATOM 2642 C CA . ARG A 1 346 ? 85.900 68.818 0.030 1.00 18.47 346 ARG A CA 1
ATOM 2643 C C . ARG A 1 346 ? 84.410 68.930 -0.295 1.00 19.60 346 ARG A C 1
ATOM 2644 O O . ARG A 1 346 ? 84.006 69.744 -1.125 1.00 19.89 346 ARG A O 1
ATOM 2652 N N . LEU A 1 347 ? 83.595 68.108 0.361 1.00 18.73 347 LEU A N 1
ATOM 2653 C CA . LEU A 1 347 ? 82.154 68.133 0.135 1.00 20.45 347 LEU A CA 1
ATOM 2654 C C . LEU A 1 347 ? 81.444 69.003 1.171 1.00 20.10 347 LEU A C 1
ATOM 2655 O O . LEU A 1 347 ? 80.219 69.033 1.235 1.00 21.55 347 LEU A O 1
ATOM 2660 N N . GLY A 1 348 ? 82.221 69.710 1.984 1.00 20.55 348 GLY A N 1
ATOM 2661 C CA . GLY A 1 348 ? 81.627 70.575 2.988 1.00 20.56 348 GLY A CA 1
ATOM 2662 C C . GLY A 1 348 ? 81.540 69.988 4.384 1.00 20.65 348 GLY A C 1
ATOM 2663 O O . GLY A 1 348 ? 80.906 70.565 5.269 1.00 19.50 348 GLY A O 1
ATOM 2664 N N . ALA A 1 349 ? 82.164 68.836 4.591 1.00 19.73 349 ALA A N 1
ATOM 2665 C CA . ALA A 1 349 ? 82.149 68.217 5.906 1.00 19.34 349 ALA A CA 1
ATOM 2666 C C . ALA A 1 349 ? 83.049 69.041 6.822 1.00 19.30 349 ALA A C 1
ATOM 2667 O O . ALA A 1 349 ? 83.752 69.947 6.367 1.00 18.42 349 ALA A O 1
ATOM 2669 N N . ASN A 1 350 ? 83.015 68.743 8.114 1.00 17.58 350 ASN A N 1
ATOM 2670 C CA . ASN A 1 350 ? 83.864 69.446 9.063 1.00 19.35 350 ASN A CA 1
ATOM 2671 C C . ASN A 1 350 ? 84.568 68.384 9.892 1.00 19.42 350 ASN A C 1
ATOM 2672 O O . ASN A 1 350 ? 84.226 68.138 11.053 1.00 19.48 350 ASN A O 1
ATOM 2677 N N . ILE A 1 351 ? 85.557 67.751 9.272 1.00 18.51 351 ILE A N 1
ATOM 2678 C CA . ILE A 1 351 ? 86.311 66.686 9.910 1.00 17.79 351 ILE A CA 1
ATOM 2679 C C . ILE A 1 351 ? 87.750 67.087 10.181 1.00 19.12 351 ILE A C 1
ATOM 2680 O O . ILE A 1 351 ? 88.420 67.678 9.331 1.00 17.43 351 ILE A O 1
ATOM 2685 N N . THR A 1 352 ? 88.217 66.776 11.383 1.00 18.91 352 THR A N 1
ATOM 2686 C CA . THR A 1 352 ? 89.587 67.074 11.761 1.00 19.60 352 THR A CA 1
ATOM 2687 C C . THR A 1 352 ? 90.279 65.750 12.041 1.00 19.20 352 THR A C 1
ATOM 2688 O O . THR A 1 352 ? 89.632 64.762 12.391 1.00 19.33 352 THR A O 1
ATOM 2692 N N . VAL A 1 353 ? 91.593 65.724 11.862 1.00 19.24 353 VAL A N 1
ATOM 2693 C CA . VAL A 1 353 ? 92.369 64.514 12.096 1.00 18.37 353 VAL A CA 1
ATOM 2694 C C . VAL A 1 353 ? 93.566 64.847 12.972 1.00 19.14 353 VAL A C 1
ATOM 2695 O O . VAL A 1 353 ? 94.341 65.750 12.662 1.00 17.88 353 VAL A O 1
ATOM 2699 N N . ARG A 1 354 ? 93.703 64.111 14.068 1.00 19.44 354 ARG A N 1
ATOM 2700 C CA . ARG A 1 354 ? 94.795 64.317 15.006 1.00 21.38 354 ARG A CA 1
ATOM 2701 C C . ARG A 1 354 ? 95.358 62.937 15.331 1.00 22.48 354 ARG A C 1
ATOM 2702 O O . ARG A 1 354 ? 94.789 62.192 16.132 1.00 21.62 354 ARG A O 1
ATOM 2710 N N . GLY A 1 355 ? 96.471 62.591 14.694 1.00 22.23 355 GLY A N 1
ATOM 2711 C CA . GLY A 1 355 ? 97.060 61.286 14.930 1.00 22.56 355 GLY A CA 1
ATOM 2712 C C . GLY A 1 355 ? 96.148 60.183 14.419 1.00 21.98 355 GLY A C 1
ATOM 2713 O O . GLY A 1 355 ? 95.646 60.255 13.297 1.00 22.63 355 GLY A O 1
ATOM 2714 N N . ASN A 1 356 ? 95.907 59.173 15.250 1.00 19.71 356 ASN A N 1
ATOM 2715 C CA . ASN A 1 356 ? 95.063 58.051 14.857 1.00 20.00 356 ASN A CA 1
ATOM 2716 C C . ASN A 1 356 ? 93.579 58.277 15.124 1.00 20.03 356 ASN A C 1
ATOM 2717 O O . ASN A 1 356 ? 92.788 57.346 15.030 1.00 19.34 356 ASN A O 1
ATOM 2722 N N . THR A 1 357 ? 93.204 59.512 15.440 1.00 18.78 357 THR A N 1
ATOM 2723 C CA . THR A 1 357 ? 91.811 59.825 15.734 1.00 19.53 357 THR A CA 1
ATOM 2724 C C . THR A 1 357 ? 91.248 60.966 14.898 1.00 18.86 357 THR A C 1
ATOM 2725 O O . THR A 1 357 ? 91.879 62.015 14.738 1.00 19.04 357 THR A O 1
ATOM 2729 N N . ALA A 1 358 ? 90.053 60.747 14.363 1.00 17.61 358 ALA A N 1
ATOM 2730 C CA . ALA A 1 358 ? 89.381 61.761 13.571 1.00 17.45 358 ALA A CA 1
ATOM 2731 C C . ALA A 1 358 ? 88.174 62.225 14.373 1.00 18.34 358 ALA A C 1
ATOM 2732 O O . ALA A 1 358 ? 87.563 61.439 15.100 1.00 17.30 358 ALA A O 1
ATOM 2734 N N . TYR A 1 359 ? 87.853 63.506 14.256 1.00 18.11 359 TYR A N 1
ATOM 2735 C CA . TYR A 1 359 ? 86.703 64.075 14.944 1.00 19.88 359 TYR A CA 1
ATOM 2736 C C . TYR A 1 359 ? 85.785 64.623 13.870 1.00 19.87 359 TYR A C 1
ATOM 2737 O O . TYR A 1 359 ? 86.211 65.393 13.009 1.00 22.37 359 TYR A O 1
ATOM 2746 N N . VAL A 1 360 ? 84.527 64.210 13.922 1.00 19.31 360 VAL A N 1
ATOM 2747 C CA . VAL A 1 360 ? 83.544 64.636 12.945 1.00 19.31 360 VAL A CA 1
ATOM 2748 C C . VAL A 1 360 ? 82.481 65.525 13.571 1.00 20.55 360 VAL A C 1
ATOM 2749 O O . VAL A 1 360 ? 81.694 65.076 14.405 1.00 21.08 360 VAL A O 1
ATOM 2753 N N . GLU A 1 361 ?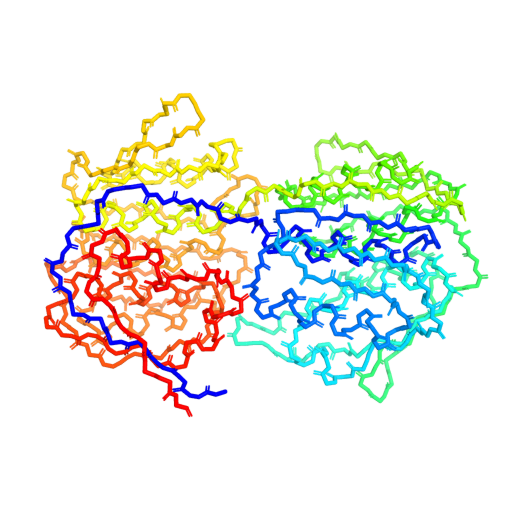 82.477 66.795 13.184 1.00 20.97 361 GLU A N 1
ATOM 2754 C CA . GLU A 1 361 ? 81.475 67.732 13.678 1.00 20.51 361 GLU A CA 1
ATOM 2755 C C . GLU A 1 361 ? 80.416 67.751 12.586 1.00 19.91 361 GLU A C 1
ATOM 2756 O O . GLU A 1 361 ? 80.628 68.314 11.512 1.00 19.41 361 GLU A O 1
ATOM 2762 N N . GLY A 1 362 ? 79.283 67.113 12.860 1.00 18.83 362 GLY A N 1
ATOM 2763 C CA . GLY A 1 362 ? 78.222 67.032 11.875 1.00 19.53 362 GLY A CA 1
ATOM 2764 C C . GLY A 1 362 ? 77.762 68.345 11.273 1.00 20.82 362 GLY A C 1
ATOM 2765 O O . GLY A 1 362 ? 77.638 69.349 11.976 1.00 20.83 362 GLY A O 1
ATOM 2766 N N . VAL A 1 363 ? 77.523 68.343 9.963 1.00 19.30 363 VAL A N 1
ATOM 2767 C CA . VAL A 1 363 ? 77.033 69.536 9.281 1.00 21.51 363 VAL A CA 1
ATOM 2768 C C . VAL A 1 363 ? 75.621 69.251 8.778 1.00 22.41 363 VAL A C 1
ATOM 2769 O O . VAL A 1 363 ? 75.209 68.093 8.680 1.00 21.37 363 VAL A O 1
ATOM 2773 N N . GLU A 1 364 ? 74.881 70.306 8.458 1.00 23.97 364 GLU A N 1
ATOM 2774 C CA . GLU A 1 364 ? 73.511 70.153 7.997 1.00 26.61 364 GLU A CA 1
ATOM 2775 C C . GLU A 1 364 ? 73.405 69.530 6.608 1.00 26.18 364 GLU A C 1
ATOM 2776 O O . GLU A 1 364 ? 72.473 68.779 6.330 1.00 25.52 364 GLU A O 1
ATOM 2782 N N . ARG A 1 365 ? 74.355 69.835 5.732 1.00 25.19 365 ARG A N 1
ATOM 2783 C CA . ARG A 1 365 ? 74.316 69.273 4.389 1.00 26.34 365 ARG A CA 1
ATOM 2784 C C . ARG A 1 365 ? 75.679 69.273 3.714 1.00 24.53 365 ARG A C 1
ATOM 2785 O O . ARG A 1 365 ? 76.587 70.001 4.116 1.00 24.59 365 ARG A O 1
ATOM 2793 N N . LEU A 1 366 ? 75.816 68.440 2.690 1.00 22.67 366 LEU A N 1
ATOM 2794 C CA . LEU A 1 366 ? 77.062 68.355 1.945 1.00 22.02 366 LEU A CA 1
ATOM 2795 C C . LEU A 1 366 ? 76.847 68.946 0.561 1.00 21.69 366 LEU A C 1
ATOM 2796 O O . LEU A 1 366 ? 75.718 69.011 0.069 1.00 22.44 366 LEU A O 1
ATOM 2801 N N . TYR A 1 367 ? 77.938 69.373 -0.065 1.00 22.46 367 TYR A N 1
ATOM 2802 C CA . TYR A 1 367 ? 77.885 69.986 -1.385 1.00 21.47 367 TYR A CA 1
ATOM 2803 C C . TYR A 1 367 ? 78.751 69.212 -2.364 1.00 20.75 367 TYR A C 1
ATOM 2804 O O . TYR A 1 367 ? 79.966 69.131 -2.202 1.00 20.17 367 TYR A O 1
ATOM 2813 N N . GLY A 1 368 ? 78.110 68.647 -3.382 1.00 19.88 368 GLY A N 1
ATOM 2814 C CA . GLY A 1 368 ? 78.813 67.845 -4.366 1.00 19.28 368 GLY A CA 1
ATOM 2815 C C . GLY A 1 368 ? 79.988 68.484 -5.078 1.00 19.43 368 GLY A C 1
ATOM 2816 O O . GLY A 1 368 ? 79.943 69.651 -5.455 1.00 20.28 368 GLY A O 1
ATOM 2817 N N . SER A 1 369 ? 81.048 67.704 -5.258 1.00 20.35 369 SER A N 1
ATOM 2818 C CA . SER A 1 369 ? 82.242 68.172 -5.951 1.00 20.30 369 SER A CA 1
ATOM 2819 C C . SER A 1 369 ? 83.061 66.958 -6.371 1.00 19.05 369 SER A C 1
ATOM 2820 O O . SER A 1 369 ? 82.641 65.818 -6.165 1.00 17.90 369 SER A O 1
ATOM 2823 N N . GLU A 1 370 ? 84.223 67.201 -6.965 1.00 17.77 370 GLU A N 1
ATOM 2824 C CA . GLU A 1 370 ? 85.086 66.115 -7.411 1.00 18.91 370 GLU A CA 1
ATOM 2825 C C . GLU A 1 370 ? 85.924 65.559 -6.265 1.00 17.54 370 GLU A C 1
ATOM 2826 O O . GLU A 1 370 ? 86.571 66.314 -5.550 1.00 19.18 370 GLU A O 1
ATOM 2832 N N . VAL A 1 371 ? 85.898 64.239 -6.095 1.00 17.21 371 VAL A N 1
ATOM 2833 C CA . VAL A 1 371 ? 86.687 63.580 -5.060 1.00 16.44 371 VAL A CA 1
ATOM 2834 C C . VAL A 1 371 ? 87.426 62.399 -5.679 1.00 18.03 371 VAL A C 1
ATOM 2835 O O . VAL A 1 371 ? 86.980 61.833 -6.677 1.00 18.85 371 VAL A O 1
ATOM 2839 N N . TYR A 1 372 ? 88.558 62.026 -5.090 1.00 17.51 372 TYR A N 1
ATOM 2840 C CA . TYR A 1 372 ? 89.350 60.921 -5.619 1.00 18.60 372 TYR A CA 1
ATOM 2841 C C . TYR A 1 372 ? 89.366 59.663 -4.759 1.00 18.53 372 TYR A C 1
ATOM 2842 O O . TYR A 1 372 ? 89.623 59.726 -3.555 1.00 17.11 372 TYR A O 1
ATOM 2851 N N . SER A 1 373 ? 89.089 58.526 -5.396 1.00 17.63 373 SER A N 1
ATOM 2852 C CA . SER A 1 373 ? 89.118 57.227 -4.730 1.00 18.24 373 SER A CA 1
ATOM 2853 C C . SER A 1 373 ? 90.588 56.829 -4.600 1.00 18.32 373 SER A C 1
ATOM 2854 O O . SER A 1 373 ? 91.390 57.116 -5.493 1.00 18.63 373 SER A O 1
ATOM 2857 N N . THR A 1 374 ? 90.937 56.167 -3.501 1.00 17.79 374 THR A N 1
ATOM 2858 C CA . THR A 1 374 ? 92.315 55.723 -3.276 1.00 17.95 374 THR A CA 1
ATOM 2859 C C . THR A 1 374 ? 92.374 54.433 -2.454 1.00 16.22 374 THR A C 1
ATOM 2860 O O . THR A 1 374 ? 93.449 53.868 -2.261 1.00 18.00 374 THR A O 1
ATOM 2864 N N . ASP A 1 375 ? 91.221 53.970 -1.984 1.00 15.38 375 ASP A N 1
ATOM 2865 C CA . ASP A 1 375 ? 91.141 52.789 -1.116 1.00 16.24 375 ASP A CA 1
ATOM 2866 C C . ASP A 1 375 ? 90.030 51.846 -1.610 1.00 15.43 375 ASP A C 1
ATOM 2867 O O . ASP A 1 375 ? 88.859 52.214 -1.595 1.00 16.69 375 ASP A O 1
ATOM 2872 N N . LEU A 1 376 ? 90.392 50.635 -2.034 1.00 15.71 376 LEU A N 1
ATOM 2873 C CA . LEU A 1 376 ? 89.401 49.688 -2.562 1.00 15.53 376 LEU A CA 1
ATOM 2874 C C . LEU A 1 376 ? 88.165 49.475 -1.698 1.00 17.06 376 LEU A C 1
ATOM 2875 O O . LEU A 1 376 ? 87.116 49.087 -2.214 1.00 17.58 376 LEU A O 1
ATOM 2880 N N . ARG A 1 377 ? 88.272 49.712 -0.392 1.00 15.90 377 ARG A N 1
ATOM 2881 C CA . ARG A 1 377 ? 87.104 49.563 0.471 1.00 15.78 377 ARG A CA 1
ATOM 2882 C C . ARG A 1 377 ? 86.644 50.901 1.059 1.00 15.14 377 ARG A C 1
ATOM 2883 O O . ARG A 1 377 ? 85.467 51.258 0.959 1.00 15.41 377 ARG A O 1
ATOM 2891 N N . ALA A 1 378 ? 87.572 51.654 1.642 1.00 14.68 378 ALA A N 1
ATOM 2892 C CA . ALA A 1 378 ? 87.231 52.933 2.258 1.00 15.09 378 ALA A CA 1
ATOM 2893 C C . ALA A 1 378 ? 86.627 53.968 1.312 1.00 16.70 378 ALA A C 1
ATOM 2894 O O . ALA A 1 378 ? 85.793 54.771 1.726 1.00 16.50 378 ALA A O 1
ATOM 2896 N N . SER A 1 379 ? 87.037 53.956 0.049 1.00 16.26 379 SER A N 1
ATOM 2897 C CA . SER A 1 379 ? 86.526 54.943 -0.896 1.00 15.98 379 SER A CA 1
ATOM 2898 C C . SER A 1 379 ? 85.033 54.818 -1.196 1.00 17.05 379 SER A C 1
ATOM 2899 O O . SER A 1 379 ? 84.456 55.679 -1.859 1.00 15.90 379 SER A O 1
ATOM 2902 N N . ALA A 1 380 ? 84.404 53.752 -0.712 1.00 15.79 380 ALA A N 1
ATOM 2903 C CA . ALA A 1 380 ? 82.971 53.595 -0.916 1.00 16.87 380 ALA A CA 1
ATOM 2904 C C . ALA A 1 380 ? 82.310 54.746 -0.149 1.00 16.07 380 ALA A C 1
ATOM 2905 O O . ALA A 1 380 ? 81.189 55.146 -0.447 1.00 14.76 380 ALA A O 1
ATOM 2907 N N . SER A 1 381 ? 83.024 55.275 0.842 1.00 15.98 381 SER A N 1
ATOM 2908 C CA . SER A 1 381 ? 82.516 56.387 1.642 1.00 15.97 381 SER A CA 1
ATOM 2909 C C . SER A 1 381 ? 82.238 57.608 0.765 1.00 15.49 381 SER A C 1
ATOM 2910 O O . SER A 1 381 ? 81.344 58.401 1.056 1.00 14.59 381 SER A O 1
ATOM 2913 N N . LEU A 1 382 ? 83.013 57.759 -0.302 1.00 14.45 382 LEU A N 1
ATOM 2914 C CA . LEU A 1 382 ? 82.845 58.895 -1.201 1.00 14.47 382 LEU A CA 1
ATOM 2915 C C . LEU A 1 382 ? 81.581 58.752 -2.032 1.00 15.11 382 LEU A C 1
ATOM 2916 O O . LEU A 1 382 ? 80.894 59.740 -2.311 1.00 15.21 382 LEU A O 1
ATOM 2921 N N . VAL A 1 383 ? 81.284 57.519 -2.432 1.00 15.60 383 VAL A N 1
ATOM 2922 C CA . VAL A 1 383 ? 80.092 57.228 -3.216 1.00 17.03 383 VAL A CA 1
ATOM 2923 C C . VAL A 1 383 ? 78.882 57.493 -2.318 1.00 16.85 383 VAL A C 1
ATOM 2924 O O . VAL A 1 383 ? 77.915 58.136 -2.728 1.00 15.69 383 VAL A O 1
ATOM 2928 N N . LEU A 1 384 ? 78.960 57.012 -1.080 1.00 16.25 384 LEU A N 1
ATOM 2929 C CA . LEU A 1 384 ? 77.884 57.203 -0.114 1.00 17.01 384 LEU A CA 1
ATOM 2930 C C . LEU A 1 384 ? 77.595 58.688 0.106 1.00 16.81 384 LEU A C 1
ATOM 2931 O O . LEU A 1 384 ? 76.441 59.119 0.067 1.00 17.12 384 LEU A O 1
ATOM 2936 N N . ALA A 1 385 ? 78.643 59.470 0.341 1.00 17.30 385 ALA A N 1
ATOM 2937 C CA . ALA A 1 385 ? 78.483 60.906 0.552 1.00 17.28 385 ALA A CA 1
ATOM 2938 C C . ALA A 1 385 ? 77.857 61.550 -0.686 1.00 17.11 385 ALA A C 1
ATOM 2939 O O . ALA A 1 385 ? 77.000 62.426 -0.573 1.00 15.05 385 ALA A O 1
ATOM 2941 N N . GLY A 1 386 ? 78.291 61.103 -1.861 1.00 17.26 386 GLY A N 1
ATOM 2942 C CA . GLY A 1 386 ? 77.763 61.643 -3.103 1.00 17.39 386 GLY A CA 1
ATOM 2943 C C . GLY A 1 386 ? 76.264 61.432 -3.242 1.00 17.31 386 GLY A C 1
ATOM 2944 O O . GLY A 1 386 ? 75.591 62.175 -3.954 1.00 17.14 386 GLY A O 1
ATOM 2945 N N . LEU A 1 387 ? 75.736 60.423 -2.559 1.00 17.26 387 LEU A N 1
ATOM 2946 C CA . LEU A 1 387 ? 74.305 60.137 -2.619 1.00 18.13 387 LEU A CA 1
ATOM 2947 C C . LEU A 1 387 ? 73.464 61.211 -1.937 1.00 18.66 387 LEU A C 1
ATOM 2948 O O . LEU A 1 387 ? 72.297 61.403 -2.283 1.00 19.38 387 LEU A O 1
ATOM 2953 N N . VAL A 1 388 ? 74.049 61.913 -0.971 1.00 18.01 388 VAL A N 1
ATOM 2954 C CA . VAL A 1 388 ? 73.313 62.943 -0.244 1.00 19.06 388 VAL A CA 1
ATOM 2955 C C . VAL A 1 388 ? 73.816 64.365 -0.455 1.00 18.28 388 VAL A C 1
ATOM 2956 O O . VAL A 1 388 ? 73.132 65.319 -0.089 1.00 19.77 388 VAL A O 1
ATOM 2960 N N . ALA A 1 389 ? 75.004 64.514 -1.033 1.00 18.77 389 ALA A N 1
ATOM 2961 C CA . ALA A 1 389 ? 75.560 65.843 -1.267 1.00 19.57 389 ALA A CA 1
ATOM 2962 C C . ALA A 1 389 ? 74.736 66.612 -2.289 1.00 21.11 389 ALA A C 1
ATOM 2963 O O . ALA A 1 389 ? 74.270 66.055 -3.284 1.00 21.19 389 ALA A O 1
ATOM 2965 N N . GLN A 1 390 ? 74.563 67.900 -2.027 1.00 23.43 390 GLN A N 1
ATOM 2966 C CA . GLN A 1 390 ? 73.796 68.776 -2.900 1.00 26.43 390 GLN A CA 1
ATOM 2967 C C . GLN A 1 390 ? 74.463 68.901 -4.270 1.00 25.48 390 GLN A C 1
ATOM 2968 O O . GLN A 1 390 ? 75.670 69.111 -4.362 1.00 24.80 390 GLN A O 1
ATOM 2974 N N . GLY A 1 391 ? 73.676 68.761 -5.331 1.00 24.54 391 GLY A N 1
ATOM 2975 C CA . GLY A 1 391 ? 74.225 68.878 -6.671 1.00 24.72 391 GLY A CA 1
ATOM 2976 C C . GLY A 1 391 ? 74.795 67.572 -7.187 1.00 24.93 391 GLY A C 1
ATOM 2977 O O . GLY A 1 391 ? 74.132 66.537 -7.126 1.00 25.10 391 GLY A O 1
ATOM 2978 N N . GLU A 1 392 ? 76.018 67.606 -7.706 1.00 24.31 392 GLU A N 1
ATOM 2979 C CA . GLU A 1 392 ? 76.621 66.384 -8.208 1.00 25.57 392 GLU A CA 1
ATOM 2980 C C . GLU A 1 392 ? 78.046 66.148 -7.727 1.00 24.26 392 GLU A C 1
ATOM 2981 O O . GLU A 1 392 ? 78.846 67.076 -7.587 1.00 23.04 392 GLU A O 1
ATOM 2987 N N . THR A 1 393 ? 78.335 64.881 -7.456 1.00 22.23 393 THR A N 1
ATOM 2988 C CA . THR A 1 393 ? 79.633 64.452 -6.963 1.00 21.41 393 THR A CA 1
ATOM 2989 C C . THR A 1 393 ? 80.308 63.553 -7.993 1.00 20.54 393 THR A C 1
ATOM 2990 O O . THR A 1 393 ? 79.707 62.604 -8.493 1.00 21.70 393 THR A O 1
ATOM 2994 N N . VAL A 1 394 ? 81.554 63.865 -8.321 1.00 20.21 394 VAL A N 1
ATOM 2995 C CA . VAL A 1 394 ? 82.297 63.066 -9.282 1.00 19.81 394 VAL A CA 1
ATOM 2996 C C . VAL A 1 394 ? 83.344 62.277 -8.515 1.00 19.98 394 VAL A C 1
ATOM 2997 O O . VAL A 1 394 ? 84.212 62.858 -7.860 1.00 20.36 394 VAL A O 1
ATOM 3001 N N . VAL A 1 395 ? 83.253 60.954 -8.590 1.00 18.71 395 VAL A N 1
ATOM 3002 C CA . VAL A 1 395 ? 84.201 60.091 -7.901 1.00 17.52 395 VAL A CA 1
ATOM 3003 C C . VAL A 1 395 ? 85.194 59.560 -8.924 1.00 17.70 395 VAL A C 1
ATOM 3004 O O . VAL A 1 395 ? 84.851 58.725 -9.762 1.00 16.99 395 VAL A O 1
ATOM 3008 N N . ARG A 1 396 ? 86.423 60.063 -8.853 1.00 17.73 396 ARG A N 1
ATOM 3009 C CA . ARG A 1 396 ? 87.472 59.665 -9.781 1.00 18.74 396 ARG A CA 1
ATOM 3010 C C . ARG A 1 396 ? 88.162 58.365 -9.384 1.00 19.77 396 ARG A C 1
ATOM 3011 O O . ARG A 1 396 ? 88.110 57.944 -8.225 1.00 17.11 396 ARG A O 1
ATOM 3019 N N . ASP A 1 397 ? 88.805 57.744 -10.369 1.00 17.75 397 ASP A N 1
ATOM 3020 C CA . ASP A 1 397 ? 89.554 56.506 -10.189 1.00 18.70 397 ASP A CA 1
ATOM 3021 C C . ASP A 1 397 ? 88.792 55.373 -9.512 1.00 18.52 397 ASP A C 1
ATOM 3022 O O . ASP A 1 397 ? 89.285 54.773 -8.549 1.00 18.59 397 ASP A O 1
ATOM 3027 N N . VAL A 1 398 ? 87.611 55.060 -10.035 1.00 17.00 398 VAL A N 1
ATOM 3028 C CA . VAL A 1 398 ? 86.791 53.999 -9.466 1.00 18.24 398 VAL A CA 1
ATOM 3029 C C . VAL A 1 398 ? 87.428 52.622 -9.630 1.00 17.64 398 VAL A C 1
ATOM 3030 O O . VAL A 1 398 ? 86.898 51.622 -9.152 1.00 17.34 398 VAL A O 1
ATOM 3034 N N . TYR A 1 399 ? 88.572 52.581 -10.311 1.00 18.54 399 TYR A N 1
ATOM 3035 C CA . TYR A 1 399 ? 89.317 51.340 -10.489 1.00 19.35 399 TYR A CA 1
ATOM 3036 C C . TYR A 1 399 ? 89.486 50.710 -9.102 1.00 18.55 399 TYR A C 1
ATOM 3037 O O . TYR A 1 399 ? 89.422 49.491 -8.944 1.00 16.94 399 TYR A O 1
ATOM 3046 N N . HIS A 1 400 ? 89.705 51.555 -8.097 1.00 17.94 400 HIS A N 1
ATOM 3047 C CA . HIS A 1 400 ? 89.875 51.078 -6.722 1.00 17.84 400 HIS A CA 1
ATOM 3048 C C . HIS A 1 400 ? 88.620 50.365 -6.248 1.00 17.11 400 HIS A C 1
ATOM 3049 O O . HIS A 1 400 ? 88.691 49.297 -5.634 1.00 17.89 400 HIS A O 1
ATOM 3056 N N . LEU A 1 401 ? 87.467 50.965 -6.522 1.00 16.83 401 LEU A N 1
ATOM 3057 C CA . LEU A 1 401 ? 86.195 50.377 -6.122 1.00 18.20 401 LEU A CA 1
ATOM 3058 C C . LEU A 1 401 ? 85.921 49.083 -6.887 1.00 18.44 401 LEU A C 1
ATOM 3059 O O . LEU A 1 401 ? 85.257 48.180 -6.373 1.00 18.85 401 LEU A O 1
ATOM 3064 N N . ASP A 1 402 ? 86.437 48.986 -8.109 1.00 19.48 402 ASP A N 1
ATOM 3065 C CA . ASP A 1 402 ? 86.242 47.780 -8.908 1.00 18.21 402 ASP A CA 1
ATOM 3066 C C . ASP A 1 402 ? 87.021 46.613 -8.310 1.00 17.59 402 ASP A C 1
ATOM 3067 O O . ASP A 1 402 ? 86.719 45.448 -8.574 1.00 17.22 402 ASP A O 1
ATOM 3072 N N . ARG A 1 403 ? 88.033 46.930 -7.510 1.00 17.32 403 ARG A N 1
ATOM 3073 C CA . ARG A 1 403 ? 88.827 45.901 -6.852 1.00 17.31 403 ARG A CA 1
ATOM 3074 C C . ARG A 1 403 ? 88.071 45.361 -5.647 1.00 18.14 403 ARG A C 1
ATOM 3075 O O . ARG A 1 403 ? 88.140 44.171 -5.344 1.00 18.39 403 ARG A O 1
ATOM 3083 N N . GLY A 1 404 ? 87.352 46.247 -4.962 1.00 18.67 404 GLY A N 1
ATOM 3084 C CA . GLY A 1 404 ? 86.656 45.844 -3.751 1.00 19.40 404 GLY A CA 1
ATOM 3085 C C . GLY A 1 404 ? 85.170 45.558 -3.728 1.00 18.41 404 GLY A C 1
ATOM 3086 O O . GLY A 1 404 ? 84.680 45.010 -2.742 1.00 18.06 404 GLY A O 1
ATOM 3087 N N . TYR A 1 405 ? 84.445 45.920 -4.780 1.00 17.49 405 TYR A N 1
ATOM 3088 C CA . TYR A 1 405 ? 83.007 45.681 -4.810 1.00 18.81 405 TYR A CA 1
ATOM 3089 C C . TYR A 1 405 ? 82.574 45.165 -6.171 1.00 20.05 405 TYR A C 1
ATOM 3090 O O . TYR A 1 405 ? 83.104 45.582 -7.198 1.00 21.74 405 TYR A O 1
ATOM 3099 N N . GLU A 1 406 ? 81.607 44.257 -6.173 1.00 20.29 406 GLU A N 1
ATOM 3100 C CA . GLU A 1 406 ? 81.103 43.702 -7.421 1.00 21.56 406 GLU A CA 1
ATOM 3101 C C . GLU A 1 406 ? 79.863 44.471 -7.861 1.00 21.66 406 GLU A C 1
ATOM 3102 O O . GLU A 1 406 ? 78.878 44.542 -7.126 1.00 23.14 406 GLU A O 1
ATOM 3108 N N . LYS A 1 407 ? 79.930 45.056 -9.053 1.00 22.47 407 LYS A N 1
ATOM 3109 C CA . LYS A 1 407 ? 78.819 45.814 -9.622 1.00 24.65 407 LYS A CA 1
ATOM 3110 C C . LYS A 1 407 ? 78.220 46.830 -8.653 1.00 23.82 407 LYS A C 1
ATOM 3111 O O . LYS A 1 407 ? 77.002 46.906 -8.497 1.00 24.58 407 LYS A O 1
ATOM 3117 N N . LEU A 1 408 ? 79.078 47.618 -8.014 1.00 22.17 408 LEU A N 1
ATOM 3118 C CA . LEU A 1 408 ? 78.624 48.617 -7.051 1.00 20.89 408 LEU A CA 1
ATOM 3119 C C . LEU A 1 408 ? 77.627 49.624 -7.633 1.00 20.44 408 LEU A C 1
ATOM 3120 O O . LEU A 1 408 ? 76.527 49.791 -7.107 1.00 17.60 408 LEU A O 1
ATOM 3125 N N . GLU A 1 409 ? 78.006 50.294 -8.715 1.00 20.46 409 GLU A N 1
ATOM 3126 C CA . GLU A 1 409 ? 77.120 51.287 -9.321 1.00 21.96 409 GLU A CA 1
ATOM 3127 C C . GLU A 1 409 ? 75.805 50.674 -9.799 1.00 20.72 409 GLU A C 1
ATOM 3128 O O . GLU A 1 409 ? 74.758 51.318 -9.730 1.00 19.65 409 GLU A O 1
ATOM 3134 N N . GLU A 1 410 ? 75.859 49.437 -10.286 1.00 20.75 410 GLU A N 1
ATOM 3135 C CA . GLU A 1 410 ? 74.655 48.757 -10.764 1.00 21.47 410 GLU A CA 1
ATOM 3136 C C . GLU A 1 410 ? 73.694 48.468 -9.613 1.00 20.23 410 GLU A C 1
ATOM 3137 O O . GLU A 1 410 ? 72.482 48.648 -9.743 1.00 16.58 410 GLU A O 1
ATOM 3143 N N . LYS A 1 411 ? 74.233 48.013 -8.486 1.00 17.85 411 LYS A N 1
ATOM 3144 C CA . LYS A 1 411 ? 73.390 47.717 -7.335 1.00 18.00 411 LYS A CA 1
ATOM 3145 C C . LYS A 1 411 ? 72.766 49.000 -6.794 1.00 17.87 411 LYS A C 1
ATOM 3146 O O . LYS A 1 411 ? 71.595 49.016 -6.413 1.00 18.15 411 LYS A O 1
ATOM 3152 N N . LEU A 1 412 ? 73.546 50.077 -6.767 1.00 18.14 412 LEU A N 1
ATOM 3153 C CA . LEU A 1 412 ? 73.045 51.363 -6.285 1.00 18.26 412 LEU A CA 1
ATOM 3154 C C . LEU A 1 412 ? 71.956 51.894 -7.213 1.00 18.61 412 LEU A C 1
ATOM 3155 O O . LEU A 1 412 ? 70.931 52.397 -6.754 1.00 17.69 412 LEU A O 1
ATOM 3160 N N . LYS A 1 413 ? 72.183 51.774 -8.518 1.00 19.19 413 LYS A N 1
ATOM 3161 C CA . LYS A 1 413 ? 71.210 52.228 -9.511 1.00 19.44 413 LYS A CA 1
ATOM 3162 C C . LYS A 1 413 ? 69.886 51.500 -9.300 1.00 19.92 413 LYS A C 1
ATOM 3163 O O . LYS A 1 413 ? 68.815 52.105 -9.374 1.00 19.43 413 LYS A O 1
ATOM 3169 N N . LYS A 1 414 ? 69.971 50.201 -9.027 1.00 19.31 414 LYS A N 1
ATOM 3170 C CA . LYS A 1 414 ? 68.789 49.378 -8.803 1.00 20.47 414 LYS A CA 1
ATOM 3171 C C . LYS A 1 414 ? 68.023 49.841 -7.568 1.00 20.09 414 LYS A C 1
ATOM 3172 O O . LYS A 1 414 ? 66.817 49.621 -7.458 1.00 19.88 414 LYS A O 1
ATOM 3178 N N . LEU A 1 415 ? 68.729 50.489 -6.647 1.00 19.07 415 LEU A N 1
ATOM 3179 C CA . LEU A 1 415 ? 68.117 50.988 -5.421 1.00 18.85 415 LEU A CA 1
ATOM 3180 C C . LEU A 1 415 ? 67.632 52.424 -5.569 1.00 18.55 415 LEU A C 1
ATOM 3181 O O . LEU A 1 415 ? 67.192 53.038 -4.601 1.00 19.93 415 LEU A O 1
ATOM 3186 N N . GLY A 1 416 ? 67.731 52.966 -6.777 1.00 19.76 416 GLY A N 1
ATOM 3187 C CA . GLY A 1 416 ? 67.259 54.321 -6.998 1.00 18.90 416 GLY A CA 1
ATOM 3188 C C . GLY A 1 416 ? 68.295 55.428 -7.016 1.00 20.40 416 GLY A C 1
ATOM 3189 O O . GLY A 1 416 ? 67.938 56.600 -7.140 1.00 20.67 416 GLY A O 1
ATOM 3190 N N . ALA A 1 417 ? 69.571 55.081 -6.883 1.00 19.08 417 ALA A N 1
ATOM 3191 C CA . ALA A 1 417 ? 70.618 56.094 -6.912 1.00 18.57 417 ALA A CA 1
ATOM 3192 C C . ALA A 1 417 ? 70.780 56.600 -8.340 1.00 18.72 417 ALA A C 1
ATOM 3193 O O . ALA A 1 417 ? 70.791 55.808 -9.292 1.00 17.61 417 ALA A O 1
ATOM 3195 N N . ASP A 1 418 ? 70.886 57.916 -8.492 1.00 19.50 418 ASP A N 1
ATOM 3196 C CA . ASP A 1 418 ? 71.076 58.499 -9.814 1.00 20.77 418 ASP A CA 1
ATOM 3197 C C . ASP A 1 418 ? 72.576 58.559 -10.063 1.00 21.84 418 ASP A C 1
ATOM 3198 O O . ASP A 1 418 ? 73.207 59.617 -10.006 1.00 21.45 418 ASP A O 1
ATOM 3203 N N . ILE A 1 419 ? 73.134 57.385 -10.332 1.00 22.06 419 ILE A N 1
ATOM 3204 C CA . ILE A 1 419 ? 74.559 57.237 -10.566 1.00 22.99 419 ILE A CA 1
ATOM 3205 C C . ILE A 1 419 ? 74.842 56.688 -11.955 1.00 23.49 419 ILE A C 1
ATOM 3206 O O . ILE A 1 419 ? 74.054 55.922 -12.509 1.00 22.63 419 ILE A O 1
ATOM 3211 N N . GLU A 1 420 ? 75.969 57.095 -12.520 1.00 24.39 420 GLU A N 1
ATOM 3212 C CA . GLU A 1 420 ? 76.366 56.599 -13.825 1.00 26.55 420 GLU A CA 1
ATOM 3213 C C . GLU A 1 420 ? 77.878 56.507 -13.890 1.00 26.50 420 GLU A C 1
ATOM 3214 O O . GLU A 1 420 ? 78.591 57.254 -13.217 1.00 26.52 420 GLU A O 1
ATOM 3220 N N . ARG A 1 421 ? 78.360 55.575 -14.699 1.00 26.10 421 ARG A N 1
ATOM 3221 C CA . ARG A 1 421 ? 79.784 55.366 -14.863 1.00 26.77 421 ARG A CA 1
ATOM 3222 C C . ARG A 1 421 ? 80.248 55.854 -16.224 1.00 28.13 421 ARG A C 1
ATOM 3223 O O . ARG A 1 421 ? 79.622 55.565 -17.247 1.00 26.60 421 ARG A O 1
ATOM 3231 N N . VAL A 1 422 ? 81.346 56.600 -16.230 1.00 28.35 422 VAL A N 1
ATOM 3232 C CA . VAL A 1 422 ? 81.916 57.099 -17.471 1.00 30.70 422 VAL A CA 1
ATOM 3233 C C . VAL A 1 422 ? 83.203 56.320 -17.713 1.00 32.58 422 VAL A C 1
ATOM 3234 O O . VAL A 1 422 ? 84.166 56.444 -16.955 1.00 30.61 422 VAL A O 1
ATOM 3238 N N . SER A 1 423 ? 83.202 55.493 -18.752 1.00 35.48 423 SER A N 1
ATOM 3239 C CA . SER A 1 423 ? 84.374 54.701 -19.092 1.00 40.90 423 SER A CA 1
ATOM 3240 C C . SER A 1 423 ? 85.411 55.621 -19.712 1.00 43.99 423 SER A C 1
ATOM 3241 O O . SER A 1 423 ? 85.109 56.379 -20.635 1.00 43.95 423 SER A O 1
ATOM 3244 N N . GLU A 1 424 ? 86.635 55.554 -19.197 1.00 47.25 424 GLU A N 1
ATOM 3245 C CA . GLU A 1 424 ? 87.710 56.400 -19.693 1.00 50.11 424 GLU A CA 1
ATOM 3246 C C . GLU A 1 424 ? 89.059 55.693 -19.606 1.00 50.98 424 GLU A C 1
ATOM 3247 O O . GLU A 1 424 ? 89.720 55.555 -20.661 1.00 51.42 424 GLU A O 1
#

Solvent-accessible surface area: 16534 Å² total; per-residue (Å²): 128,142,14,48,1,16,0,109,25,63,97,62,0,69,35,115,3,124,3,14,2,1,10,49,0,0,4,1,0,0,0,0,1,0,19,4,139,85,99,3,40,0,48,45,0,1,61,8,40,2,0,113,15,0,8,69,1,2,125,99,0,26,9,118,12,102,28,105,144,59,16,0,91,7,51,0,50,11,121,34,49,93,0,48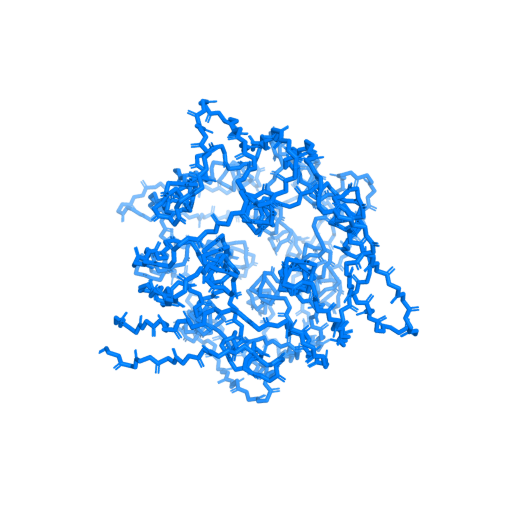,49,121,5,2,162,83,4,41,24,0,6,3,0,0,0,0,0,0,9,62,78,14,122,1,18,1,1,55,16,19,58,39,69,11,8,81,83,104,21,74,7,10,24,96,2,0,116,86,0,28,9,64,25,87,70,136,158,40,46,2,88,4,60,16,175,127,49,113,115,3,95,9,129,1,94,95,39,20,53,46,1,0,2,1,0,0,0,0,1,0,4,0,54,66,126,2,28,0,55,40,0,0,40,14,6,10,0,64,8,0,8,80,0,0,99,83,0,34,2,124,17,135,57,91,63,67,22,0,85,4,87,7,31,119,130,13,114,17,12,95,7,66,4,29,8,7,23,6,4,1,0,4,2,0,0,0,0,0,6,13,83,9,79,0,16,0,45,64,3,116,59,126,42,4,187,18,4,16,90,39,0,97,98,0,2,0,26,13,65,87,61,150,46,43,0,70,0,59,68,110,82,80,14,104,30,16,71,2,66,0,105,40,36,79,15,6,15,15,29,0,1,0,0,0,0,0,0,0,0,30,2,174,37,131,0,70,0,57,0,63,59,47,89,102,11,15,97,8,2,113,21,0,36,121,0,35,13,63,10,40,65,157,67,49,12,0,64,0,68,28,37,149,119,1,108,23,31,69,0,87,1,35,7,28,7,2,3,1,0,1,2,4,0,0,5,41,1,104,50,89,0,33,0,38,41,0,64,46,2,24,43,1,7,20,124,6,19,79,25,4,120,148,0,34,1,48,13,79,75,48,93,109

Organism: Aquifex aeolicus (strain VF5) (NCBI:txid224324)

Secondary structure (DSSP, 8-state):
---EEEEE-----EEEEEPPB-HHHHHHHHHHGGG-SS-EEEES---SHHHHHHHHHHHHTT-EEEEETTEEEEE------EE-HHHHHH-GGGGGGHHHHHHHHSEEEEEPP--BTTB----HHHHHHHHHTT-EEEEETTEEEEE-SS----EEE-SS--HHHHHHHHHHHTT-SSEEEEES----HHHHHHHHHHHHTT-EEEEETTEEEEE--SSPPP-EEEPPB-HHHHHHHHHHHHHTT-EEEEES--GGG-HHHHHHHHHHTEEEEEETTEEEEEE-S--B---EEB-STTSB-HHHHHHHHHHHTTSBSEEEEE-SS-TT--HHHHHHHTTT--EEEETTEEEEE--S--B--EEE---TTTTHHHHHHHHHSBSEEEEE-THHHHHH-SSHHHHHHHTT--EEEE--